Protein AF-A0A6V8MYM9-F1 (afdb_monomer)

Mean predicted aligned error: 12.9 Å

Nearest PDB structures (foldseek):
  3q48-assembly1_A  TM=2.662E-01  e=2.281E-01  Pseudomonas aeruginosa
  4ll1-assembly1_A  TM=3.699E-01  e=1.753E+00  Homo sapiens
  3lha-assembly1_A  TM=3.716E-01  e=2.326E+00  Mus musculus
  6h04-assembly1_A  TM=2.283E-01  e=5.646E-01  Homo sapiens
  8v29-assembly1_C  TM=2.183E-01  e=3.458E+00  Homo sapiens

Secondary structure (DSSP, 8-state):
------SSHHHHHHHHHHHHHHHHHHHHHHHHHHHHHHTTSS--S-------------SS--EEEEEE-S-TT--S----EEEEEEEE-SEEEHHHHHHBSS--TT--SEEEEEEE--SSPEEEEEEEEESSTTT-EETTS-EEEEEEE-PPPTTT-SS---EEEEE---EE-S-S---EEEEEEEEEEETTEEEEEEEEEEEEPTTEEETT-B-TTSPBPPHHHHHHHTHHHHH---HHHHHHHHHT-SSTT--HHHHHHHHHIIIII-SSS--EEEPPSS-SS-SS-EEE---HHHHHHHTEEEHHHHHHHHHHHHHHHHTTSS-EEEEEE--TT-SS-EEEEEEE-TTS-EEEEE-SS-TT--HHHHHHHHHHHHHHHHTSHHHHHHHHHTSEEE-TTSS-EEE-HHHHHHHHTBPPP-

Radius of gyration: 28.71 Å; Cα contacts (8 Å, |Δi|>4): 773; chains: 1; bounding box: 106×45×87 Å

Solvent-accessible surface area (backbone atoms only — not comparable to full-atom values): 23417 Å² total; per-residue (Å²): 140,84,85,87,89,81,78,71,73,72,58,58,56,55,52,52,53,52,54,51,52,53,52,52,51,52,52,51,51,52,50,53,57,52,53,63,63,64,71,74,77,79,83,86,84,78,97,71,94,77,83,76,81,69,85,70,89,56,103,55,73,56,52,65,45,68,46,77,60,74,82,84,87,67,94,81,71,90,76,27,37,35,46,38,35,43,25,52,31,56,66,40,44,40,40,63,56,70,15,37,77,54,67,54,94,72,68,45,48,28,38,37,41,35,36,48,54,27,94,60,58,33,37,37,39,38,36,43,40,50,80,46,94,75,43,51,44,30,84,83,71,48,48,77,46,80,47,74,53,55,55,70,62,75,92,80,45,94,62,76,46,72,51,70,51,78,41,66,82,84,54,46,64,82,50,76,88,29,66,50,53,36,37,44,32,37,36,43,38,44,95,94,48,72,50,72,55,75,46,72,24,40,38,36,39,56,46,35,45,60,54,57,40,47,28,35,85,71,45,74,52,60,60,51,56,59,62,30,55,55,25,14,48,28,44,42,83,45,70,68,49,44,51,54,26,46,70,45,51,92,49,99,83,60,54,57,59,65,36,47,48,48,49,49,38,36,35,31,67,38,85,85,59,43,35,50,59,39,60,49,90,38,54,49,72,52,81,76,47,76,42,79,49,64,48,40,69,55,27,59,73,66,27,41,34,37,18,66,39,46,49,41,30,54,45,20,26,48,32,58,57,47,73,55,76,61,64,54,30,46,34,33,38,60,46,90,96,50,77,31,38,40,34,31,48,32,32,56,38,91,85,71,46,74,43,22,34,48,37,30,63,41,58,79,53,56,65,68,62,37,30,67,65,30,22,74,76,45,45,70,54,54,70,29,70,70,39,37,50,26,41,72,72,44,4,37,32,60,43,97,86,44,41,40,34,39,35,26,39,61,47,15,17,64,66,48,37,46,37,35,40,132

pLDDT: mean 76.94, std 20.9, range [26.77, 97.94]

Foldseek 3Di:
DDDDDDPDPPVVVVVVVVVVVVVVVVVVVVVVVVVVVVVPPPPDDDDDDDDDDDDDDDVFQWDWDKDADDDPPDPPDDAKIKTKTKFAFAEAEQQLLAWFPFDPPLDFGMKMKMFIRHQAWKKKKKKKADPDPQAWQQVVRIDIDIDTQHFDDPVVPPDTDIDIDTHHRNTDTPDQAHWDWMKIKMWIDDPPDIDIDIDIHTYDHLQKQWQQRAGSVRHGDDNQLSVLQLLQLLQADDPVLLVVLCVLDPDLPDKPLSSCLSVLCCQAVHDPQDAFEAADPAFPPDDGDIDGADRLVRRSVVSYDYLVNQLSNVSSSPCSSNVLPWWKKWKWAADVPDRGIWIKIWTQTPVRAIWIFTSRGSHPPRPVNRRVVVRVVPRCPCPPPQNVVCCVPQQWDADPVRRIIMGRNSSNCVNRVTHHRD

Sequence (422 aa):
MSEDQHGSKFELTKVQTVVTIIGSVIASIVAATGLMKGCWHAAEGGGAKGVKLVEKRDDLYLRHLRLLCGPQKNLQSSGSALDFKIKVQKVIPYYLVNTIKNKPAYLYWAVYQATTTCPECINLNITLSSETKSLAVVEGGSFSYDSSICRLPAEESVTGNHGQTTINPDLKFMKSDVYGTLSLQWKLTAQATAYSDSVLIQVLPENVVCWDLKTPDDKQVPVEFIVASLAAWTKAKTPEIDQLATSYLDAPDQPADRWMAKCYQDLYGGRTHRMAVHPYPGIWPPASENEEIKLPQEALKARRADSVGAALLVSALHNAAFGGSQRLVLVSLPPTGSARSAFYLAWLNARGSWEAVDMTAPVDVPFDDNKQAATPSVINLIESPAVAGALDSVGVYVAKDRRTVAVDFAKAARHYGIEGAP

Structure (mmCIF, N/CA/C/O backbone):
data_AF-A0A6V8MYM9-F1
#
_entry.id   AF-A0A6V8MYM9-F1
#
loop_
_atom_site.group_PDB
_atom_site.id
_atom_site.type_symbol
_atom_site.label_atom_id
_atom_site.label_alt_id
_atom_site.label_comp_id
_atom_site.label_asym_id
_atom_site.label_entity_id
_atom_site.label_seq_id
_atom_site.pdbx_PDB_ins_code
_atom_site.Cartn_x
_atom_site.Cartn_y
_atom_site.Cartn_z
_atom_site.occupancy
_atom_site.B_iso_or_equiv
_atom_site.auth_seq_id
_atom_site.auth_comp_id
_atom_site.auth_asym_id
_atom_site.auth_atom_id
_atom_site.pdbx_PDB_model_num
ATOM 1 N N . MET A 1 1 ? 62.398 1.808 20.363 1.00 40.09 1 MET A N 1
ATOM 2 C CA . MET A 1 1 ? 62.400 2.613 21.605 1.00 40.09 1 MET A CA 1
ATOM 3 C C . MET A 1 1 ? 61.976 4.010 21.180 1.00 40.09 1 MET A C 1
ATOM 5 O O . MET A 1 1 ? 62.717 4.598 20.416 1.00 40.09 1 MET A O 1
ATOM 9 N N . SER A 1 2 ? 60.788 4.539 21.446 1.00 33.09 2 SER A N 1
ATOM 10 C CA . SER A 1 2 ? 59.855 4.403 22.569 1.00 33.09 2 SER A CA 1
ATOM 11 C C . SER A 1 2 ? 58.410 4.185 22.099 1.00 33.09 2 SER A C 1
ATOM 13 O O . SER A 1 2 ? 58.025 4.665 21.038 1.00 33.09 2 SER A O 1
ATOM 15 N N . GLU A 1 3 ? 57.643 3.451 22.902 1.00 35.22 3 GLU A N 1
ATOM 16 C CA . GLU A 1 3 ? 56.212 3.176 22.745 1.00 35.22 3 GLU A CA 1
ATOM 17 C C . GLU A 1 3 ? 55.353 4.348 23.249 1.00 35.22 3 GLU A C 1
ATOM 19 O O . GLU A 1 3 ? 55.597 4.873 24.336 1.00 35.22 3 GLU A O 1
ATOM 24 N N . ASP A 1 4 ? 54.309 4.698 22.493 1.00 36.53 4 ASP A N 1
ATOM 25 C CA . ASP A 1 4 ? 53.267 5.648 22.892 1.00 36.53 4 ASP A CA 1
ATOM 26 C C . ASP A 1 4 ? 52.122 4.924 23.628 1.00 36.53 4 ASP A C 1
ATOM 28 O O . ASP A 1 4 ? 51.253 4.291 23.028 1.00 36.53 4 ASP A O 1
ATOM 32 N N . GLN A 1 5 ? 52.092 5.046 24.959 1.00 39.88 5 GLN A N 1
ATOM 33 C CA . GLN A 1 5 ? 50.970 4.646 25.816 1.00 39.88 5 GLN A CA 1
ATOM 34 C C . GLN A 1 5 ? 50.023 5.829 26.078 1.00 39.88 5 GLN A C 1
ATOM 36 O O . GLN A 1 5 ? 50.072 6.398 27.163 1.00 39.88 5 GLN A O 1
ATOM 41 N N . HIS A 1 6 ? 49.129 6.211 25.159 1.00 43.41 6 HIS A N 1
ATOM 42 C CA . HIS A 1 6 ? 48.088 7.230 25.450 1.00 43.41 6 HIS A CA 1
ATOM 43 C C . HIS A 1 6 ? 46.651 6.840 25.032 1.00 43.41 6 HIS A C 1
ATOM 45 O O . HIS A 1 6 ? 45.760 7.684 25.002 1.00 43.41 6 HIS A O 1
ATOM 51 N N . GLY A 1 7 ? 46.374 5.550 24.797 1.00 39.97 7 GLY A N 1
ATOM 52 C CA . GLY A 1 7 ? 45.049 5.072 24.352 1.00 39.97 7 GLY A CA 1
ATOM 53 C C . GLY A 1 7 ? 44.078 4.553 25.428 1.00 39.97 7 GLY A C 1
ATOM 54 O O . GLY A 1 7 ? 42.914 4.329 25.124 1.00 39.97 7 GLY A O 1
ATOM 55 N N . SER A 1 8 ? 44.498 4.349 26.683 1.00 40.72 8 SER A N 1
ATOM 56 C CA . SER A 1 8 ? 43.706 3.555 27.652 1.00 40.72 8 SER A CA 1
ATOM 57 C C . SER A 1 8 ? 42.820 4.366 28.618 1.00 40.72 8 SER A C 1
ATOM 59 O O . SER A 1 8 ? 41.873 3.826 29.186 1.00 40.72 8 SER A O 1
ATOM 61 N N . LYS A 1 9 ? 43.059 5.673 28.800 1.00 39.97 9 LYS A N 1
ATOM 62 C CA . LYS A 1 9 ? 42.326 6.471 29.809 1.00 39.97 9 LYS A CA 1
ATOM 63 C C . LYS A 1 9 ? 40.957 6.990 29.360 1.00 39.97 9 LYS A C 1
ATOM 65 O O . LYS A 1 9 ? 40.148 7.326 30.217 1.00 39.97 9 LYS A O 1
ATOM 70 N N . PHE A 1 10 ? 40.674 7.047 28.058 1.00 40.16 10 PHE A N 1
ATOM 71 C CA . PHE A 1 10 ? 39.412 7.610 27.554 1.00 40.16 10 PHE A CA 1
ATOM 72 C C . PHE A 1 10 ? 38.241 6.612 27.542 1.00 40.16 10 PHE A C 1
ATOM 74 O O . PHE A 1 10 ? 37.084 7.032 27.578 1.00 40.16 10 PHE A O 1
ATOM 81 N N . GLU A 1 11 ? 38.515 5.304 27.546 1.00 43.66 11 GLU A N 1
ATOM 82 C CA . GLU A 1 11 ? 37.463 4.275 27.550 1.00 43.66 11 GLU A CA 1
ATOM 83 C C . GLU A 1 11 ? 36.956 3.930 28.958 1.00 43.66 11 GLU A C 1
ATOM 85 O O . GLU A 1 11 ? 35.761 3.704 29.145 1.00 43.66 11 GLU A O 1
ATOM 90 N N . LEU A 1 12 ? 37.818 3.995 29.978 1.00 41.59 12 LEU A N 1
ATOM 91 C CA . LEU A 1 12 ? 37.437 3.714 31.370 1.00 41.59 12 LEU A CA 1
ATOM 92 C C . LEU A 1 12 ? 36.413 4.717 31.929 1.00 41.59 12 LEU A C 1
ATOM 94 O O . LEU A 1 12 ? 35.502 4.326 32.659 1.00 41.59 12 LEU A O 1
ATOM 98 N N . THR A 1 13 ? 36.494 5.987 31.526 1.00 45.28 13 THR A N 1
ATOM 99 C CA . THR A 1 13 ? 35.562 7.031 31.979 1.00 45.28 13 THR A CA 1
ATOM 100 C C . THR A 1 13 ? 34.158 6.835 31.400 1.00 45.28 13 THR A C 1
ATOM 102 O O . THR A 1 13 ? 33.173 7.020 32.110 1.00 45.28 13 THR A O 1
ATOM 105 N N . LYS A 1 14 ? 34.039 6.386 30.139 1.00 44.62 14 LYS A N 1
ATOM 106 C CA . LYS A 1 14 ? 32.735 6.119 29.503 1.00 44.62 14 LYS A CA 1
ATOM 107 C C . LYS A 1 14 ? 32.036 4.905 30.114 1.00 44.62 14 LYS A C 1
ATOM 109 O O . LYS A 1 14 ? 30.826 4.948 30.330 1.00 44.62 14 LYS A O 1
ATOM 114 N N . VAL A 1 15 ? 32.788 3.858 30.458 1.00 47.62 15 VAL A N 1
ATOM 115 C CA . VAL A 1 15 ? 32.235 2.668 31.123 1.00 47.62 15 VAL A CA 1
ATOM 116 C C . VAL A 1 15 ? 31.749 3.005 32.539 1.00 47.62 15 VAL A C 1
ATOM 118 O O . VAL A 1 15 ? 30.655 2.592 32.920 1.00 47.62 15 VAL A O 1
ATOM 121 N N . GLN A 1 16 ? 32.475 3.837 33.296 1.00 40.38 16 GLN A N 1
ATOM 122 C CA . GLN A 1 16 ? 32.024 4.290 34.620 1.00 40.38 16 GLN A CA 1
ATOM 123 C C . GLN A 1 16 ? 30.763 5.168 34.566 1.00 40.38 16 GLN A C 1
ATOM 125 O O . GLN A 1 16 ? 29.890 5.025 35.424 1.00 40.38 16 GLN A O 1
ATOM 130 N N . THR A 1 17 ? 30.605 6.026 33.552 1.00 43.66 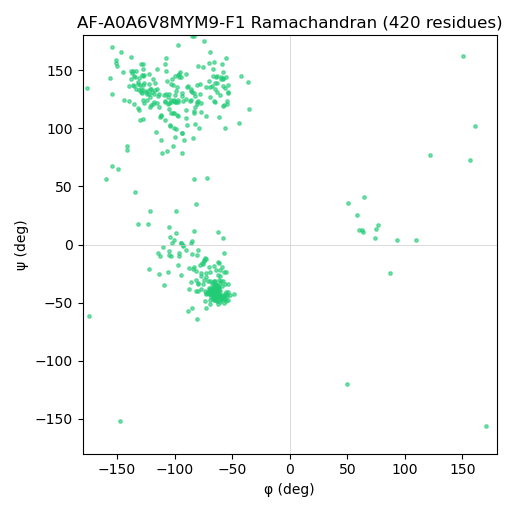17 THR A N 1
ATOM 131 C CA . THR A 1 17 ? 29.376 6.823 33.385 1.00 43.66 17 THR A CA 1
ATOM 132 C C . THR A 1 17 ? 28.165 5.943 33.063 1.00 43.66 17 THR A C 1
ATOM 134 O O . THR A 1 17 ? 27.105 6.133 33.655 1.00 43.66 17 THR A O 1
ATOM 137 N N . VAL A 1 18 ? 28.320 4.931 32.203 1.00 44.53 18 VAL A N 1
ATOM 138 C CA . VAL A 1 18 ? 27.231 3.996 31.860 1.00 44.53 18 VAL A CA 1
ATOM 139 C C . VAL A 1 18 ? 26.829 3.135 33.064 1.00 44.53 18 VAL A C 1
ATOM 141 O O . VAL A 1 18 ? 25.639 2.985 33.335 1.00 44.53 18 VAL A O 1
ATOM 144 N N . VAL A 1 19 ? 27.793 2.646 33.851 1.00 45.06 19 VAL A N 1
ATOM 145 C CA . VAL A 1 19 ? 27.511 1.871 35.076 1.00 45.06 19 VAL A CA 1
ATOM 146 C C . VAL A 1 19 ? 26.805 2.725 36.138 1.00 45.06 19 VAL A C 1
ATOM 148 O O . VAL A 1 19 ? 25.896 2.240 36.812 1.00 45.06 19 VAL A O 1
ATOM 151 N N . THR A 1 20 ? 27.147 4.012 36.246 1.00 45.53 20 THR A N 1
ATOM 152 C CA . THR A 1 20 ? 26.498 4.934 37.196 1.00 45.53 20 THR A CA 1
ATOM 153 C C . THR A 1 20 ? 25.051 5.250 36.794 1.00 45.53 20 THR A C 1
ATOM 155 O O . THR A 1 20 ? 24.168 5.280 37.651 1.00 45.53 20 THR A O 1
ATOM 158 N N . ILE A 1 21 ? 24.779 5.413 35.492 1.00 46.81 21 ILE A N 1
ATOM 159 C CA . ILE A 1 21 ? 23.420 5.641 34.966 1.00 46.81 21 ILE A CA 1
ATOM 160 C C . ILE A 1 21 ? 22.546 4.393 35.150 1.00 46.81 21 ILE A C 1
ATOM 162 O O . ILE A 1 21 ? 21.411 4.496 35.612 1.00 46.81 21 ILE A O 1
ATOM 166 N N . ILE A 1 22 ? 23.074 3.198 34.866 1.00 46.00 22 ILE A N 1
ATOM 167 C CA . ILE A 1 22 ? 22.333 1.943 35.066 1.00 46.00 22 ILE A CA 1
ATOM 168 C C . ILE A 1 22 ? 22.041 1.723 36.560 1.00 46.00 22 ILE A C 1
ATOM 170 O O . ILE A 1 22 ? 20.920 1.362 36.922 1.00 46.00 22 ILE A O 1
ATOM 174 N N . GLY A 1 23 ? 23.001 2.026 37.441 1.00 40.75 23 GLY A N 1
ATOM 175 C CA . GLY A 1 23 ? 22.801 1.978 38.890 1.00 40.75 23 GLY A CA 1
ATOM 176 C C . GLY A 1 23 ? 21.696 2.921 39.387 1.00 40.75 23 GLY A C 1
ATOM 177 O O . GLY A 1 23 ? 20.886 2.522 40.225 1.00 40.75 23 GLY A O 1
ATOM 178 N N . SER A 1 24 ? 21.596 4.141 38.841 1.00 41.38 24 SER A N 1
ATOM 179 C CA . SER A 1 24 ? 20.568 5.114 39.251 1.00 41.38 24 SER A CA 1
ATOM 180 C C . SER A 1 24 ? 19.169 4.773 38.720 1.00 41.38 24 SER A C 1
ATOM 182 O O . SER A 1 24 ? 18.172 5.050 39.394 1.00 41.38 24 SER A O 1
ATOM 184 N N . VAL A 1 25 ? 19.078 4.132 37.549 1.00 44.12 25 VAL A N 1
ATOM 185 C CA . VAL A 1 25 ? 17.811 3.638 36.984 1.00 44.12 25 VAL A CA 1
ATOM 186 C C . VAL A 1 25 ? 17.295 2.446 37.791 1.00 44.12 25 VAL A C 1
ATOM 188 O O . VAL A 1 25 ? 16.120 2.420 38.152 1.00 44.12 25 VAL A O 1
ATOM 191 N N . ILE A 1 26 ? 18.168 1.509 38.175 1.00 44.72 26 ILE A N 1
ATOM 192 C CA . ILE A 1 26 ? 17.781 0.361 39.009 1.00 44.72 26 ILE A CA 1
ATOM 193 C C . ILE A 1 26 ? 17.364 0.822 40.414 1.00 44.72 26 ILE A C 1
ATOM 195 O O . ILE A 1 26 ? 16.340 0.365 40.920 1.00 44.72 26 ILE A O 1
ATOM 199 N N . ALA A 1 27 ? 18.072 1.781 41.021 1.00 38.75 27 ALA A N 1
ATOM 200 C CA . ALA A 1 27 ? 17.680 2.351 42.313 1.00 38.75 27 ALA A CA 1
ATOM 201 C C . ALA A 1 27 ? 16.317 3.071 42.253 1.00 38.75 27 ALA A C 1
ATOM 203 O O . ALA A 1 27 ? 15.508 2.933 43.171 1.00 38.75 27 ALA A O 1
ATOM 204 N N . SER A 1 28 ? 16.024 3.771 41.150 1.00 41.62 28 SER A N 1
ATOM 205 C CA . SER A 1 28 ? 14.724 4.422 40.919 1.00 41.62 28 SER A CA 1
ATOM 206 C C . SER A 1 28 ? 13.587 3.414 40.712 1.00 41.62 28 SER A C 1
ATOM 208 O O . SER A 1 28 ? 12.487 3.616 41.224 1.00 41.62 28 SER A O 1
ATOM 210 N N . ILE A 1 29 ? 13.849 2.293 40.028 1.00 42.62 29 ILE A N 1
ATOM 211 C CA . ILE A 1 29 ? 12.875 1.204 39.844 1.00 42.62 29 ILE A CA 1
ATOM 212 C C . ILE A 1 29 ? 12.601 0.496 41.178 1.00 42.62 29 ILE A C 1
ATOM 214 O O . ILE A 1 29 ? 11.443 0.250 41.515 1.00 42.62 29 ILE A O 1
ATOM 218 N N . VAL A 1 30 ? 13.638 0.240 41.983 1.00 41.81 30 VAL A N 1
ATOM 219 C CA . VAL A 1 30 ? 13.487 -0.369 43.313 1.00 41.81 30 VAL A CA 1
ATOM 220 C C . VAL A 1 30 ? 12.719 0.563 44.258 1.00 41.81 30 VAL A C 1
ATOM 222 O O . VAL A 1 30 ? 11.800 0.104 44.939 1.00 41.81 30 VAL A O 1
ATOM 225 N N . ALA A 1 31 ? 12.987 1.874 44.233 1.00 40.50 31 ALA A N 1
ATOM 226 C CA . ALA A 1 31 ? 12.227 2.867 44.997 1.00 40.50 31 ALA A CA 1
ATOM 227 C C . ALA A 1 31 ? 10.753 2.963 44.550 1.00 40.50 31 ALA A C 1
ATOM 229 O O . ALA A 1 31 ? 9.861 3.021 45.398 1.00 40.50 31 ALA A O 1
ATOM 230 N N . ALA A 1 32 ? 10.473 2.884 43.243 1.00 38.69 32 ALA A N 1
ATOM 231 C CA . ALA A 1 32 ? 9.109 2.852 42.709 1.00 38.69 32 ALA A CA 1
ATOM 232 C C . ALA A 1 32 ? 8.354 1.569 43.113 1.00 38.69 32 ALA A C 1
ATOM 234 O O . ALA A 1 32 ? 7.182 1.629 43.489 1.00 38.69 32 ALA A O 1
ATOM 235 N N . THR A 1 33 ? 9.027 0.412 43.133 1.00 42.34 33 THR A N 1
ATOM 236 C CA . THR A 1 33 ? 8.428 -0.841 43.634 1.00 42.34 33 THR A CA 1
ATOM 237 C C . THR A 1 33 ? 8.268 -0.880 45.159 1.00 42.34 33 THR A C 1
ATOM 239 O O . THR A 1 33 ? 7.331 -1.507 45.654 1.00 42.34 33 THR A O 1
ATOM 242 N N . GLY A 1 34 ? 9.118 -0.171 45.911 1.00 35.72 34 GLY A N 1
ATOM 243 C CA . GLY A 1 34 ? 8.985 0.005 47.361 1.00 35.72 34 GLY A CA 1
ATOM 244 C C . GLY A 1 34 ? 7.804 0.903 47.746 1.00 35.72 34 GLY A C 1
ATOM 245 O O . GLY A 1 34 ? 7.051 0.567 48.660 1.00 35.72 34 GLY A O 1
ATOM 246 N N . LEU A 1 35 ? 7.574 1.986 46.995 1.00 35.44 35 LEU A N 1
ATOM 247 C CA . LEU A 1 35 ? 6.419 2.877 47.173 1.00 35.44 35 LEU A CA 1
ATOM 248 C C . LEU A 1 35 ? 5.088 2.192 46.823 1.00 35.44 35 LEU A C 1
ATOM 250 O O . LEU A 1 35 ? 4.099 2.401 47.523 1.00 35.44 35 LEU A O 1
ATOM 254 N N . MET A 1 36 ? 5.062 1.292 45.831 1.00 34.19 36 MET A N 1
ATOM 255 C CA . MET A 1 36 ? 3.848 0.524 45.509 1.00 34.19 36 MET A CA 1
ATOM 256 C C . MET A 1 36 ? 3.452 -0.506 46.580 1.00 34.19 36 MET A C 1
ATOM 258 O O . MET A 1 36 ? 2.271 -0.827 46.693 1.00 34.19 36 MET A O 1
ATOM 262 N N . LYS A 1 37 ? 4.385 -0.984 47.419 1.00 33.59 37 LYS A N 1
ATOM 263 C CA . LYS A 1 37 ? 4.050 -1.835 48.580 1.00 33.59 37 LYS A CA 1
ATOM 264 C C . LYS A 1 37 ? 3.583 -1.041 49.806 1.00 33.59 37 LYS A C 1
ATOM 266 O O . LYS A 1 37 ? 2.859 -1.592 50.630 1.00 33.59 37 LYS A O 1
ATOM 271 N N . GLY A 1 38 ? 3.945 0.239 49.918 1.00 28.83 38 GLY A N 1
ATOM 272 C CA . GLY A 1 38 ? 3.543 1.109 51.032 1.00 28.83 38 GLY A CA 1
ATOM 273 C C . GLY A 1 38 ? 2.104 1.633 50.947 1.00 28.83 38 GLY A C 1
ATOM 274 O O . GLY A 1 38 ? 1.495 1.920 51.973 1.00 28.83 38 GLY A O 1
ATOM 275 N N . CYS A 1 39 ? 1.520 1.705 49.747 1.00 31.17 39 CYS A N 1
ATOM 276 C CA . CYS A 1 39 ? 0.151 2.201 49.551 1.00 31.17 39 CYS A CA 1
ATOM 277 C C . CYS A 1 39 ? -0.951 1.142 49.745 1.00 31.17 39 CYS A C 1
ATOM 279 O O . CYS A 1 39 ? -2.126 1.458 49.581 1.00 31.17 39 CYS A O 1
ATOM 281 N N . TRP A 1 40 ? -0.606 -0.096 50.119 1.00 31.02 40 TRP A N 1
ATOM 282 C CA . TRP A 1 40 ? -1.573 -1.196 50.257 1.00 31.02 40 TRP A CA 1
ATOM 283 C C . TRP A 1 40 ? -2.122 -1.415 51.680 1.00 31.02 40 TRP A C 1
ATOM 285 O O . TRP A 1 40 ? -2.964 -2.284 51.871 1.00 31.02 40 TRP A O 1
ATOM 295 N N . HIS A 1 41 ? -1.722 -0.607 52.673 1.00 30.97 41 HIS A N 1
ATOM 296 C CA . HIS A 1 41 ? -2.191 -0.750 54.066 1.00 30.97 41 HIS A CA 1
ATOM 297 C C . HIS A 1 41 ? -2.858 0.493 54.687 1.00 30.97 41 HIS A C 1
ATOM 299 O O . HIS A 1 41 ? -3.038 0.542 55.899 1.00 30.97 41 HIS A O 1
ATOM 305 N N . ALA A 1 42 ? -3.295 1.475 53.890 1.00 31.02 42 ALA A N 1
ATOM 306 C CA . ALA A 1 42 ? -3.931 2.699 54.408 1.00 31.02 42 ALA A CA 1
ATOM 307 C C . ALA A 1 42 ? -5.366 2.950 53.895 1.00 31.02 42 ALA A C 1
ATOM 309 O O . ALA A 1 42 ? -5.794 4.097 53.799 1.00 31.02 42 ALA A O 1
ATOM 310 N N . ALA A 1 43 ? -6.122 1.896 53.573 1.00 33.09 43 ALA A N 1
ATOM 311 C CA . ALA A 1 43 ? -7.524 2.017 53.158 1.00 33.09 43 ALA A CA 1
ATOM 312 C C . ALA A 1 43 ? -8.439 0.992 53.853 1.00 33.09 43 ALA A C 1
ATOM 314 O O . ALA A 1 43 ? -9.290 0.374 53.224 1.00 33.09 43 ALA A O 1
ATOM 315 N N . GLU A 1 44 ? -8.286 0.824 55.167 1.00 34.50 44 GLU A N 1
ATOM 316 C CA . GLU A 1 44 ? -9.326 0.237 56.019 1.00 34.50 44 GLU A CA 1
ATOM 317 C C . GLU A 1 44 ? -9.786 1.298 57.019 1.00 34.50 44 GLU A C 1
ATOM 319 O O . GLU A 1 44 ? -9.142 1.551 58.033 1.00 34.50 44 GLU A O 1
ATOM 324 N N . GLY A 1 45 ? -10.890 1.973 56.697 1.00 31.45 45 GLY A N 1
ATOM 325 C CA . GLY A 1 45 ? -11.492 2.959 57.592 1.00 31.45 45 GLY A CA 1
ATOM 326 C C . GLY A 1 45 ? -12.349 3.990 56.870 1.00 31.45 45 GLY A C 1
ATOM 327 O O . GLY A 1 45 ? -11.960 5.144 56.755 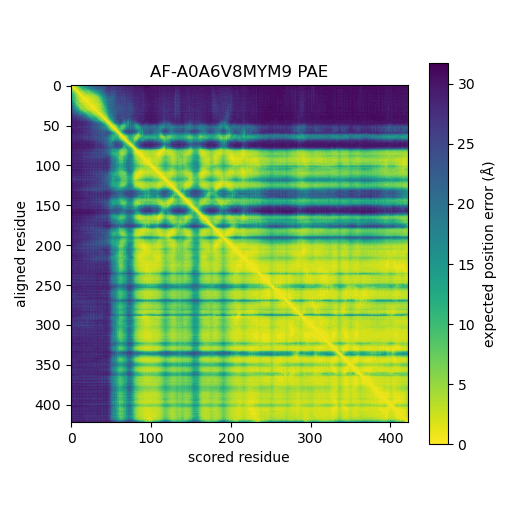1.00 31.45 45 GLY A O 1
ATOM 328 N N . GLY A 1 46 ? -13.527 3.590 56.389 1.00 26.77 46 GLY A N 1
ATOM 329 C CA . GLY A 1 46 ? -14.516 4.541 55.875 1.00 26.77 46 GLY A CA 1
ATOM 330 C C . GLY A 1 46 ? -15.544 3.882 54.969 1.00 26.77 46 GLY A C 1
ATOM 331 O O . GLY A 1 46 ? -15.263 3.579 53.816 1.00 26.77 46 GLY A O 1
ATOM 332 N N . GLY A 1 47 ? -16.740 3.631 55.500 1.00 32.69 47 GLY A N 1
ATOM 333 C CA . GLY A 1 47 ? -17.819 2.958 54.785 1.00 32.69 47 GLY A CA 1
ATOM 334 C C . GLY A 1 47 ? -18.281 3.707 53.532 1.00 32.69 47 GLY A C 1
ATOM 335 O O . GLY A 1 47 ? -18.989 4.703 53.629 1.00 32.69 47 GLY A O 1
ATOM 336 N N . ALA A 1 48 ? -17.977 3.147 52.362 1.00 29.33 48 ALA A N 1
ATOM 337 C CA . ALA A 1 48 ? -18.660 3.431 51.106 1.00 29.33 48 ALA A CA 1
ATOM 338 C C . ALA A 1 48 ? -19.102 2.101 50.473 1.00 29.33 48 ALA A C 1
ATOM 340 O O . ALA A 1 48 ? -18.295 1.308 49.997 1.00 29.33 48 ALA A O 1
ATOM 341 N N . LYS A 1 49 ? -20.412 1.837 50.500 1.00 30.92 49 LYS A N 1
ATOM 342 C CA . LYS A 1 49 ? -21.077 0.762 49.742 1.00 30.92 49 LYS A CA 1
ATOM 343 C C . LYS A 1 49 ? -21.086 1.237 48.275 1.00 30.92 49 LYS A C 1
ATOM 345 O O . LYS A 1 49 ? -21.693 2.255 47.987 1.00 30.92 49 LYS A O 1
ATOM 350 N N . GLY A 1 50 ? -20.375 0.697 47.290 1.00 30.34 50 GLY A N 1
ATOM 351 C CA . GLY A 1 50 ? -20.177 -0.689 46.880 1.00 30.34 50 GLY A CA 1
ATOM 352 C C . GLY A 1 50 ? -20.631 -0.829 45.413 1.00 30.34 50 GLY A C 1
ATOM 353 O O . GLY A 1 50 ? -21.729 -1.314 45.163 1.00 30.34 50 GLY A O 1
ATOM 354 N N . VAL A 1 51 ? -19.823 -0.366 44.445 1.00 36.88 51 VAL A N 1
ATOM 355 C CA . VAL A 1 51 ? -19.925 -0.763 43.023 1.00 36.88 51 VAL A CA 1
ATOM 356 C C . VAL A 1 51 ? -19.231 -2.117 42.902 1.00 36.88 51 VAL A C 1
ATOM 358 O O . VAL A 1 51 ? -18.064 -2.233 43.267 1.00 36.88 51 VAL A O 1
ATOM 361 N N . LYS A 1 52 ? -19.923 -3.158 42.426 1.00 36.44 52 LYS A N 1
ATOM 362 C CA . LYS A 1 52 ? -19.313 -4.485 42.259 1.00 36.44 52 LYS A CA 1
ATOM 363 C C . LYS A 1 52 ? -18.754 -4.615 40.841 1.00 36.44 52 LYS A C 1
ATOM 365 O O . LYS A 1 52 ? -19.464 -5.029 39.930 1.00 36.44 52 LYS A O 1
ATOM 370 N N . LEU A 1 53 ? -17.490 -4.231 40.663 1.00 38.78 53 LEU A N 1
ATOM 371 C CA . LEU A 1 53 ? -16.728 -4.514 39.446 1.00 38.78 53 LEU A CA 1
ATOM 372 C C . LEU A 1 53 ? -16.437 -6.018 39.367 1.00 38.78 53 LEU A C 1
ATOM 374 O O . LEU A 1 53 ? -15.912 -6.606 40.310 1.00 38.78 53 LEU A O 1
ATOM 378 N N . VAL A 1 54 ? -16.779 -6.639 38.240 1.00 39.50 54 VAL A N 1
ATOM 379 C CA . VAL A 1 54 ? -16.298 -7.976 37.875 1.00 39.50 54 VAL A CA 1
ATOM 380 C C . VAL A 1 54 ? -15.380 -7.784 36.674 1.00 39.50 54 VAL A C 1
ATOM 382 O O . VAL A 1 54 ? -15.837 -7.750 35.536 1.00 39.50 54 VAL A O 1
ATOM 385 N N . GLU A 1 55 ? -14.092 -7.582 36.939 1.00 37.09 55 GLU A N 1
ATOM 386 C CA . GLU A 1 55 ? -13.057 -7.458 35.911 1.00 37.09 55 GLU A CA 1
ATOM 387 C C . GLU A 1 55 ? -12.617 -8.872 35.498 1.00 37.09 55 GLU A C 1
ATOM 389 O O . GLU A 1 55 ? -12.050 -9.614 36.299 1.00 37.09 55 GLU A O 1
ATOM 394 N N . LYS A 1 56 ? -12.904 -9.276 34.257 1.00 34.47 56 LYS A N 1
ATOM 395 C CA . LYS A 1 56 ? -12.205 -10.392 33.608 1.00 34.47 56 LYS A CA 1
ATOM 396 C C . LYS A 1 56 ? -11.183 -9.790 32.652 1.00 34.47 56 LYS A C 1
ATOM 398 O O . LYS A 1 56 ? -11.569 -9.141 31.685 1.00 34.47 56 LYS A O 1
ATOM 403 N N . ARG A 1 57 ? -9.898 -9.979 32.952 1.00 32.50 57 ARG A N 1
ATOM 404 C CA . ARG A 1 57 ? -8.797 -9.676 32.033 1.00 32.50 57 ARG A CA 1
ATOM 405 C C . ARG A 1 57 ? -8.608 -10.868 31.103 1.00 32.50 57 ARG A C 1
ATOM 407 O O . ARG A 1 57 ? -7.892 -11.798 31.449 1.00 32.50 57 ARG A O 1
ATOM 414 N N . ASP A 1 58 ? -9.280 -10.832 29.963 1.00 33.72 58 ASP A N 1
ATOM 415 C CA . ASP A 1 58 ? -8.892 -11.623 28.795 1.00 33.72 58 ASP A CA 1
ATOM 416 C C . ASP A 1 58 ? -8.024 -10.705 27.904 1.00 33.72 58 ASP A C 1
ATOM 418 O O . ASP A 1 58 ? -8.247 -9.499 27.903 1.00 33.72 58 ASP A O 1
ATOM 422 N N . ASP A 1 59 ? -7.046 -11.222 27.152 1.00 33.75 59 ASP A N 1
ATOM 423 C CA . ASP A 1 59 ? -6.038 -10.455 26.371 1.00 33.75 59 ASP A CA 1
ATOM 424 C C . ASP A 1 59 ? -6.589 -9.552 25.225 1.00 33.75 59 ASP A C 1
ATOM 426 O O . ASP A 1 59 ? -5.851 -8.977 24.408 1.00 33.75 59 ASP A O 1
ATOM 430 N N . LEU A 1 60 ? -7.909 -9.364 25.168 1.00 39.91 60 LEU A N 1
ATOM 431 C CA . LEU A 1 60 ? -8.566 -8.306 24.409 1.00 39.91 60 LEU A CA 1
ATOM 432 C C . LEU A 1 60 ? -8.730 -7.055 25.290 1.00 39.91 60 LEU A C 1
ATOM 434 O O . LEU A 1 60 ? -9.071 -7.158 26.463 1.00 39.91 60 LEU A O 1
ATOM 438 N N . TYR A 1 61 ? -8.653 -5.845 24.718 1.00 49.38 61 TYR A N 1
ATOM 439 C CA . TYR A 1 61 ? -9.258 -4.660 25.361 1.00 49.38 61 TYR A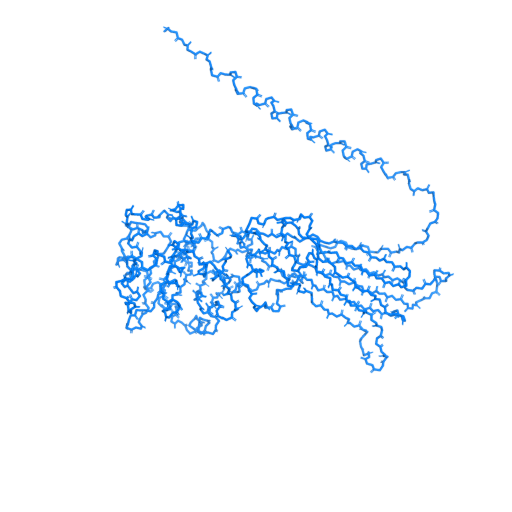 CA 1
ATOM 440 C C . TYR A 1 61 ? -10.790 -4.751 25.260 1.00 49.38 61 TYR A C 1
ATOM 442 O O . TYR A 1 61 ? -11.447 -3.905 24.664 1.00 49.38 61 TYR A O 1
ATOM 450 N N . LEU A 1 62 ? -11.357 -5.833 25.785 1.00 46.50 62 LEU A N 1
ATOM 451 C CA . LEU A 1 62 ? -12.780 -6.070 25.895 1.00 46.50 62 LEU A CA 1
ATOM 452 C C . LEU A 1 62 ? -13.144 -5.723 27.326 1.00 46.50 62 LEU A C 1
ATOM 454 O O . LEU A 1 62 ? -13.019 -6.535 28.239 1.00 46.50 62 LEU A O 1
ATOM 458 N N . ARG A 1 63 ? -13.552 -4.474 27.535 1.00 60.94 63 ARG A N 1
ATOM 459 C CA . ARG A 1 63 ? -14.017 -4.050 28.853 1.00 60.94 63 ARG A CA 1
ATOM 460 C C . ARG A 1 63 ? -15.508 -4.289 28.932 1.00 60.94 63 ARG A C 1
ATOM 462 O O . ARG A 1 63 ? -16.266 -3.699 28.175 1.00 60.94 63 ARG A O 1
ATOM 469 N N . HIS A 1 64 ? -15.907 -5.190 29.821 1.00 56.03 64 HIS A N 1
ATOM 470 C CA . HIS A 1 64 ? -17.301 -5.491 30.114 1.00 56.03 64 HIS A CA 1
ATOM 471 C C . HIS A 1 64 ? -17.658 -4.814 31.433 1.00 56.03 64 HIS A C 1
ATOM 473 O O . HIS A 1 64 ? -17.140 -5.177 32.489 1.00 56.03 64 HIS A O 1
ATOM 479 N N . LEU A 1 65 ? -18.541 -3.823 31.369 1.00 60.16 65 LEU A N 1
ATOM 480 C CA . LEU A 1 65 ? -19.047 -3.123 32.538 1.00 60.16 65 LEU A CA 1
ATOM 481 C C . LEU A 1 65 ? -20.491 -3.541 32.800 1.00 60.16 65 LEU A C 1
ATOM 483 O O . LEU A 1 65 ? -21.326 -3.475 31.899 1.00 60.16 65 LEU A O 1
ATOM 487 N N . ARG A 1 66 ? -20.786 -3.924 34.048 1.00 56.00 66 ARG A N 1
ATOM 488 C CA . ARG A 1 66 ? -22.156 -4.085 34.543 1.00 56.00 66 ARG A CA 1
ATOM 489 C C . ARG A 1 66 ? -22.477 -3.014 35.578 1.00 56.00 66 ARG A C 1
ATOM 491 O O . ARG A 1 66 ? -21.935 -3.059 36.680 1.00 56.00 66 ARG A O 1
ATOM 498 N N . LEU A 1 67 ? -23.352 -2.068 35.238 1.00 60.69 67 LEU A N 1
ATOM 499 C CA . LEU A 1 67 ? -23.844 -1.051 36.179 1.00 60.69 67 LEU A CA 1
ATOM 500 C C . LEU A 1 67 ? -25.236 -1.432 36.679 1.00 60.69 67 LEU A C 1
ATOM 502 O O . LEU A 1 67 ? -26.068 -1.852 35.883 1.00 60.69 67 LEU A O 1
ATOM 506 N N . LEU A 1 68 ? -25.493 -1.267 37.979 1.00 58.66 68 LEU A N 1
ATOM 507 C CA . LEU A 1 68 ? -26.828 -1.401 38.570 1.00 58.66 68 LEU A CA 1
ATOM 508 C C . LEU A 1 68 ? -27.490 -0.022 38.630 1.00 58.66 68 LEU A C 1
ATOM 510 O O . LEU A 1 68 ? -26.905 0.917 39.166 1.00 58.66 68 LEU A O 1
ATOM 514 N N . CYS A 1 69 ? -28.707 0.094 38.110 1.00 52.41 69 CYS A N 1
ATOM 515 C CA . CYS A 1 69 ? -29.470 1.339 38.107 1.00 52.41 69 CYS A CA 1
ATOM 516 C C . CYS A 1 69 ? -30.465 1.355 39.284 1.00 52.41 69 CYS A C 1
ATOM 518 O O . CYS A 1 69 ? -31.428 0.588 39.284 1.00 52.41 69 CYS A O 1
ATOM 520 N N . GLY A 1 70 ? -30.250 2.225 40.280 1.00 49.53 70 GLY A N 1
ATOM 521 C CA . GLY A 1 70 ? -31.226 2.509 41.345 1.00 49.53 70 GLY A CA 1
ATOM 522 C C . GLY A 1 70 ? -30.624 2.918 42.704 1.00 49.53 70 GLY A C 1
ATOM 523 O O . GLY A 1 70 ? -29.446 2.666 42.967 1.00 49.53 70 GLY A O 1
ATOM 524 N N . PRO A 1 71 ? -31.418 3.535 43.604 1.00 45.91 71 PRO A N 1
ATOM 525 C CA . PRO A 1 71 ? -30.984 3.864 44.960 1.00 45.91 71 PRO A CA 1
ATOM 526 C C . PRO A 1 71 ? -30.699 2.586 45.770 1.00 45.91 71 PRO A C 1
ATOM 528 O O . PRO A 1 71 ? -31.577 1.747 45.958 1.00 45.91 71 PRO A O 1
ATOM 531 N 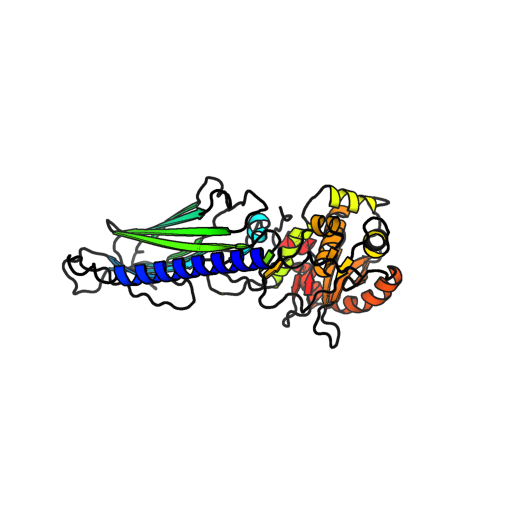N . GLN A 1 72 ? -29.475 2.458 46.296 1.00 44.88 72 GLN A N 1
ATOM 532 C CA . GLN A 1 72 ? -28.903 1.272 46.971 1.00 44.88 72 GLN A CA 1
ATOM 533 C C . GLN A 1 72 ? -29.652 0.736 48.216 1.00 44.88 72 GLN A C 1
ATOM 535 O O . GLN A 1 72 ? -29.150 -0.162 48.895 1.00 44.88 72 GLN A O 1
ATOM 540 N N . LYS A 1 73 ? -30.825 1.265 48.578 1.00 38.28 73 LYS A N 1
ATOM 541 C CA . LYS A 1 73 ? -31.468 0.946 49.862 1.00 38.28 73 LYS A CA 1
ATOM 542 C C . LYS A 1 73 ? -32.119 -0.439 49.945 1.00 38.28 73 LYS A C 1
ATOM 544 O O . LYS A 1 73 ? -32.362 -0.862 51.063 1.00 38.28 73 LYS A O 1
ATOM 549 N N . ASN A 1 74 ? -32.320 -1.170 48.844 1.00 36.41 74 ASN A N 1
ATOM 550 C CA . ASN A 1 74 ? -32.893 -2.526 48.870 1.00 36.41 74 ASN A CA 1
ATOM 551 C C . ASN A 1 74 ? -32.209 -3.455 47.850 1.00 36.41 74 ASN A C 1
ATOM 553 O O . ASN A 1 74 ? -32.677 -3.641 46.732 1.00 36.41 74 ASN A O 1
ATOM 557 N N . LEU A 1 75 ? -31.086 -4.060 48.241 1.00 40.75 75 LEU A N 1
ATOM 558 C CA . LEU A 1 75 ? -30.331 -5.038 47.444 1.00 40.75 75 LEU A CA 1
ATOM 559 C C . LEU A 1 75 ? -30.916 -6.457 47.589 1.00 40.75 75 LEU A C 1
ATOM 561 O O . LEU A 1 75 ? -30.223 -7.388 47.976 1.00 40.75 75 LEU A O 1
ATOM 565 N N . GLN A 1 76 ? -32.206 -6.619 47.291 1.00 38.22 76 GLN A N 1
ATOM 566 C CA . GLN A 1 76 ? -32.848 -7.924 47.086 1.00 38.22 76 GLN A CA 1
ATOM 567 C C . GLN A 1 76 ? -33.991 -7.790 46.070 1.00 38.22 76 GLN A C 1
ATOM 569 O O . GLN A 1 76 ? -35.162 -7.919 46.401 1.00 38.22 76 GLN A O 1
ATOM 574 N N . SER A 1 77 ? -33.671 -7.459 44.822 1.00 38.97 77 SER A N 1
ATOM 575 C CA . SER A 1 77 ? -34.441 -7.896 43.647 1.00 38.97 77 SER A CA 1
ATOM 576 C C . SER A 1 77 ? -33.757 -7.419 42.368 1.00 38.97 77 SER A C 1
ATOM 578 O O . SER A 1 77 ? -33.290 -6.291 42.250 1.00 38.97 77 SER A O 1
ATOM 580 N N . SER A 1 78 ? -33.670 -8.342 41.420 1.00 50.28 78 SER A N 1
ATOM 581 C CA . SER A 1 78 ? -33.463 -8.122 39.990 1.00 50.28 78 SER A CA 1
ATOM 582 C C . SER A 1 78 ? -34.168 -6.869 39.458 1.00 50.28 78 SER A C 1
ATOM 584 O O . SER A 1 78 ? -35.341 -6.669 39.766 1.00 50.28 78 SER A O 1
ATOM 586 N N . GLY A 1 79 ? -33.539 -6.103 38.563 1.00 53.31 79 GLY A N 1
ATOM 587 C CA . GLY A 1 79 ? -34.333 -5.177 37.750 1.00 53.31 79 GLY A CA 1
ATOM 588 C C . GLY A 1 79 ? -33.586 -4.426 36.661 1.00 53.31 79 GLY A C 1
ATOM 589 O O . GLY A 1 79 ? -33.886 -4.593 35.481 1.00 53.31 79 GLY A O 1
ATOM 590 N N . SER A 1 80 ? -32.599 -3.618 37.032 1.00 56.28 80 SER A N 1
ATOM 591 C CA . SER A 1 80 ? -32.097 -2.577 36.131 1.00 56.28 80 SER A CA 1
ATOM 592 C C . SER A 1 80 ? -30.579 -2.636 36.034 1.00 56.28 80 SER A C 1
ATOM 594 O O . SER A 1 80 ? -29.884 -2.287 36.989 1.00 56.28 80 SER A O 1
ATOM 596 N N . ALA A 1 81 ? -30.066 -3.107 34.899 1.00 70.94 81 ALA A N 1
ATOM 597 C CA . ALA A 1 81 ? -28.641 -3.212 34.643 1.00 70.94 81 ALA A CA 1
ATOM 598 C C . ALA A 1 81 ? -28.275 -2.719 33.239 1.00 70.94 81 ALA A C 1
ATOM 600 O O . ALA A 1 81 ? -29.033 -2.922 32.291 1.00 70.94 81 ALA A O 1
ATOM 601 N N . LEU A 1 82 ? -27.099 -2.104 33.122 1.00 74.94 82 LEU A N 1
ATOM 602 C CA . LEU A 1 82 ? -26.409 -1.862 31.855 1.00 74.94 82 LEU A CA 1
ATOM 603 C C . LEU A 1 82 ? -25.312 -2.914 31.702 1.00 74.94 82 LEU A C 1
ATOM 605 O O . LEU A 1 82 ? -24.455 -2.988 32.575 1.00 74.94 82 LEU A O 1
ATOM 609 N N . ASP A 1 83 ? -25.305 -3.667 30.606 1.00 79.25 83 ASP A N 1
ATOM 610 C CA . ASP A 1 83 ? -24.127 -4.380 30.096 1.00 79.25 83 ASP A CA 1
ATOM 611 C C . ASP A 1 83 ? -23.549 -3.547 28.947 1.00 79.25 83 ASP A C 1
ATOM 613 O O . ASP A 1 83 ? -24.202 -3.361 27.918 1.00 79.25 83 ASP A O 1
ATOM 617 N N . PHE A 1 84 ? -22.353 -2.997 29.156 1.00 81.44 84 PHE A N 1
ATOM 618 C CA . PHE A 1 84 ? -21.628 -2.196 28.176 1.00 81.44 84 PHE A CA 1
ATOM 619 C C . PHE A 1 84 ? -20.294 -2.853 27.843 1.00 81.44 84 PHE A C 1
ATOM 621 O O . PHE A 1 84 ? -19.509 -3.188 28.734 1.00 81.44 84 PHE A O 1
ATOM 628 N N . LYS A 1 85 ? -20.026 -2.979 26.546 1.00 84.88 85 LYS A N 1
ATOM 629 C CA . LYS A 1 85 ? -18.764 -3.452 25.991 1.00 84.88 85 LYS A CA 1
ATOM 630 C C . LYS A 1 85 ? -18.266 -2.456 24.972 1.00 84.88 85 LYS A C 1
ATOM 632 O O . LYS A 1 85 ? -19.016 -2.065 24.088 1.00 84.88 85 LYS A O 1
ATOM 637 N N . ILE A 1 86 ? -16.995 -2.101 25.058 1.00 85.50 86 ILE A N 1
ATOM 638 C CA . ILE A 1 86 ? -16.310 -1.336 24.021 1.00 85.50 86 ILE A CA 1
ATOM 639 C C . ILE A 1 86 ? -15.044 -2.076 23.621 1.00 85.50 86 ILE A C 1
ATOM 641 O O . ILE A 1 86 ? -14.353 -2.644 24.469 1.00 85.50 86 ILE A O 1
ATOM 645 N N . LYS A 1 87 ? -14.775 -2.090 22.320 1.00 88.62 87 LYS A N 1
ATOM 646 C CA . LYS A 1 87 ? -13.526 -2.562 21.737 1.00 88.62 87 LYS A CA 1
ATOM 647 C C . LYS A 1 87 ? -12.924 -1.434 20.923 1.00 88.62 87 LYS A C 1
ATOM 649 O O . LYS A 1 87 ? -13.644 -0.736 20.211 1.00 88.62 87 LYS A O 1
ATOM 654 N N . VAL A 1 88 ? -11.615 -1.266 21.034 1.00 86.94 88 VAL A N 1
ATOM 655 C CA . VAL A 1 88 ? -10.882 -0.136 20.461 1.00 86.94 88 VAL A CA 1
ATOM 656 C C . VAL A 1 88 ? -9.712 -0.660 19.638 1.00 86.94 88 VAL A C 1
ATOM 658 O O . VAL A 1 88 ? -9.110 -1.681 19.975 1.00 86.94 88 VAL A O 1
ATOM 661 N N . GLN A 1 89 ? -9.403 0.044 18.556 1.00 88.25 89 GLN A N 1
ATOM 662 C CA . GLN A 1 89 ? -8.239 -0.203 17.723 1.00 88.25 89 GLN A CA 1
ATOM 663 C C . GLN A 1 89 ? -6.957 -0.047 18.551 1.00 88.25 89 GLN A C 1
ATOM 665 O O . GLN A 1 89 ? -6.774 0.968 19.213 1.00 88.25 89 GLN A O 1
ATOM 670 N N . LYS A 1 90 ? -6.057 -1.038 18.519 1.00 86.12 90 LYS A N 1
ATOM 671 C CA . LYS A 1 90 ? -4.792 -0.979 19.281 1.00 86.12 90 LYS A CA 1
ATOM 672 C C . LYS A 1 90 ? -3.716 -0.165 18.560 1.00 86.12 90 LYS A C 1
ATOM 674 O O . LYS A 1 90 ? -2.970 0.573 19.195 1.00 86.12 90 LYS A O 1
ATOM 679 N N . VAL A 1 91 ? -3.640 -0.328 17.241 1.00 88.19 91 VAL A N 1
ATOM 680 C CA . VAL A 1 91 ? -2.581 0.222 16.386 1.00 88.19 91 VAL A CA 1
ATOM 681 C C . VAL A 1 91 ? -3.200 0.829 15.136 1.00 88.19 91 VAL A C 1
ATOM 683 O O . VAL A 1 91 ? -4.088 0.221 14.539 1.00 88.19 91 VAL A O 1
ATOM 686 N N . ILE A 1 92 ? -2.734 2.005 14.727 1.00 86.81 92 ILE A N 1
ATOM 687 C CA . ILE A 1 92 ? -3.213 2.710 13.539 1.00 86.81 92 ILE A CA 1
ATOM 688 C C . ILE A 1 92 ? -2.021 3.151 12.691 1.00 86.81 92 ILE A C 1
ATOM 690 O O . ILE A 1 92 ? -1.242 3.996 13.135 1.00 86.81 92 ILE A O 1
ATOM 694 N N . PRO A 1 93 ? -1.880 2.629 11.462 1.00 89.19 93 PRO A N 1
ATOM 695 C CA . PRO A 1 93 ? -0.928 3.171 10.504 1.00 89.19 93 PRO A CA 1
ATOM 696 C C . PRO A 1 93 ? -1.322 4.590 10.095 1.00 89.19 93 PRO A C 1
ATOM 698 O O . PRO A 1 93 ? -2.432 4.811 9.602 1.00 89.19 93 PRO A O 1
ATOM 701 N N . TYR A 1 94 ? -0.416 5.548 10.290 1.00 85.69 94 TYR A N 1
ATOM 702 C CA . TYR A 1 94 ? -0.653 6.962 9.995 1.00 85.69 94 TYR A CA 1
ATOM 703 C C . TYR A 1 94 ? -1.113 7.190 8.551 1.00 85.69 94 TYR A C 1
ATOM 705 O O . TYR A 1 94 ? -2.086 7.910 8.307 1.00 85.69 94 TYR A O 1
ATOM 713 N N . TYR A 1 95 ? -0.466 6.529 7.587 1.00 86.25 95 TYR A N 1
ATOM 714 C CA . TYR A 1 95 ? -0.788 6.709 6.174 1.00 86.25 95 TYR A CA 1
ATOM 715 C C . TYR A 1 95 ? -2.227 6.274 5.848 1.00 86.25 95 TYR A C 1
ATOM 717 O O . TYR A 1 95 ? -2.891 6.946 5.065 1.00 86.25 95 TYR A O 1
ATOM 725 N N . LEU A 1 96 ? -2.777 5.226 6.479 1.00 88.88 96 LEU A N 1
ATOM 726 C CA . LEU A 1 96 ? -4.152 4.778 6.202 1.00 88.88 96 LEU A CA 1
ATOM 727 C C . LEU A 1 96 ? -5.199 5.819 6.608 1.00 88.88 96 LEU A C 1
ATOM 729 O O . LEU A 1 96 ? -6.246 5.916 5.971 1.00 88.88 96 LEU A O 1
ATOM 733 N N . VAL A 1 97 ? -4.928 6.603 7.654 1.00 83.75 97 VAL A N 1
ATOM 734 C CA . VAL A 1 97 ? -5.847 7.654 8.112 1.00 83.75 97 VAL A CA 1
ATOM 735 C C . VAL A 1 97 ? -5.851 8.838 7.152 1.00 83.75 97 VAL A C 1
ATOM 737 O O . VAL A 1 97 ? -6.919 9.361 6.846 1.00 83.75 97 VAL A O 1
ATOM 740 N N . ASN A 1 98 ? -4.678 9.242 6.661 1.00 81.19 98 ASN A N 1
ATOM 741 C CA . ASN A 1 98 ? -4.541 10.444 5.836 1.00 81.19 98 ASN A CA 1
ATOM 742 C C . ASN A 1 98 ? -4.767 10.196 4.340 1.00 81.19 98 ASN A C 1
ATOM 744 O O . ASN A 1 98 ? -5.042 11.144 3.611 1.00 81.19 98 ASN A O 1
ATOM 748 N N . THR A 1 99 ? -4.651 8.951 3.870 1.00 86.69 99 THR A N 1
ATOM 749 C CA . THR A 1 99 ? -4.690 8.661 2.429 1.00 86.69 99 THR A CA 1
ATOM 750 C C . THR A 1 99 ? -5.990 8.042 1.943 1.00 86.69 99 THR A C 1
ATOM 752 O O . THR A 1 99 ? -6.184 7.945 0.741 1.00 86.69 99 THR A O 1
ATOM 755 N N . ILE A 1 100 ? -6.917 7.633 2.809 1.00 87.12 100 ILE A N 1
ATOM 756 C CA . ILE A 1 100 ? -8.120 6.909 2.369 1.00 87.12 100 ILE A CA 1
ATOM 757 C C . ILE A 1 100 ? -9.354 7.798 2.482 1.00 87.12 100 ILE A C 1
ATOM 759 O O . ILE A 1 100 ? -9.872 8.008 3.579 1.00 87.12 100 ILE A O 1
ATOM 763 N N . LYS A 1 101 ? -9.880 8.256 1.335 1.00 82.81 101 LYS A N 1
ATOM 764 C CA . LYS A 1 101 ? -11.140 9.025 1.283 1.00 82.81 101 LYS A CA 1
ATOM 765 C C . LYS A 1 101 ? -12.336 8.180 1.709 1.00 82.81 101 LYS A C 1
ATOM 767 O O . LYS A 1 101 ? -13.160 8.610 2.508 1.00 82.81 101 LYS A O 1
ATOM 772 N N . ASN A 1 102 ? -12.430 6.972 1.156 1.00 79.19 102 ASN A N 1
ATOM 773 C CA . ASN A 1 102 ? -13.576 6.085 1.327 1.00 79.19 102 ASN A CA 1
ATOM 774 C C . ASN A 1 102 ? -13.187 4.937 2.255 1.00 79.19 102 ASN A C 1
ATOM 776 O O . ASN A 1 102 ? -12.841 3.848 1.797 1.00 79.19 102 ASN A O 1
ATOM 780 N N . LYS A 1 103 ? -13.203 5.197 3.567 1.00 77.56 103 LYS A N 1
ATOM 781 C CA . LYS A 1 103 ? -12.813 4.205 4.575 1.00 77.56 103 LYS A CA 1
ATOM 782 C C . LYS A 1 103 ? -13.679 2.938 4.436 1.00 77.56 103 LYS A C 1
ATOM 784 O O . LYS A 1 103 ? -14.901 3.024 4.573 1.00 77.56 103 LYS A O 1
ATOM 789 N N . PRO A 1 104 ? -13.080 1.760 4.184 1.00 83.38 104 PRO A N 1
ATOM 790 C CA . PRO A 1 104 ? -13.802 0.495 4.183 1.00 83.38 104 PRO A CA 1
ATOM 791 C C . PRO A 1 104 ? -14.475 0.229 5.532 1.00 83.38 104 PRO A C 1
ATOM 793 O O . PRO A 1 104 ? -13.984 0.655 6.575 1.00 83.38 104 PRO A O 1
ATOM 796 N N . ALA A 1 105 ? -15.542 -0.573 5.531 1.00 84.12 105 ALA A N 1
ATOM 797 C CA . ALA A 1 105 ? -16.314 -0.888 6.739 1.00 84.12 105 ALA A CA 1
ATOM 798 C C . ALA A 1 105 ? -15.498 -1.559 7.866 1.00 84.12 105 ALA A C 1
ATOM 800 O O . ALA A 1 105 ? -15.915 -1.548 9.019 1.00 84.12 105 ALA A O 1
ATOM 801 N N . TYR A 1 106 ? -14.342 -2.145 7.546 1.00 83.88 106 TYR A N 1
ATOM 802 C CA . TYR A 1 106 ? -13.437 -2.768 8.515 1.00 83.88 106 TYR A CA 1
ATOM 803 C C . TYR A 1 106 ? -12.385 -1.807 9.096 1.00 83.88 106 TYR A C 1
ATOM 805 O O . TYR A 1 106 ? -11.656 -2.202 9.999 1.00 83.88 106 TYR A O 1
ATOM 813 N N . LEU A 1 107 ? -12.300 -0.555 8.632 1.00 83.75 107 LEU A N 1
ATOM 814 C CA . LEU A 1 107 ? -11.436 0.475 9.218 1.00 83.75 107 LEU A CA 1
ATOM 815 C C . LEU A 1 107 ? -12.260 1.427 10.092 1.00 83.75 107 LEU A C 1
ATOM 817 O O . LEU A 1 107 ? -12.691 2.496 9.656 1.00 83.75 107 LEU A O 1
ATOM 821 N N . TYR A 1 108 ? -12.472 1.025 11.342 1.00 84.06 108 TYR A N 1
ATOM 822 C CA . TYR A 1 108 ? -13.145 1.812 12.376 1.00 84.06 108 TYR A CA 1
ATOM 823 C C . TYR A 1 108 ? -12.300 1.844 13.649 1.00 84.06 108 TYR A C 1
ATOM 825 O O . TYR A 1 108 ? -11.475 0.966 13.892 1.00 84.06 108 TYR A O 1
ATOM 833 N N . TRP A 1 109 ? -12.494 2.881 14.460 1.00 85.19 109 TRP A N 1
ATOM 834 C CA . TRP A 1 109 ? -11.637 3.171 15.611 1.00 85.19 109 TRP A CA 1
ATOM 835 C C . TRP A 1 109 ? -12.093 2.443 16.862 1.00 85.19 109 TRP A C 1
ATOM 837 O O . TRP A 1 109 ? -11.280 1.970 17.652 1.00 85.19 109 TRP A O 1
ATOM 847 N N . ALA A 1 110 ? -13.405 2.356 17.048 1.00 86.81 110 ALA A N 1
ATOM 848 C CA . ALA A 1 110 ? -13.995 1.621 18.145 1.00 86.81 110 ALA A CA 1
ATOM 849 C C . ALA A 1 110 ? -15.370 1.089 17.759 1.00 86.81 110 ALA A C 1
ATOM 851 O O . ALA A 1 110 ? -16.047 1.626 16.885 1.00 86.81 110 ALA A O 1
ATOM 852 N N . VAL A 1 111 ? -15.794 0.034 18.435 1.00 87.88 111 VAL A N 1
ATOM 853 C CA . VAL A 1 111 ? -17.172 -0.446 18.409 1.00 87.88 111 VAL A CA 1
ATOM 854 C C . VAL A 1 111 ? -17.625 -0.614 19.841 1.00 87.88 111 VAL A C 1
ATOM 856 O O . VAL A 1 111 ? -16.895 -1.175 20.662 1.00 87.88 111 VAL A O 1
ATOM 859 N N . TYR A 1 112 ? -18.822 -0.130 20.150 1.00 86.25 112 TYR A N 1
ATOM 860 C CA . TYR A 1 112 ? -19.460 -0.458 21.414 1.00 86.25 112 TYR A CA 1
ATOM 861 C C . TYR A 1 112 ? -20.727 -1.267 21.189 1.00 86.25 112 TYR A C 1
ATOM 863 O O . TYR A 1 112 ? -21.390 -1.158 20.159 1.00 86.25 112 TYR A O 1
ATOM 871 N N . GLN A 1 113 ? -21.033 -2.091 22.179 1.00 85.88 113 GLN A N 1
ATOM 872 C CA . GLN A 1 113 ? -22.262 -2.845 22.319 1.00 85.88 113 GLN A CA 1
ATOM 873 C C . GLN A 1 113 ? -22.813 -2.554 23.707 1.00 85.88 113 GLN A C 1
ATOM 875 O O . GLN A 1 113 ? -22.121 -2.738 24.707 1.00 85.88 113 GLN A O 1
ATOM 880 N N . ALA A 1 114 ? -24.053 -2.096 23.767 1.00 81.12 114 ALA A N 1
ATOM 881 C CA . ALA A 1 114 ? -24.723 -1.795 25.016 1.00 81.12 114 ALA A CA 1
ATOM 882 C C . ALA A 1 114 ? -26.094 -2.460 25.056 1.00 81.12 114 ALA A C 1
ATOM 884 O O . ALA A 1 114 ? -26.838 -2.412 24.077 1.00 81.12 114 ALA A O 1
ATOM 885 N N . THR A 1 115 ? -26.433 -3.037 26.206 1.00 79.25 115 THR A N 1
ATOM 886 C CA . THR A 1 115 ? -27.792 -3.471 26.529 1.00 79.25 115 THR A CA 1
ATOM 887 C C . THR A 1 115 ? -28.182 -2.919 27.885 1.00 79.25 115 THR A C 1
ATOM 889 O O . THR A 1 115 ? -27.410 -2.998 28.837 1.00 79.25 115 THR A O 1
ATOM 892 N N . THR A 1 116 ? -29.364 -2.314 27.973 1.00 74.81 116 THR A N 1
ATOM 893 C CA . THR A 1 116 ? -29.847 -1.706 29.213 1.00 74.81 116 THR A CA 1
ATOM 894 C C . THR A 1 116 ? -31.266 -2.156 29.522 1.00 74.81 116 THR A C 1
ATOM 896 O O . THR A 1 116 ? -32.145 -2.138 28.657 1.00 74.81 116 THR A O 1
ATOM 899 N N . THR A 1 117 ? -31.497 -2.545 30.774 1.00 75.62 117 THR A N 1
ATOM 900 C CA . THR A 1 117 ? -32.845 -2.686 31.345 1.00 75.62 117 THR A CA 1
ATOM 901 C C . THR A 1 117 ? -33.220 -1.489 32.215 1.00 75.62 117 THR A C 1
ATOM 903 O O . THR A 1 117 ? -34.296 -1.477 32.818 1.00 75.62 117 THR A O 1
ATOM 906 N N . CYS A 1 118 ? -32.355 -0.470 32.280 1.00 70.50 118 CYS A N 1
ATOM 907 C CA . CYS A 1 118 ? -32.606 0.727 33.063 1.00 70.50 118 CYS A CA 1
ATOM 908 C C . CYS A 1 118 ? -33.814 1.498 32.501 1.00 70.50 118 CYS A C 1
ATOM 910 O O . CYS A 1 118 ? -33.983 1.578 31.284 1.00 70.50 118 CYS A O 1
ATOM 912 N N . PRO A 1 119 ? -34.682 2.036 33.376 1.00 69.19 119 PRO A N 1
ATOM 913 C CA . PRO A 1 119 ? -35.866 2.783 32.954 1.00 69.19 119 PRO A CA 1
ATOM 914 C C . PRO A 1 119 ? -35.516 4.138 32.323 1.00 69.19 119 PRO A C 1
ATOM 916 O O . PRO A 1 119 ? -36.332 4.703 31.605 1.00 69.19 119 PRO A O 1
ATOM 919 N N . GLU A 1 120 ? -34.309 4.641 32.572 1.00 73.31 120 GLU A N 1
ATOM 920 C CA . GLU A 1 120 ? -33.812 5.913 32.056 1.00 73.31 120 GLU A CA 1
ATOM 921 C C . GLU A 1 120 ? -32.746 5.706 30.979 1.00 73.31 120 GLU A C 1
ATOM 923 O O . GLU A 1 120 ? -32.044 4.689 30.953 1.00 73.31 120 GLU A O 1
ATOM 928 N N . CYS A 1 121 ? -32.604 6.707 30.109 1.00 76.31 121 CYS A N 1
ATOM 929 C CA . CYS A 1 121 ? -31.540 6.751 29.119 1.00 76.31 121 CYS A CA 1
ATOM 930 C C . CYS A 1 121 ? -30.180 6.980 29.784 1.00 76.31 121 CYS A C 1
ATOM 932 O O . CYS A 1 121 ? -30.022 7.848 30.642 1.00 76.31 121 CYS A O 1
ATOM 934 N N . ILE A 1 122 ? -29.183 6.223 29.344 1.00 78.81 122 ILE A N 1
ATOM 935 C CA . ILE A 1 122 ? -27.795 6.354 29.777 1.00 78.81 122 ILE A CA 1
ATOM 936 C C . ILE A 1 122 ? -27.053 7.140 28.706 1.00 78.81 122 ILE A C 1
ATOM 938 O O . ILE A 1 122 ? -27.025 6.731 27.548 1.00 78.81 122 ILE A O 1
ATOM 942 N N . ASN A 1 123 ? -26.442 8.257 29.082 1.00 83.25 123 ASN A N 1
ATOM 943 C CA . ASN A 1 123 ? -25.682 9.075 28.147 1.00 83.25 123 ASN A CA 1
ATOM 944 C C . ASN A 1 123 ? -24.249 8.551 28.054 1.00 83.25 123 ASN A C 1
ATOM 946 O O . ASN A 1 123 ? -23.548 8.452 29.059 1.00 83.25 123 ASN A O 1
ATOM 950 N N . LEU A 1 124 ? -23.823 8.217 26.845 1.00 82.56 124 LEU A N 1
ATOM 951 C CA . LEU A 1 124 ? -22.468 7.837 26.492 1.00 82.56 124 LEU A CA 1
ATOM 952 C C . LEU A 1 124 ? -21.820 9.012 25.766 1.00 82.56 124 LEU A C 1
ATOM 954 O O . LEU A 1 124 ? -22.251 9.372 24.676 1.00 82.56 124 LEU A O 1
ATOM 958 N N . ASN A 1 125 ? -20.772 9.562 26.364 1.00 85.81 125 ASN A N 1
ATOM 959 C CA . ASN A 1 125 ? -19.860 10.484 25.709 1.00 85.81 125 ASN A CA 1
ATOM 960 C C . ASN A 1 125 ? -18.556 9.739 25.409 1.00 85.81 125 ASN A C 1
ATOM 962 O O . ASN A 1 125 ? -17.994 9.090 26.292 1.00 85.81 125 ASN A O 1
ATOM 966 N N . ILE A 1 126 ? -18.076 9.817 24.174 1.00 82.88 126 ILE A N 1
ATOM 967 C CA . ILE A 1 126 ? -16.788 9.267 23.758 1.00 82.88 126 ILE A CA 1
ATOM 968 C C . ILE A 1 126 ? -15.965 10.408 23.204 1.00 82.88 126 ILE A C 1
ATOM 970 O O . ILE A 1 126 ? -16.337 11.028 22.213 1.00 82.88 126 ILE A O 1
ATOM 974 N N . THR A 1 127 ? -14.838 10.666 23.850 1.00 81.50 127 THR A N 1
ATOM 975 C CA . THR A 1 127 ? -13.913 11.723 23.479 1.00 81.50 127 THR A CA 1
ATOM 976 C C . THR A 1 127 ? -12.603 11.105 23.018 1.00 81.50 127 THR A C 1
ATOM 978 O O . THR A 1 127 ? -11.997 10.310 23.734 1.00 81.50 127 THR A O 1
ATOM 981 N N . LEU A 1 128 ? -12.128 11.492 21.838 1.00 77.00 128 LEU A N 1
ATOM 982 C CA . LEU A 1 128 ? -10.770 11.175 21.409 1.00 77.00 128 LEU A CA 1
ATOM 983 C C . LEU A 1 128 ? -9.886 12.399 21.629 1.00 77.00 128 LEU A C 1
ATOM 985 O O . LEU A 1 128 ? -10.167 13.481 21.104 1.00 77.00 128 LEU A O 1
ATOM 989 N N . SER A 1 129 ? -8.815 12.215 22.398 1.00 72.62 129 SER A N 1
ATOM 990 C CA . SER A 1 129 ? -7.820 13.248 22.663 1.00 72.62 129 SER A CA 1
ATOM 991 C C . SER A 1 129 ? -6.410 12.751 22.353 1.00 72.62 129 SER A C 1
ATOM 993 O O . SER A 1 129 ? -6.103 11.560 22.412 1.00 72.62 129 SER A O 1
ATOM 995 N N . SER A 1 130 ? -5.542 13.685 21.980 1.00 69.38 130 SER A N 1
ATOM 996 C CA . SER A 1 130 ? -4.118 13.424 21.805 1.00 69.38 130 SER A CA 1
ATOM 997 C C . SER A 1 130 ? -3.399 13.743 23.113 1.00 69.38 130 SER A C 1
ATOM 999 O O . SER A 1 130 ? -3.496 14.873 23.593 1.00 69.38 130 SER A O 1
ATOM 1001 N N . GLU A 1 131 ? -2.669 12.785 23.694 1.00 63.41 131 GLU A N 1
ATOM 1002 C CA . GLU A 1 131 ? -1.911 13.032 24.936 1.00 63.41 131 GLU A CA 1
ATOM 1003 C C . GLU A 1 131 ? -0.776 14.033 24.709 1.00 63.41 131 GLU A C 1
ATOM 1005 O O . GLU A 1 131 ? -0.431 14.836 25.576 1.00 63.41 131 GLU A O 1
ATOM 1010 N N . THR A 1 132 ? -0.217 14.027 23.503 1.00 58.53 132 THR A N 1
ATOM 1011 C CA . THR A 1 132 ? 0.805 14.978 23.081 1.00 58.53 132 THR A CA 1
ATOM 1012 C C . THR A 1 132 ? 0.154 16.010 22.170 1.00 58.53 132 THR A C 1
ATOM 1014 O O . THR A 1 132 ? -0.396 15.665 21.124 1.00 58.53 132 THR A O 1
ATOM 1017 N N . LYS A 1 133 ? 0.241 17.299 22.525 1.00 53.44 133 LYS A N 1
ATOM 1018 C CA . LYS A 1 133 ? -0.300 18.422 21.723 1.00 53.44 133 LYS A CA 1
ATOM 1019 C C . LYS A 1 133 ? 0.246 18.487 20.280 1.00 53.44 133 LYS A C 1
ATOM 1021 O O . LYS A 1 133 ? -0.209 19.310 19.496 1.00 53.44 133 LYS A O 1
ATOM 1026 N N . SER A 1 134 ? 1.235 17.659 19.945 1.00 51.59 134 SER A N 1
ATOM 1027 C CA . SER A 1 134 ? 1.952 17.616 18.672 1.00 51.59 134 SER A CA 1
ATOM 1028 C C . SER A 1 134 ? 1.551 16.482 17.721 1.00 51.59 134 SER A C 1
ATOM 1030 O O . SER A 1 134 ? 2.026 16.515 16.591 1.00 51.59 134 SER A O 1
ATOM 1032 N N . LEU A 1 135 ? 0.748 15.490 18.140 1.00 55.91 135 LEU A N 1
ATOM 1033 C CA . LEU A 1 135 ? 0.521 14.282 17.328 1.00 55.91 135 LEU A CA 1
ATOM 1034 C C . LEU A 1 135 ? -0.638 14.423 16.347 1.00 55.91 135 LEU A C 1
ATOM 1036 O O . LEU A 1 135 ? -0.442 14.276 15.152 1.00 55.91 135 LEU A O 1
ATOM 1040 N N . ALA A 1 136 ? -1.840 14.733 16.824 1.00 52.62 136 ALA A N 1
ATOM 1041 C CA . ALA A 1 136 ? -3.020 14.846 15.975 1.00 52.62 136 ALA A CA 1
ATOM 1042 C C . ALA A 1 136 ? -3.766 16.138 16.275 1.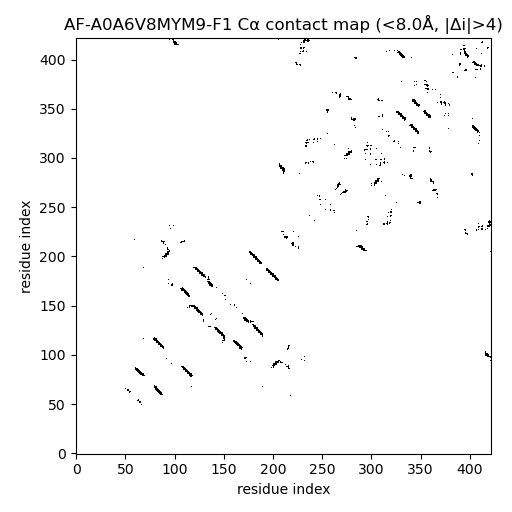00 52.62 136 ALA A C 1
ATOM 1044 O O . ALA A 1 136 ? -3.972 16.489 17.438 1.00 52.62 136 ALA A O 1
ATOM 1045 N N . VAL A 1 137 ? -4.219 16.811 15.223 1.00 51.69 137 VAL A N 1
ATOM 1046 C CA . VAL A 1 137 ? -5.255 17.830 15.344 1.00 51.69 137 VAL A CA 1
ATOM 1047 C C . VAL A 1 137 ? -6.518 17.170 14.825 1.00 51.69 137 VAL A C 1
ATOM 1049 O O . VAL A 1 137 ? -6.713 17.046 13.622 1.00 51.69 137 VAL A O 1
ATOM 1052 N N . VAL A 1 138 ? -7.398 16.732 15.729 1.00 53.97 138 VAL A N 1
ATOM 1053 C CA . VAL A 1 138 ? -8.808 16.623 15.332 1.00 53.97 138 VAL A CA 1
ATOM 1054 C C . VAL A 1 138 ? -9.168 18.005 14.795 1.00 53.97 138 VAL A C 1
ATOM 1056 O O . VAL A 1 138 ? -8.834 18.992 15.450 1.00 53.97 138 VAL A O 1
ATOM 1059 N N . GLU A 1 139 ? -9.777 18.113 13.620 1.00 45.66 139 GLU A N 1
ATOM 1060 C CA . GLU A 1 139 ? -10.250 19.398 13.101 1.00 45.66 139 GLU A CA 1
ATOM 1061 C C . GLU A 1 139 ? -11.213 19.995 14.163 1.00 45.66 139 GLU A C 1
ATOM 1063 O O . GLU A 1 139 ? -12.321 19.501 14.338 1.00 45.66 139 GLU A O 1
ATOM 1068 N N . GLY A 1 140 ? -10.738 20.944 14.994 1.00 46.72 140 GLY A N 1
ATOM 1069 C CA . GLY A 1 140 ? -11.437 21.426 16.208 1.00 46.72 140 GLY A CA 1
ATOM 1070 C C . GLY A 1 140 ? -10.851 21.049 17.591 1.00 46.72 140 GLY A C 1
ATOM 1071 O O . GLY A 1 140 ? -11.432 21.410 18.608 1.00 46.72 140 GLY A O 1
ATOM 1072 N N . GLY A 1 141 ? -9.703 20.368 17.678 1.00 52.53 141 GLY A N 1
ATOM 1073 C CA . GLY A 1 141 ? -8.949 20.105 18.920 1.00 52.53 141 GLY A CA 1
ATOM 1074 C C . GLY A 1 141 ? -9.353 18.851 19.713 1.00 52.53 141 GLY A C 1
ATOM 1075 O O . GLY A 1 141 ? -8.517 18.283 20.413 1.00 52.53 141 GLY A O 1
ATOM 1076 N N . SER A 1 142 ? -10.588 18.371 19.568 1.00 61.69 142 SER A N 1
ATOM 1077 C CA . SER A 1 142 ? -11.069 17.112 20.156 1.00 61.69 142 SER A CA 1
ATOM 1078 C C . SER A 1 142 ? -12.250 16.569 19.361 1.00 61.69 142 SER A C 1
ATOM 1080 O O . SER A 1 142 ? -13.094 17.349 18.924 1.00 61.69 142 SER A O 1
ATOM 1082 N N . PHE A 1 143 ? -12.349 15.247 19.215 1.00 68.88 143 PHE A N 1
ATOM 1083 C CA . PHE A 1 143 ? -13.566 14.612 18.706 1.00 68.88 143 PHE A CA 1
ATOM 1084 C C . PHE A 1 143 ? -14.433 14.222 19.898 1.00 68.88 143 PHE A C 1
ATOM 1086 O O . PHE A 1 143 ? -13.923 13.580 20.813 1.00 68.88 143 PHE A O 1
ATOM 1093 N N . SER A 1 144 ? -15.717 14.581 19.868 1.00 74.31 144 SER A N 1
ATOM 1094 C CA . SER A 1 144 ? -16.716 14.144 20.845 1.00 74.31 144 SER A CA 1
ATOM 1095 C C . SER A 1 144 ? -17.868 13.470 20.114 1.00 74.31 144 SER A C 1
ATOM 1097 O O . SER A 1 144 ? -18.418 14.026 19.164 1.00 74.31 144 SER A O 1
ATOM 1099 N N . TYR A 1 145 ? -18.228 12.278 20.567 1.00 77.25 145 TYR A N 1
ATOM 1100 C CA . TYR A 1 145 ? -19.398 11.540 20.128 1.00 77.25 145 TYR A CA 1
ATOM 1101 C C . TYR A 1 145 ? -20.335 11.345 21.312 1.00 77.25 145 TYR A C 1
ATOM 1103 O O . TYR A 1 145 ? -19.947 10.753 22.320 1.00 77.25 145 TYR A O 1
ATOM 1111 N N . ASP A 1 146 ? -21.569 11.814 21.163 1.00 80.38 146 ASP A N 1
ATOM 1112 C CA . ASP A 1 146 ? -22.609 11.713 22.177 1.00 80.38 146 ASP A CA 1
ATOM 1113 C C . ASP A 1 146 ? -23.725 10.786 21.691 1.00 80.38 146 ASP A C 1
ATOM 1115 O O . ASP A 1 146 ? -24.257 10.939 20.593 1.00 80.38 146 ASP A O 1
ATOM 1119 N N . SER A 1 147 ? -24.092 9.815 22.523 1.00 79.06 147 SER A N 1
ATOM 1120 C CA . SER A 1 147 ? -25.195 8.891 22.267 1.00 79.06 147 SER A CA 1
ATOM 1121 C C . SER A 1 147 ? -26.001 8.677 23.536 1.00 79.06 147 SER A C 1
ATOM 1123 O O . SER A 1 147 ? -25.443 8.514 24.618 1.00 79.06 147 SER A O 1
ATOM 1125 N N . SER A 1 148 ? -27.319 8.571 23.404 1.00 76.12 148 SER A N 1
ATOM 1126 C CA . SER A 1 148 ? -28.197 8.154 24.499 1.00 76.12 148 SER A CA 1
ATOM 1127 C C . SER A 1 148 ? -28.624 6.702 24.291 1.00 76.12 148 SER A C 1
ATOM 1129 O O . SER A 1 148 ? -29.148 6.338 23.243 1.00 76.12 148 SER A O 1
ATOM 1131 N N . ILE A 1 149 ? -28.369 5.855 25.283 1.00 76.50 149 ILE A N 1
ATOM 1132 C CA . ILE A 1 149 ? -28.718 4.434 25.291 1.00 76.50 149 ILE A CA 1
ATOM 1133 C C . ILE A 1 149 ? -29.984 4.288 26.131 1.00 76.50 149 ILE A C 1
ATOM 1135 O O . ILE A 1 149 ? -29.930 4.312 27.362 1.00 76.50 149 ILE A O 1
ATOM 1139 N N . CYS A 1 150 ? -31.128 4.171 25.464 1.00 71.62 150 CYS A N 1
ATOM 1140 C CA . CYS A 1 150 ? -32.442 4.102 26.096 1.00 71.62 150 CYS A CA 1
ATOM 1141 C C . CYS A 1 150 ? -33.029 2.690 26.020 1.00 71.62 150 CYS A C 1
ATOM 1143 O O . CYS A 1 150 ? -32.654 1.874 25.176 1.00 71.62 150 CYS A O 1
ATOM 1145 N N . ARG A 1 151 ? -34.001 2.414 26.889 1.00 66.44 151 ARG A N 1
ATOM 1146 C CA . ARG A 1 151 ? -34.836 1.221 26.776 1.00 66.44 151 ARG A CA 1
ATOM 1147 C C . ARG A 1 151 ? -35.878 1.428 25.665 1.00 66.44 151 ARG A C 1
ATOM 1149 O O . ARG A 1 151 ? -36.663 2.365 25.766 1.00 66.44 151 ARG A O 1
ATOM 1156 N N . LEU A 1 152 ? -35.909 0.569 24.642 1.00 57.97 152 LEU A N 1
ATOM 1157 C CA . LEU A 1 152 ? -37.000 0.555 23.657 1.00 57.97 152 LEU A CA 1
ATOM 1158 C C . LEU A 1 152 ? -38.266 -0.087 24.259 1.00 57.97 152 LEU A C 1
ATOM 1160 O O . LEU A 1 152 ? -38.154 -0.916 25.178 1.00 57.97 152 LEU A O 1
ATOM 1164 N N . PRO A 1 153 ? -39.465 0.288 23.777 1.00 52.97 153 PRO A N 1
ATOM 1165 C CA . PRO A 1 153 ? -40.726 -0.314 24.200 1.00 52.97 153 PRO A CA 1
ATOM 1166 C C . PRO A 1 153 ? -40.748 -1.830 23.958 1.00 52.97 153 PRO A C 1
ATOM 1168 O O . PRO A 1 153 ? -40.158 -2.339 23.008 1.00 52.97 153 PRO A O 1
ATOM 1171 N N . ALA A 1 154 ? -41.460 -2.566 24.815 1.00 55.31 154 ALA A N 1
ATOM 1172 C CA . ALA A 1 154 ? -41.515 -4.032 24.772 1.00 55.31 154 ALA A CA 1
ATOM 1173 C C . ALA A 1 154 ? -42.072 -4.602 23.448 1.00 55.31 154 ALA A C 1
ATOM 1175 O O . ALA A 1 154 ? -41.764 -5.740 23.111 1.00 55.31 154 ALA A O 1
ATOM 1176 N N . GLU A 1 155 ? -42.842 -3.815 22.693 1.00 51.22 155 GLU A N 1
ATOM 1177 C CA . GLU A 1 155 ? -43.439 -4.213 21.408 1.00 51.22 155 GLU A CA 1
ATOM 1178 C C . GLU A 1 155 ? -42.428 -4.232 20.240 1.00 51.22 155 GLU A C 1
ATOM 1180 O O . GLU A 1 155 ? -42.678 -4.892 19.237 1.00 51.22 155 GLU A O 1
ATOM 1185 N N . GLU A 1 156 ? -41.251 -3.606 20.390 1.00 49.34 156 GLU A N 1
ATOM 1186 C CA . GLU A 1 156 ? -40.152 -3.619 19.400 1.00 49.34 156 GLU A CA 1
ATOM 1187 C C . GLU A 1 156 ? -38.982 -4.543 19.806 1.00 49.34 156 GLU A C 1
ATOM 1189 O O . GLU A 1 156 ? -38.035 -4.755 19.049 1.00 49.34 156 GLU A O 1
ATOM 1194 N N . SER A 1 157 ? -39.036 -5.123 21.009 1.00 45.50 157 SER A N 1
ATOM 1195 C CA . SER A 1 157 ? -37.927 -5.831 21.659 1.00 45.50 157 SER A CA 1
ATOM 1196 C C . SER A 1 157 ? -38.197 -7.342 21.743 1.00 45.50 157 SER A C 1
ATOM 1198 O O . SER A 1 157 ? -38.522 -7.873 22.806 1.00 45.50 157 SER A O 1
ATOM 1200 N N . VAL A 1 158 ? -37.999 -8.070 20.640 1.00 43.53 158 VAL A N 1
ATOM 1201 C CA . VAL A 1 158 ? -37.978 -9.555 20.656 1.00 43.53 158 VAL A CA 1
ATOM 1202 C C . VAL A 1 158 ? -36.632 -10.097 21.182 1.00 43.53 158 VAL A C 1
ATOM 1204 O O . VAL A 1 158 ? -36.536 -11.225 21.657 1.00 43.53 158 VAL A O 1
ATOM 1207 N N . THR A 1 159 ? -35.595 -9.261 21.206 1.00 41.91 159 THR A N 1
ATOM 1208 C CA . THR A 1 159 ? -34.273 -9.530 21.788 1.00 41.91 159 THR A CA 1
ATOM 1209 C C . THR A 1 159 ? -33.788 -8.222 22.405 1.00 41.91 159 THR A C 1
ATOM 1211 O O . THR A 1 159 ? -33.797 -7.217 21.701 1.00 41.91 159 THR A O 1
ATOM 1214 N N . GLY A 1 160 ? -33.450 -8.200 23.699 1.00 47.69 160 GLY A N 1
ATOM 1215 C CA . GLY A 1 160 ? -33.197 -6.970 24.465 1.00 47.69 160 GLY A CA 1
ATOM 1216 C C . GLY A 1 160 ? -32.364 -5.907 23.733 1.00 47.69 160 GLY A C 1
ATOM 1217 O O . GLY A 1 160 ? -31.473 -6.229 22.962 1.00 47.69 160 GLY A O 1
ATOM 1218 N N . ASN A 1 161 ? -32.670 -4.634 23.982 1.00 50.81 161 ASN A N 1
ATOM 1219 C CA . ASN A 1 161 ? -32.126 -3.470 23.268 1.00 50.81 161 ASN A CA 1
ATOM 1220 C C . ASN A 1 161 ? -30.612 -3.544 23.039 1.00 50.81 161 ASN A C 1
ATOM 1222 O O . ASN A 1 161 ? -29.845 -3.304 23.968 1.00 50.81 161 ASN A O 1
ATOM 1226 N N . HIS A 1 162 ? -30.194 -3.847 21.811 1.00 56.50 162 HIS A N 1
ATOM 1227 C CA . HIS A 1 162 ? -28.796 -3.887 21.400 1.00 56.50 162 HIS A CA 1
ATOM 1228 C C . HIS A 1 162 ? -28.443 -2.583 20.681 1.00 56.50 162 HIS A C 1
ATOM 1230 O O . HIS A 1 162 ? -28.719 -2.423 19.496 1.00 56.50 162 HIS A O 1
ATOM 1236 N N . GLY A 1 163 ? -27.811 -1.645 21.385 1.00 64.81 163 GLY A N 1
ATOM 1237 C CA . GLY A 1 163 ? -27.119 -0.542 20.725 1.00 64.81 163 GLY A CA 1
ATOM 1238 C C . GLY A 1 163 ? -25.743 -1.026 20.287 1.00 64.81 163 GLY A C 1
ATOM 1239 O O . GLY A 1 163 ? -24.873 -1.171 21.145 1.00 64.81 163 GLY A O 1
ATOM 1240 N N . GLN A 1 164 ? -25.546 -1.308 18.996 1.00 76.62 164 GLN A N 1
ATOM 1241 C CA . GLN A 1 164 ? -24.218 -1.530 18.421 1.00 76.62 164 GLN A CA 1
ATOM 1242 C C . GLN A 1 164 ? -23.892 -0.406 17.445 1.00 76.62 164 GLN A C 1
ATOM 1244 O O . GLN A 1 164 ? -24.561 -0.264 16.426 1.00 76.62 164 GLN A O 1
ATOM 1249 N N . THR A 1 165 ? -22.828 0.342 17.732 1.00 81.69 165 THR A N 1
ATOM 1250 C CA . THR A 1 165 ? -22.393 1.448 16.874 1.00 81.69 165 THR A CA 1
ATOM 1251 C C . THR A 1 165 ? -20.884 1.420 16.688 1.00 81.69 165 THR A C 1
ATOM 1253 O O . THR A 1 165 ? -20.121 1.203 17.634 1.00 81.69 165 THR A O 1
ATOM 1256 N N . THR A 1 166 ? -20.456 1.651 15.449 1.00 83.94 166 THR A N 1
ATOM 1257 C CA . THR A 1 166 ? -19.057 1.872 15.079 1.00 83.94 166 THR A CA 1
ATOM 1258 C C . THR A 1 166 ? -18.714 3.351 15.175 1.00 83.94 166 THR A C 1
ATOM 1260 O O . THR A 1 166 ? -19.448 4.200 14.676 1.00 83.94 166 THR A O 1
ATOM 1263 N N . ILE A 1 167 ? -17.567 3.649 15.765 1.00 82.62 167 ILE A N 1
ATOM 1264 C CA . ILE A 1 167 ? -17.044 4.997 15.948 1.00 82.62 167 ILE A CA 1
ATOM 1265 C C . ILE A 1 167 ? -15.869 5.163 14.998 1.00 82.62 167 ILE A C 1
ATOM 1267 O O . ILE A 1 167 ? -14.919 4.374 15.023 1.00 82.62 167 ILE A O 1
ATOM 1271 N N . ASN A 1 168 ? -15.943 6.182 14.151 1.00 80.12 168 ASN A N 1
ATOM 1272 C CA . ASN A 1 168 ? -14.910 6.489 13.173 1.00 80.12 168 ASN A CA 1
ATOM 1273 C C . ASN A 1 168 ? -14.745 8.008 13.069 1.00 80.12 168 ASN A C 1
ATOM 1275 O O . ASN A 1 168 ? -15.355 8.616 12.194 1.00 80.12 168 ASN A O 1
ATOM 1279 N N . PRO A 1 169 ? -14.001 8.640 13.992 1.00 74.00 169 PRO A N 1
ATOM 1280 C CA . PRO A 1 169 ? -13.719 10.060 13.899 1.00 74.00 169 PRO A CA 1
ATOM 1281 C C . PRO A 1 169 ? -13.007 10.393 12.587 1.00 74.00 169 PRO A C 1
ATOM 1283 O O . PRO A 1 169 ? -12.120 9.663 12.121 1.00 74.00 169 PRO A O 1
ATOM 1286 N N . ASP A 1 170 ? -13.364 11.539 12.021 1.00 71.62 170 ASP A N 1
ATOM 1287 C CA . ASP A 1 170 ? -12.595 12.152 10.950 1.00 71.62 170 ASP A CA 1
ATOM 1288 C C . ASP A 1 170 ? -11.389 12.854 11.565 1.00 71.62 170 ASP A C 1
ATOM 1290 O O . ASP A 1 170 ? -11.482 13.931 12.153 1.00 71.62 170 ASP A O 1
ATOM 1294 N N . LEU A 1 171 ? -10.246 12.177 11.487 1.00 72.88 171 LEU A N 1
ATOM 1295 C CA . LEU A 1 171 ? -8.968 12.692 11.947 1.00 72.88 171 LEU A CA 1
ATOM 1296 C C . LEU A 1 171 ? -8.097 13.052 10.761 1.00 72.88 171 LEU A C 1
ATOM 1298 O O . LEU A 1 171 ? -8.033 12.312 9.781 1.00 72.88 171 LEU A O 1
ATOM 1302 N N . LYS A 1 172 ? -7.379 14.161 10.908 1.00 68.25 172 LYS A N 1
ATOM 1303 C CA . LYS A 1 172 ? -6.256 14.520 10.054 1.00 68.25 172 LYS A CA 1
ATOM 1304 C C . LYS A 1 172 ? -5.052 14.736 10.946 1.00 68.25 172 LYS A C 1
ATOM 1306 O O . LYS A 1 172 ? -5.128 15.428 11.961 1.00 68.25 172 LYS A O 1
ATOM 1311 N N . PHE A 1 173 ? -3.932 14.142 10.588 1.00 69.25 173 PHE A N 1
ATOM 1312 C CA . PHE A 1 173 ? -2.693 14.448 11.279 1.00 69.25 173 PHE A CA 1
ATOM 1313 C C . PHE A 1 173 ? -2.024 15.644 10.595 1.00 69.25 173 PHE A C 1
ATOM 1315 O O . PHE A 1 173 ? -2.021 15.752 9.374 1.00 69.25 173 PHE A O 1
ATOM 1322 N N . MET A 1 174 ? -1.514 16.590 11.387 1.00 62.06 174 MET A N 1
ATOM 1323 C CA . MET A 1 174 ? -1.000 17.868 10.871 1.00 62.06 174 MET A CA 1
ATOM 1324 C C . MET A 1 174 ? 0.514 17.900 10.645 1.00 62.06 174 MET A C 1
ATOM 1326 O O . MET A 1 174 ? 1.026 18.889 10.123 1.00 62.06 174 MET A O 1
ATOM 1330 N N . LYS A 1 175 ? 1.237 16.863 11.065 1.00 63.25 175 LYS A N 1
ATOM 1331 C CA . LYS A 1 175 ? 2.684 16.732 10.880 1.00 63.25 175 LYS A CA 1
ATOM 1332 C C . LYS A 1 175 ? 2.998 15.323 10.384 1.00 63.25 175 LYS A C 1
ATOM 1334 O O . LYS A 1 175 ? 2.354 14.385 10.831 1.00 63.25 175 LYS A O 1
ATOM 1339 N N . SER A 1 176 ? 3.989 15.209 9.508 1.00 57.19 176 SER A N 1
ATOM 1340 C CA . SER A 1 176 ? 4.595 13.956 9.028 1.00 57.19 176 SER A CA 1
ATOM 1341 C C . SER A 1 176 ? 5.300 13.186 10.152 1.00 57.19 176 SER A C 1
ATOM 1343 O O . SER A 1 176 ? 5.219 11.965 10.251 1.00 57.19 176 SER A O 1
ATOM 1345 N N . ASP A 1 177 ? 5.904 13.919 11.093 1.00 55.12 177 ASP A N 1
ATOM 1346 C CA . ASP A 1 177 ? 6.769 13.374 12.150 1.00 55.12 177 ASP A CA 1
ATOM 1347 C C . ASP A 1 177 ? 5.975 12.794 13.343 1.00 55.12 177 ASP A C 1
ATOM 1349 O O . ASP A 1 177 ? 6.343 12.947 14.513 1.00 55.12 177 ASP A O 1
ATOM 1353 N N . VAL A 1 178 ? 4.817 12.191 13.078 1.00 59.50 178 VAL A N 1
ATOM 1354 C CA . VAL A 1 178 ? 3.872 11.751 14.107 1.00 59.50 178 VAL A CA 1
ATOM 1355 C C . VAL A 1 178 ? 4.140 10.294 14.459 1.00 59.50 178 VAL A C 1
ATOM 1357 O O . VAL A 1 178 ? 3.641 9.366 13.832 1.00 59.50 178 VAL A O 1
ATOM 1360 N N . TYR A 1 179 ? 4.907 10.101 15.529 1.00 67.12 179 TYR A N 1
ATOM 1361 C CA . TYR A 1 179 ? 4.944 8.857 16.292 1.00 67.12 179 TYR A CA 1
ATOM 1362 C C . TYR A 1 179 ? 4.421 9.124 17.700 1.00 67.12 179 TYR A C 1
ATOM 1364 O O . TYR A 1 179 ? 4.982 9.954 18.420 1.00 67.12 179 TYR A O 1
ATOM 1372 N N . GLY A 1 180 ? 3.372 8.414 18.117 1.00 73.75 180 GLY A N 1
ATOM 1373 C CA . GLY A 1 180 ? 2.900 8.509 19.493 1.00 73.75 180 GLY A CA 1
ATOM 1374 C C . GLY A 1 180 ? 1.570 7.823 19.760 1.00 73.75 180 GLY A C 1
ATOM 1375 O O . GLY A 1 180 ? 1.181 6.889 19.061 1.00 73.75 180 GLY A O 1
ATOM 1376 N N . THR A 1 181 ? 0.888 8.282 20.806 1.00 78.94 181 THR A N 1
ATOM 1377 C CA . THR A 1 181 ? -0.276 7.603 21.375 1.00 78.94 181 THR A CA 1
ATOM 1378 C C . THR A 1 181 ? -1.479 8.539 21.430 1.00 78.94 181 THR A C 1
ATOM 1380 O O . THR A 1 181 ? -1.388 9.667 21.918 1.00 78.94 181 THR A O 1
ATOM 1383 N N . LEU A 1 182 ? -2.621 8.060 20.943 1.00 80.44 182 LEU A N 1
ATOM 1384 C CA . LEU A 1 182 ? -3.922 8.701 21.118 1.00 80.44 182 LEU A CA 1
ATOM 1385 C C . LEU A 1 182 ? -4.645 8.068 22.307 1.00 80.44 182 LEU A C 1
ATOM 1387 O O . LEU A 1 182 ? -4.514 6.870 22.548 1.00 80.44 182 LEU A O 1
ATOM 1391 N N . SER A 1 183 ? -5.428 8.858 23.035 1.00 82.88 183 SER A N 1
ATOM 1392 C CA . SER A 1 183 ? -6.235 8.391 24.161 1.00 82.88 183 SER A CA 1
ATOM 1393 C C . SER A 1 183 ? -7.711 8.481 23.794 1.00 82.88 183 SER A C 1
ATOM 1395 O O . SER A 1 183 ? -8.264 9.572 23.625 1.00 82.88 183 SER A O 1
ATOM 1397 N N . LEU A 1 184 ? -8.359 7.325 23.645 1.00 85.00 184 LEU A N 1
ATOM 1398 C CA . LEU A 1 184 ? -9.806 7.243 23.491 1.00 85.00 184 LEU A CA 1
ATOM 1399 C C . LEU A 1 184 ? -10.417 7.119 24.880 1.00 85.00 184 LEU A C 1
ATOM 1401 O O . LEU A 1 184 ? -10.284 6.091 25.543 1.00 85.00 184 LEU A O 1
ATOM 1405 N N . GLN A 1 185 ? -11.072 8.187 25.311 1.00 86.69 185 GLN A N 1
ATOM 1406 C CA . GLN A 1 185 ? -11.743 8.291 26.594 1.00 86.69 185 GLN A CA 1
ATOM 1407 C C . GLN A 1 185 ? -13.240 8.111 26.389 1.00 86.69 185 GLN A C 1
ATOM 1409 O O . GLN A 1 185 ? -13.812 8.590 25.412 1.00 86.69 185 GLN A O 1
ATOM 1414 N N . TRP A 1 186 ? -13.905 7.443 27.319 1.00 85.81 186 TRP A N 1
ATOM 1415 C CA . TRP A 1 186 ? -15.359 7.369 27.308 1.00 85.81 186 TRP A CA 1
ATOM 1416 C C . TRP A 1 186 ? -15.923 7.570 28.699 1.00 85.81 186 TRP A C 1
ATOM 1418 O O . TRP A 1 186 ? -15.304 7.213 29.702 1.00 85.81 186 TRP A O 1
ATOM 1428 N N . LYS A 1 187 ? -17.122 8.143 28.746 1.00 85.69 187 LYS A N 1
ATOM 1429 C CA . LYS A 1 187 ? -17.865 8.438 29.958 1.00 85.69 187 LYS A CA 1
ATOM 1430 C C . LYS A 1 187 ? -19.321 8.023 29.788 1.00 85.69 187 LYS A C 1
ATOM 1432 O O . LYS A 1 187 ? -20.027 8.527 28.922 1.00 85.69 187 LYS A O 1
ATOM 1437 N N . LEU A 1 188 ? -19.776 7.133 30.658 1.00 83.44 188 LEU A N 1
ATOM 1438 C CA . LEU A 1 188 ? -21.175 6.763 30.819 1.00 83.44 188 LEU A CA 1
ATOM 1439 C C . LEU A 1 188 ? -21.753 7.558 31.984 1.00 83.44 188 LEU A C 1
ATOM 1441 O O . LEU A 1 188 ? -21.229 7.495 33.095 1.00 83.44 188 LEU A O 1
ATOM 1445 N N . THR A 1 189 ? -22.829 8.294 31.739 1.00 80.69 189 THR A N 1
ATOM 1446 C CA . THR A 1 189 ? -23.529 9.085 32.751 1.00 80.69 189 THR A CA 1
ATOM 1447 C C . THR A 1 189 ? -24.971 8.610 32.850 1.00 80.69 189 THR A C 1
ATOM 1449 O O . THR A 1 189 ? -25.719 8.654 31.874 1.00 80.69 189 THR A O 1
ATOM 1452 N N . ALA A 1 190 ? -25.354 8.159 34.042 1.00 73.75 190 ALA A N 1
ATOM 1453 C CA . ALA A 1 190 ? -26.714 7.770 34.389 1.00 73.75 190 ALA A CA 1
ATOM 1454 C C . ALA A 1 190 ? -27.078 8.448 35.714 1.00 73.75 190 ALA A C 1
ATOM 1456 O O . ALA A 1 190 ? -26.428 8.193 36.731 1.00 73.75 190 ALA A O 1
ATOM 1457 N N . GLN A 1 191 ? -28.087 9.325 35.711 1.00 74.00 191 GLN A N 1
ATOM 1458 C CA . GLN A 1 191 ? -28.449 10.154 36.870 1.00 74.00 191 GLN A CA 1
ATOM 1459 C C . GLN A 1 191 ? -27.225 10.889 37.468 1.00 74.00 191 GLN A C 1
ATOM 1461 O O . GLN A 1 191 ? -26.565 11.661 36.777 1.00 74.00 191 GLN A O 1
ATOM 1466 N N . ALA A 1 192 ? -26.913 10.631 38.747 1.00 65.38 192 ALA A N 1
ATOM 1467 C CA . ALA A 1 192 ? -25.779 11.187 39.490 1.00 65.38 192 ALA A CA 1
ATOM 1468 C C . ALA A 1 192 ? -24.514 10.305 39.445 1.00 65.38 192 ALA A C 1
ATOM 1470 O O . ALA A 1 192 ? -23.494 10.655 40.037 1.00 65.38 192 ALA A O 1
ATOM 1471 N N . THR A 1 193 ? -24.567 9.154 38.772 1.00 67.62 193 THR A N 1
ATOM 1472 C CA . THR A 1 193 ? -23.424 8.247 38.628 1.00 67.62 193 THR A CA 1
ATOM 1473 C C . THR A 1 193 ? -22.752 8.429 37.277 1.00 67.62 193 THR A C 1
ATOM 1475 O O . THR A 1 193 ? -23.396 8.369 36.229 1.00 67.62 193 THR A O 1
ATOM 1478 N N . ALA A 1 194 ? -21.435 8.617 37.309 1.00 77.31 194 ALA A N 1
ATOM 1479 C CA . ALA A 1 194 ? -20.594 8.651 36.127 1.00 77.31 194 ALA A CA 1
ATOM 1480 C C . ALA A 1 194 ? -19.521 7.566 36.227 1.00 77.31 194 ALA A C 1
ATOM 1482 O O . ALA A 1 194 ? -18.866 7.423 37.258 1.00 77.31 194 ALA A O 1
ATOM 1483 N N . TYR A 1 195 ? -19.337 6.825 35.142 1.00 78.62 195 TYR A N 1
ATOM 1484 C CA . TYR A 1 195 ? -18.204 5.934 34.949 1.00 78.62 195 TYR A CA 1
ATOM 1485 C C . TYR A 1 195 ? -17.385 6.452 33.777 1.00 78.62 195 TYR A C 1
ATOM 1487 O O . TYR A 1 195 ? -17.957 6.772 32.738 1.00 78.62 195 TYR A O 1
ATOM 1495 N N . SER A 1 196 ? -16.069 6.525 33.928 1.00 82.75 196 SER A N 1
ATOM 1496 C CA . SER A 1 196 ? -15.166 6.942 32.860 1.00 82.75 196 SER A CA 1
ATOM 1497 C C . SER A 1 196 ? -13.940 6.055 32.802 1.00 82.75 196 SER A C 1
ATOM 1499 O O . SER A 1 196 ? -13.459 5.598 33.837 1.00 82.75 196 SER A O 1
ATOM 1501 N N . ASP A 1 197 ? -13.424 5.856 31.599 1.00 82.62 197 ASP A N 1
ATOM 1502 C CA . ASP A 1 197 ? -12.250 5.033 31.350 1.00 82.62 197 ASP A CA 1
ATOM 1503 C C . ASP A 1 197 ? -11.545 5.490 30.065 1.00 82.62 197 ASP A C 1
ATOM 1505 O O . ASP A 1 197 ? -12.068 6.329 29.325 1.00 82.62 197 ASP A O 1
ATOM 1509 N N . SER A 1 198 ? -10.342 4.972 29.822 1.00 83.62 198 SER A N 1
ATOM 1510 C CA . SER A 1 198 ? -9.534 5.332 28.658 1.00 83.62 198 SER A CA 1
ATOM 1511 C C . SER A 1 198 ? -8.732 4.155 28.111 1.00 83.62 198 SER A C 1
ATOM 1513 O O . SER A 1 198 ? -8.301 3.267 28.855 1.00 83.62 198 SER A O 1
ATOM 1515 N N . VAL A 1 199 ? -8.517 4.158 26.795 1.00 85.38 199 VAL A N 1
ATOM 1516 C CA . VAL A 1 199 ? -7.634 3.221 26.091 1.00 85.38 199 VAL A CA 1
ATOM 1517 C C . VAL A 1 199 ? -6.652 3.993 25.227 1.00 85.38 199 VAL A C 1
ATOM 1519 O O . VAL A 1 199 ? -7.016 4.945 24.538 1.00 85.38 199 VAL A O 1
ATOM 1522 N N . LEU A 1 200 ? -5.405 3.537 25.270 1.00 84.75 200 LEU A N 1
ATOM 1523 C CA . LEU A 1 200 ? -4.314 4.050 24.463 1.00 84.75 200 LEU A CA 1
ATOM 1524 C C . LEU A 1 200 ? -4.287 3.355 23.102 1.00 84.75 200 LEU A C 1
ATOM 1526 O O . LEU A 1 200 ? -4.378 2.130 23.022 1.00 84.75 200 LEU A O 1
ATOM 1530 N N . ILE A 1 201 ? -4.139 4.150 22.049 1.00 85.94 201 ILE A N 1
ATOM 1531 C CA . ILE A 1 201 ? -4.050 3.718 20.657 1.00 85.94 201 ILE A CA 1
ATOM 1532 C C . ILE A 1 201 ? -2.690 4.154 20.126 1.00 85.94 201 ILE A C 1
ATOM 1534 O O . ILE A 1 201 ? -2.387 5.347 20.103 1.00 85.94 201 ILE A O 1
ATOM 1538 N N . GLN A 1 202 ? -1.877 3.204 19.681 1.00 86.44 202 GLN A N 1
ATOM 1539 C CA . GLN A 1 202 ? -0.582 3.500 19.082 1.00 86.44 202 GLN A CA 1
ATOM 1540 C C . GLN A 1 202 ? -0.760 3.969 17.635 1.00 86.44 202 GLN A C 1
ATOM 1542 O O . GLN A 1 202 ? -1.398 3.288 16.833 1.00 86.44 202 GLN A O 1
ATOM 1547 N N . VAL A 1 203 ? -0.157 5.100 17.282 1.00 85.44 203 VAL A N 1
ATOM 1548 C CA . VAL A 1 203 ? -0.049 5.571 15.897 1.00 85.44 203 VAL A CA 1
ATOM 1549 C C . VAL A 1 203 ? 1.331 5.194 15.372 1.00 85.44 203 VAL A C 1
ATOM 1551 O O . VAL A 1 203 ? 2.346 5.550 15.977 1.00 85.44 203 VAL A O 1
ATOM 1554 N N . LEU A 1 204 ? 1.373 4.434 14.277 1.00 88.00 204 LEU A N 1
ATOM 1555 C CA . LEU A 1 204 ? 2.632 4.072 13.624 1.00 88.00 204 LEU A CA 1
ATOM 1556 C C . LEU A 1 204 ? 3.141 5.230 12.758 1.00 88.00 204 LEU A C 1
ATOM 1558 O O . LEU A 1 204 ? 2.312 5.994 12.266 1.00 88.00 204 LEU A O 1
ATOM 1562 N N . PRO A 1 205 ? 4.463 5.328 12.528 1.00 85.81 205 PRO A N 1
ATOM 1563 C CA . PRO A 1 205 ? 5.043 6.342 11.649 1.00 85.81 205 PRO A CA 1
ATOM 1564 C C . PRO A 1 205 ? 4.456 6.332 10.231 1.00 85.81 205 PRO A C 1
ATOM 1566 O O . PRO A 1 205 ? 3.897 5.331 9.776 1.00 85.81 205 PRO A O 1
ATOM 1569 N N . GLU A 1 206 ? 4.617 7.444 9.513 1.00 84.44 206 GLU A N 1
ATOM 1570 C CA . GLU A 1 206 ? 4.040 7.644 8.176 1.00 84.44 206 GLU A CA 1
ATOM 1571 C C . GLU A 1 206 ? 4.491 6.621 7.132 1.00 84.44 206 GLU A C 1
ATOM 1573 O O . GLU A 1 206 ? 3.714 6.250 6.256 1.00 84.44 206 GLU A O 1
ATOM 1578 N N . ASN A 1 207 ? 5.714 6.121 7.271 1.00 87.88 207 ASN A N 1
ATOM 1579 C CA . ASN A 1 207 ? 6.342 5.191 6.350 1.00 87.88 207 ASN A CA 1
ATOM 1580 C C . ASN A 1 207 ? 6.259 3.728 6.829 1.00 87.88 207 ASN A C 1
ATOM 1582 O O . ASN A 1 207 ? 6.905 2.857 6.253 1.00 87.88 207 ASN A O 1
ATOM 1586 N N . VAL A 1 208 ? 5.473 3.436 7.873 1.00 91.31 208 VAL A N 1
ATOM 1587 C CA . VAL A 1 208 ? 5.357 2.087 8.444 1.00 91.31 208 VAL A CA 1
ATOM 1588 C C . VAL A 1 208 ? 4.035 1.425 8.070 1.00 91.31 208 VAL A C 1
ATOM 1590 O O . VAL A 1 208 ? 2.941 1.930 8.338 1.00 91.31 208 VAL A O 1
ATOM 1593 N N . VAL A 1 209 ? 4.147 0.224 7.512 1.00 92.94 209 VAL A N 1
ATOM 1594 C CA . VAL A 1 209 ? 3.042 -0.666 7.161 1.00 92.94 209 VAL A CA 1
ATOM 1595 C C . VAL A 1 209 ? 2.875 -1.722 8.244 1.00 92.94 209 VAL A C 1
ATOM 1597 O O . VAL A 1 209 ? 3.844 -2.348 8.658 1.00 92.94 209 VAL A O 1
ATOM 1600 N N . CYS A 1 210 ? 1.639 -1.935 8.696 1.00 93.62 210 CYS A N 1
ATOM 1601 C CA . CYS A 1 210 ? 1.284 -2.993 9.642 1.00 93.62 210 CYS A CA 1
ATOM 1602 C C . CYS A 1 210 ? 0.594 -4.126 8.884 1.00 93.62 210 CYS A C 1
ATOM 1604 O O . CYS A 1 210 ? -0.570 -3.993 8.498 1.00 93.62 210 CYS A O 1
ATOM 1606 N N . TRP A 1 211 ? 1.314 -5.218 8.628 1.00 92.62 211 TRP A N 1
ATOM 1607 C CA . TRP A 1 211 ? 0.823 -6.316 7.790 1.00 92.62 211 TRP A CA 1
ATOM 1608 C C . TRP A 1 211 ? -0.187 -7.227 8.499 1.00 92.62 211 TRP A C 1
ATOM 1610 O O . TRP A 1 211 ? -1.075 -7.794 7.861 1.00 92.62 211 TRP A O 1
ATOM 1620 N N . ASP A 1 212 ? -0.113 -7.313 9.825 1.00 91.62 212 ASP A N 1
ATOM 1621 C CA . ASP A 1 212 ? -1.063 -8.010 10.695 1.00 91.62 212 ASP A CA 1
ATOM 1622 C C . ASP A 1 212 ? -2.086 -7.062 11.331 1.00 91.62 212 ASP A C 1
ATOM 1624 O O . ASP A 1 212 ? -2.624 -7.336 12.404 1.00 91.62 212 ASP A O 1
ATOM 1628 N N . LEU A 1 213 ? -2.404 -5.954 10.648 1.00 92.56 213 LEU A N 1
ATOM 1629 C CA . LEU A 1 213 ? -3.394 -5.001 11.132 1.00 92.56 213 LEU A CA 1
ATOM 1630 C C . LEU A 1 213 ? -4.721 -5.707 11.431 1.00 92.56 213 LEU A C 1
ATOM 1632 O O . LEU A 1 213 ? -5.337 -6.332 10.563 1.00 92.56 213 LEU A O 1
ATOM 1636 N N . LYS A 1 214 ? -5.191 -5.563 12.667 1.00 91.56 214 LYS A N 1
ATOM 1637 C CA . LYS A 1 214 ? -6.477 -6.096 13.115 1.00 91.56 214 LYS A CA 1
ATOM 1638 C C . LYS A 1 214 ? -7.493 -4.987 13.299 1.00 91.56 214 LYS A C 1
ATOM 1640 O O . LYS A 1 214 ? -7.134 -3.887 13.685 1.00 91.56 214 LYS A O 1
ATOM 1645 N N . THR A 1 215 ? -8.758 -5.305 13.077 1.00 90.62 215 THR A N 1
ATOM 1646 C CA . THR A 1 215 ? -9.911 -4.480 13.465 1.00 90.62 215 THR A CA 1
ATOM 1647 C C . THR A 1 215 ? -10.075 -4.444 14.994 1.00 90.62 215 THR A C 1
ATOM 1649 O O . THR A 1 215 ? -9.549 -5.327 15.682 1.00 90.62 215 THR A O 1
ATOM 1652 N N . PRO A 1 216 ? -10.883 -3.524 15.556 1.00 88.56 216 PRO A N 1
ATOM 1653 C CA . PRO A 1 216 ? -11.225 -3.549 16.982 1.00 88.56 216 PRO A CA 1
ATOM 1654 C C . PRO A 1 216 ? -11.883 -4.862 17.442 1.00 88.56 216 PRO A C 1
ATOM 1656 O O . PRO A 1 216 ? -11.797 -5.225 18.611 1.00 88.56 216 PRO A O 1
ATOM 1659 N N . ASP A 1 217 ? -12.516 -5.610 16.534 1.00 86.94 217 ASP A N 1
ATOM 1660 C CA . ASP A 1 217 ? -13.079 -6.937 16.808 1.00 86.94 217 ASP A CA 1
ATOM 1661 C C . ASP A 1 217 ? -12.057 -8.089 16.724 1.00 86.94 217 ASP A C 1
ATOM 1663 O O . ASP A 1 217 ? -12.457 -9.252 16.718 1.00 86.94 217 ASP A O 1
ATOM 1667 N N . ASP A 1 218 ? -10.756 -7.784 16.658 1.00 87.00 218 ASP A N 1
ATOM 1668 C CA . ASP A 1 218 ? -9.631 -8.726 16.509 1.00 87.00 218 ASP A CA 1
ATOM 1669 C C . ASP A 1 218 ? -9.650 -9.537 15.196 1.00 87.00 218 ASP A C 1
ATOM 1671 O O . ASP A 1 218 ? -8.888 -10.486 15.015 1.00 87.00 218 ASP A O 1
ATOM 1675 N N . LYS A 1 219 ? -10.491 -9.143 14.230 1.00 91.06 219 LYS A N 1
ATOM 1676 C CA . LYS A 1 219 ? -10.469 -9.710 12.875 1.00 91.06 219 LYS A CA 1
ATOM 1677 C C . LYS A 1 219 ? -9.323 -9.108 12.076 1.0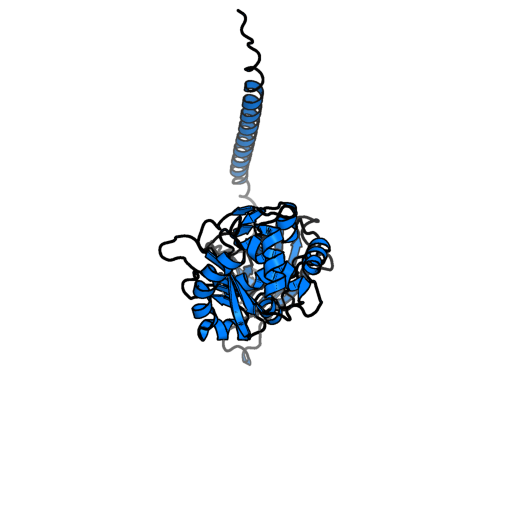0 91.06 219 LYS A C 1
ATOM 1679 O O . LYS A 1 219 ? -9.133 -7.895 12.118 1.00 91.06 219 LYS A O 1
ATOM 1684 N N . GLN A 1 220 ? -8.626 -9.936 11.308 1.00 91.19 220 GLN A N 1
ATOM 1685 C CA . GLN A 1 220 ? -7.571 -9.499 10.398 1.00 91.19 220 GLN A CA 1
ATOM 1686 C C . GLN A 1 220 ? -8.140 -8.583 9.303 1.00 91.19 220 GLN A C 1
ATOM 1688 O O . GLN A 1 220 ? -9.133 -8.932 8.660 1.00 91.19 220 GLN A O 1
ATOM 1693 N N . VAL A 1 221 ? -7.505 -7.431 9.076 1.00 92.62 221 VAL A N 1
ATOM 1694 C CA . VAL A 1 221 ? -7.781 -6.587 7.907 1.00 92.62 221 VAL A CA 1
ATOM 1695 C C . VAL A 1 221 ? -7.312 -7.332 6.647 1.00 92.62 221 VAL A C 1
ATOM 1697 O O . VAL A 1 221 ? -6.230 -7.927 6.680 1.00 92.62 221 VAL A O 1
ATOM 1700 N N . PRO A 1 222 ? -8.095 -7.339 5.547 1.00 93.50 222 PRO A N 1
ATOM 1701 C CA . PRO A 1 222 ? -7.723 -8.054 4.326 1.00 93.50 222 PRO A CA 1
ATOM 1702 C C . PRO A 1 222 ? -6.331 -7.657 3.822 1.00 93.50 222 PRO A C 1
ATOM 1704 O O . PRO A 1 222 ? -6.025 -6.470 3.698 1.00 93.50 222 PRO A O 1
ATOM 1707 N N . VAL A 1 223 ? -5.493 -8.647 3.508 1.00 93.50 223 VAL A N 1
ATOM 1708 C CA . VAL A 1 223 ? -4.114 -8.406 3.045 1.00 93.50 223 VAL A CA 1
ATOM 1709 C C . VAL A 1 223 ? -4.121 -7.702 1.694 1.00 93.50 223 VAL A C 1
ATOM 1711 O O . VAL A 1 223 ? -3.302 -6.823 1.456 1.00 93.50 223 VAL A O 1
ATOM 1714 N N . GLU A 1 224 ? -5.091 -8.023 0.840 1.00 95.12 224 GLU A N 1
ATOM 1715 C CA . GLU A 1 224 ? -5.339 -7.371 -0.444 1.00 95.12 224 GLU A CA 1
ATOM 1716 C C . GLU A 1 224 ? -5.477 -5.858 -0.281 1.00 95.12 224 GLU A C 1
ATOM 1718 O O . GLU A 1 224 ? -4.944 -5.089 -1.075 1.00 95.12 224 GLU A O 1
ATOM 1723 N N . PHE A 1 225 ? -6.158 -5.426 0.779 1.00 95.25 225 PHE A N 1
ATOM 1724 C CA . PHE A 1 225 ? -6.333 -4.015 1.076 1.00 95.25 225 PHE A CA 1
ATOM 1725 C C . PHE A 1 225 ? -5.044 -3.373 1.610 1.00 95.25 225 PHE A C 1
ATOM 1727 O O . PHE A 1 225 ? -4.720 -2.255 1.214 1.00 95.25 225 PHE A O 1
ATOM 1734 N N . ILE A 1 226 ? -4.284 -4.069 2.462 1.00 94.69 226 ILE A N 1
ATOM 1735 C CA . ILE A 1 226 ? -2.992 -3.557 2.950 1.00 94.69 226 ILE A CA 1
ATOM 1736 C C . ILE A 1 226 ? -2.023 -3.396 1.768 1.00 94.69 226 ILE A C 1
ATOM 1738 O O . ILE A 1 226 ? -1.439 -2.330 1.599 1.00 94.69 226 ILE A O 1
ATOM 1742 N N . VAL A 1 227 ? -1.942 -4.379 0.868 1.00 95.88 227 VAL A N 1
ATOM 1743 C CA . VAL A 1 227 ? -1.172 -4.265 -0.383 1.00 95.88 227 VAL A CA 1
ATOM 1744 C C . VAL A 1 227 ? -1.686 -3.117 -1.258 1.00 95.88 227 VAL A C 1
ATOM 1746 O O . VAL A 1 227 ? -0.886 -2.319 -1.744 1.00 95.88 227 VAL A O 1
ATOM 1749 N N . ALA A 1 228 ? -3.007 -2.994 -1.443 1.00 95.75 228 ALA A N 1
ATOM 1750 C CA . ALA A 1 228 ? -3.615 -1.906 -2.217 1.00 95.75 228 ALA A CA 1
ATOM 1751 C C . ALA A 1 228 ? -3.194 -0.530 -1.695 1.00 95.75 228 ALA A C 1
ATOM 1753 O O . ALA A 1 228 ? -2.928 0.380 -2.478 1.00 95.75 228 ALA A O 1
ATOM 1754 N N . SER A 1 229 ? -3.136 -0.387 -0.372 1.00 94.88 229 SER A N 1
ATOM 1755 C CA . SER A 1 229 ? -2.855 0.874 0.302 1.00 94.88 229 SER A CA 1
ATOM 1756 C C . SER A 1 229 ? -1.439 1.407 0.065 1.00 94.88 229 SER A C 1
ATOM 1758 O O . SER A 1 229 ? -1.234 2.617 0.134 1.00 94.88 229 SER A O 1
ATOM 1760 N N . LEU A 1 230 ? -0.500 0.559 -0.377 1.00 95.50 230 LEU A N 1
ATOM 1761 C CA . LEU A 1 230 ? 0.812 1.001 -0.867 1.00 95.50 230 LEU A CA 1
ATOM 1762 C C . LEU A 1 230 ? 0.723 1.894 -2.113 1.00 95.50 230 LEU A C 1
ATOM 1764 O O . LEU A 1 230 ? 1.671 2.615 -2.422 1.00 95.50 230 LEU A O 1
ATOM 1768 N N . ALA A 1 231 ? -0.427 1.931 -2.796 1.00 95.56 231 ALA A N 1
ATOM 1769 C CA . ALA A 1 231 ? -0.674 2.906 -3.852 1.00 95.56 231 ALA A CA 1
ATOM 1770 C C . ALA A 1 231 ? -0.492 4.357 -3.369 1.00 95.56 231 ALA A C 1
ATOM 1772 O O . ALA A 1 231 ? -0.179 5.226 -4.185 1.00 95.56 231 ALA A O 1
ATOM 1773 N N . ALA A 1 232 ? -0.616 4.614 -2.060 1.00 93.94 232 ALA A N 1
ATOM 1774 C CA . ALA A 1 232 ? -0.292 5.899 -1.454 1.00 93.94 232 ALA A CA 1
ATOM 1775 C C . ALA A 1 232 ? 1.145 6.356 -1.763 1.00 93.94 232 ALA A C 1
ATOM 1777 O O . ALA A 1 232 ? 1.339 7.505 -2.162 1.00 93.94 232 ALA A O 1
ATOM 1778 N N . TRP A 1 233 ? 2.136 5.458 -1.694 1.00 94.31 233 TRP A N 1
ATOM 1779 C CA . TRP A 1 233 ? 3.532 5.768 -2.030 1.00 94.31 233 TRP A CA 1
ATOM 1780 C C . TRP A 1 233 ? 3.666 6.172 -3.497 1.00 94.31 233 TRP A C 1
ATOM 1782 O O . TRP A 1 233 ? 4.349 7.134 -3.820 1.00 94.31 233 TRP A O 1
ATOM 1792 N N . THR A 1 234 ? 2.953 5.490 -4.397 1.00 93.88 234 THR A N 1
ATOM 1793 C CA . THR A 1 234 ? 3.016 5.762 -5.847 1.00 93.88 2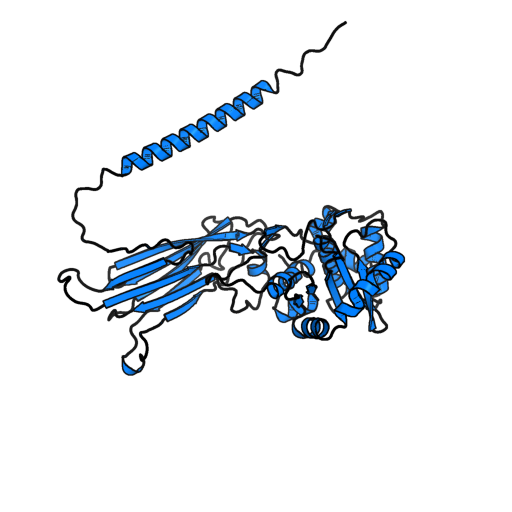34 THR A CA 1
ATOM 1794 C C . THR A 1 234 ? 2.322 7.059 -6.271 1.00 93.88 234 THR A C 1
ATOM 1796 O O . THR A 1 234 ? 2.456 7.510 -7.410 1.00 93.88 234 THR A O 1
ATOM 1799 N N . LYS A 1 235 ? 1.534 7.652 -5.371 1.00 91.25 235 LYS A N 1
ATOM 1800 C CA . LYS A 1 235 ? 0.781 8.888 -5.601 1.00 91.25 235 LYS A CA 1
ATOM 1801 C C . LYS A 1 235 ? 1.334 10.075 -4.817 1.00 91.25 235 LYS A C 1
ATOM 1803 O O . LYS A 1 235 ? 0.783 11.166 -4.964 1.00 91.25 235 LYS A O 1
ATOM 1808 N N . ALA A 1 236 ? 2.370 9.872 -4.002 1.00 82.00 236 ALA A N 1
ATOM 1809 C CA . ALA A 1 236 ? 3.077 10.951 -3.330 1.00 82.00 236 ALA A CA 1
ATOM 1810 C C . ALA A 1 236 ? 3.624 11.917 -4.391 1.00 82.00 236 ALA A C 1
ATOM 1812 O O . ALA A 1 236 ? 4.377 11.516 -5.280 1.00 82.00 236 ALA A O 1
ATOM 1813 N N . LYS A 1 237 ? 3.182 13.175 -4.343 1.00 78.69 237 LYS A N 1
ATOM 1814 C CA . LYS A 1 237 ? 3.574 14.195 -5.317 1.00 78.69 237 LYS A CA 1
ATOM 1815 C C . LYS A 1 237 ? 4.707 15.015 -4.738 1.00 78.69 237 LYS A C 1
ATOM 1817 O O . LYS A 1 237 ? 4.478 15.805 -3.826 1.00 78.69 237 LYS A O 1
ATOM 1822 N N . THR A 1 238 ? 5.899 14.869 -5.299 1.00 89.44 238 THR A N 1
ATOM 1823 C CA . THR A 1 238 ? 7.000 15.787 -5.013 1.00 89.44 238 THR A CA 1
ATOM 1824 C C . THR A 1 238 ? 7.571 16.332 -6.320 1.00 89.44 238 THR A C 1
ATOM 1826 O O . THR A 1 238 ? 7.609 15.602 -7.318 1.00 89.44 238 THR A O 1
ATOM 1829 N N . PRO A 1 239 ? 8.032 17.598 -6.344 1.00 91.69 239 PRO A N 1
ATOM 1830 C CA . PRO A 1 239 ? 8.631 18.184 -7.539 1.00 91.69 239 PRO A CA 1
ATOM 1831 C C . PRO A 1 239 ? 9.782 17.349 -8.106 1.00 91.69 239 PRO A C 1
ATOM 1833 O O . PRO A 1 239 ? 9.956 17.295 -9.317 1.00 91.69 239 PRO A O 1
ATOM 1836 N N . GLU A 1 240 ? 10.555 16.681 -7.249 1.00 92.81 240 GLU A N 1
ATOM 1837 C CA . GLU A 1 240 ? 11.685 15.842 -7.648 1.00 92.81 240 GLU A CA 1
ATOM 1838 C C . GLU A 1 240 ? 11.235 14.606 -8.436 1.00 92.81 240 GLU A C 1
ATOM 1840 O O . GLU A 1 240 ? 11.836 14.287 -9.462 1.00 92.81 240 GLU A O 1
ATOM 1845 N N . ILE A 1 241 ? 10.170 13.930 -7.987 1.00 94.88 241 ILE A N 1
ATOM 1846 C CA . ILE A 1 241 ? 9.602 12.767 -8.683 1.00 94.88 241 ILE A CA 1
ATOM 1847 C C . ILE A 1 241 ? 8.999 13.198 -10.021 1.00 94.88 241 ILE A C 1
ATOM 1849 O O . ILE A 1 241 ? 9.290 12.576 -11.042 1.00 94.88 241 ILE A O 1
ATOM 1853 N N . ASP A 1 242 ? 8.233 14.292 -10.042 1.00 93.44 242 ASP A N 1
ATOM 1854 C CA . ASP A 1 242 ? 7.595 14.801 -11.263 1.00 93.44 242 ASP A CA 1
ATOM 1855 C C . ASP A 1 242 ? 8.634 15.234 -12.314 1.00 93.44 242 ASP A C 1
ATOM 1857 O O . ASP A 1 242 ? 8.526 14.887 -13.496 1.00 93.44 242 ASP A O 1
ATOM 1861 N N . GLN A 1 243 ? 9.675 15.962 -11.892 1.00 94.06 243 GLN A N 1
ATOM 1862 C CA . GLN A 1 243 ? 10.758 16.401 -12.777 1.00 94.06 243 GLN A CA 1
ATOM 1863 C C . GLN A 1 243 ? 11.540 15.217 -13.343 1.00 94.06 243 GLN A C 1
ATOM 1865 O O . GLN A 1 243 ? 11.796 15.175 -14.549 1.00 94.06 243 GLN A O 1
ATOM 1870 N N . LEU A 1 244 ? 11.895 14.242 -12.500 1.00 94.94 244 LEU A N 1
ATOM 1871 C CA . LEU A 1 244 ? 12.641 13.070 -12.946 1.00 94.94 244 LEU A CA 1
ATOM 1872 C C . LEU A 1 244 ? 11.807 12.219 -13.909 1.00 94.94 244 LEU A C 1
ATOM 1874 O O . LEU A 1 244 ? 12.284 11.880 -14.992 1.00 94.94 244 LEU A O 1
ATOM 1878 N N . ALA A 1 245 ? 10.543 11.955 -13.572 1.00 94.31 245 ALA A N 1
ATOM 1879 C CA . ALA A 1 245 ? 9.616 11.210 -14.419 1.00 94.31 245 ALA A CA 1
ATOM 1880 C C . ALA A 1 245 ? 9.457 11.842 -15.810 1.00 94.31 245 ALA A C 1
ATOM 1882 O O . ALA A 1 245 ? 9.486 11.135 -16.822 1.00 94.31 245 ALA A O 1
ATOM 1883 N N . THR A 1 246 ? 9.344 13.174 -15.853 1.00 92.38 246 THR A N 1
ATOM 1884 C CA . THR A 1 246 ? 9.214 13.945 -17.096 1.00 92.38 246 THR A CA 1
ATOM 1885 C C . THR A 1 246 ? 10.516 13.974 -17.894 1.00 92.38 246 THR A C 1
ATOM 1887 O O . THR A 1 246 ? 10.475 13.965 -19.119 1.00 92.38 246 THR A O 1
ATOM 1890 N N . SER A 1 247 ? 11.683 13.940 -17.242 1.00 94.00 247 SER A N 1
ATOM 1891 C CA . SER A 1 247 ? 12.983 13.928 -17.936 1.00 94.00 247 SER A CA 1
ATOM 1892 C C . SER A 1 247 ? 13.207 12.677 -18.798 1.00 94.00 247 SER A C 1
ATOM 1894 O O . SER A 1 247 ? 13.995 12.697 -19.745 1.00 94.00 247 SER A O 1
ATOM 1896 N N . TYR A 1 248 ? 12.487 11.590 -18.505 1.00 94.31 248 TYR A N 1
ATOM 1897 C CA . TYR A 1 248 ? 12.504 10.367 -19.306 1.00 94.31 248 TYR A CA 1
ATOM 1898 C C . TYR A 1 248 ? 11.528 10.406 -20.497 1.00 94.31 248 TYR A C 1
ATOM 1900 O O . TYR A 1 248 ? 11.575 9.510 -21.348 1.00 94.31 248 TYR A O 1
ATOM 1908 N N . LEU A 1 249 ? 10.664 11.424 -20.598 1.00 91.75 249 LEU A N 1
ATOM 1909 C CA . LEU A 1 249 ? 9.767 11.638 -21.735 1.00 91.75 249 LEU A CA 1
ATOM 1910 C C . LEU A 1 249 ? 10.490 12.354 -22.887 1.00 91.75 249 LEU A C 1
ATOM 1912 O O . LEU A 1 249 ? 10.921 13.491 -22.747 1.00 91.75 249 LEU A O 1
ATOM 1916 N N . ASP A 1 250 ? 10.592 11.699 -24.049 1.00 86.81 250 ASP A N 1
ATOM 1917 C CA . ASP A 1 250 ? 10.948 12.365 -25.315 1.00 86.81 250 ASP A CA 1
ATOM 1918 C C . ASP A 1 250 ? 9.739 13.083 -25.930 1.00 86.81 250 ASP A C 1
ATOM 1920 O O . ASP A 1 250 ? 9.886 14.108 -26.594 1.00 86.81 250 ASP A O 1
ATOM 1924 N N . ALA A 1 251 ? 8.545 12.519 -25.730 1.00 83.44 251 ALA A N 1
ATOM 1925 C CA . ALA A 1 251 ? 7.272 13.036 -26.212 1.00 83.44 251 ALA A CA 1
ATOM 1926 C C . ALA A 1 251 ? 6.133 12.641 -25.247 1.00 83.44 251 ALA A C 1
ATOM 1928 O O . ALA A 1 251 ? 6.251 11.611 -24.573 1.00 83.44 251 ALA A O 1
ATOM 1929 N N . PRO A 1 252 ? 5.028 13.412 -25.182 1.00 74.81 252 PRO A N 1
ATOM 1930 C CA . PRO A 1 252 ? 3.899 13.124 -24.288 1.00 74.81 252 PRO A CA 1
ATOM 1931 C C . PRO A 1 252 ? 3.206 11.776 -24.540 1.00 74.81 252 PRO A C 1
ATOM 1933 O O . PRO A 1 252 ? 2.622 11.204 -23.626 1.00 74.81 252 PRO A O 1
ATOM 1936 N N . ASP A 1 253 ? 3.256 11.269 -25.770 1.00 78.19 253 ASP A N 1
ATOM 1937 C CA . ASP A 1 253 ? 2.590 10.050 -26.237 1.00 78.19 253 ASP A CA 1
ATOM 1938 C C . ASP A 1 253 ? 3.552 8.863 -26.414 1.00 78.19 253 ASP A C 1
ATOM 1940 O O . ASP A 1 253 ? 3.213 7.864 -27.054 1.00 78.19 253 ASP A O 1
ATOM 1944 N N . GLN A 1 254 ? 4.765 8.946 -25.854 1.00 84.38 254 GLN A N 1
ATOM 1945 C CA . GLN A 1 254 ? 5.747 7.885 -26.040 1.00 84.38 254 GLN A CA 1
ATOM 1946 C C . GLN A 1 254 ? 5.282 6.539 -25.438 1.00 84.38 254 GLN A C 1
ATOM 1948 O O . GLN A 1 254 ? 4.659 6.505 -24.369 1.00 84.38 254 GLN A O 1
ATOM 1953 N N . PRO A 1 255 ? 5.635 5.403 -26.070 1.00 85.00 255 PRO A N 1
ATOM 1954 C CA . PRO A 1 255 ? 5.359 4.084 -25.513 1.00 85.00 255 PRO A CA 1
ATOM 1955 C C . PRO A 1 255 ? 6.019 3.859 -24.145 1.00 85.00 255 PRO A C 1
ATOM 1957 O O . PRO A 1 255 ? 7.174 4.248 -23.942 1.00 85.00 255 PRO A O 1
ATOM 1960 N N . ALA A 1 256 ? 5.319 3.136 -23.262 1.00 85.94 256 ALA A N 1
ATOM 1961 C CA . ALA A 1 256 ? 5.790 2.735 -21.931 1.00 85.94 256 ALA A CA 1
ATOM 1962 C C . ALA A 1 256 ? 7.195 2.113 -21.953 1.00 85.94 256 ALA A C 1
ATOM 1964 O O . ALA A 1 256 ? 8.029 2.442 -21.119 1.00 85.94 256 ALA A O 1
ATOM 1965 N N . ASP A 1 257 ? 7.471 1.251 -22.937 1.00 90.50 257 ASP A N 1
ATOM 1966 C CA . ASP A 1 257 ? 8.731 0.505 -23.047 1.00 90.50 257 ASP A CA 1
ATOM 1967 C C . ASP A 1 257 ? 9.949 1.432 -23.182 1.00 90.50 257 ASP A C 1
ATOM 1969 O O . ASP A 1 257 ? 10.941 1.273 -22.475 1.00 90.50 257 ASP A O 1
ATOM 1973 N N . ARG A 1 258 ? 9.854 2.480 -24.012 1.00 91.94 258 ARG A N 1
ATOM 1974 C CA . ARG A 1 258 ? 10.950 3.447 -24.190 1.00 91.94 258 ARG A CA 1
ATOM 1975 C C . ARG A 1 258 ? 11.186 4.272 -22.926 1.00 91.94 258 ARG A C 1
ATOM 1977 O O . ARG A 1 258 ? 12.333 4.555 -22.583 1.00 91.94 258 ARG A O 1
ATOM 1984 N N . TRP A 1 259 ? 10.109 4.650 -22.237 1.00 94.81 259 TRP A N 1
ATOM 1985 C CA . TRP A 1 259 ? 10.199 5.331 -20.946 1.00 94.81 259 TRP A CA 1
ATOM 1986 C C . TRP A 1 259 ? 10.843 4.429 -19.889 1.00 94.81 259 TRP A C 1
ATOM 1988 O O . TRP A 1 259 ? 11.774 4.847 -19.202 1.00 94.81 259 TRP A O 1
ATOM 1998 N N . MET A 1 260 ? 10.385 3.176 -19.807 1.00 95.62 260 MET A N 1
ATOM 1999 C CA . MET A 1 260 ? 10.859 2.186 -18.847 1.00 95.62 260 MET A CA 1
ATOM 2000 C C . MET A 1 260 ? 12.341 1.888 -19.063 1.00 95.62 260 MET A C 1
ATOM 2002 O O . MET A 1 260 ? 13.099 1.891 -18.099 1.00 95.62 260 MET A O 1
ATOM 2006 N N . ALA A 1 261 ? 12.779 1.738 -20.317 1.00 95.06 261 ALA A N 1
ATOM 2007 C CA . ALA A 1 261 ? 14.182 1.538 -20.662 1.00 95.06 261 ALA A CA 1
ATOM 2008 C C . ALA A 1 261 ? 15.073 2.674 -20.137 1.00 95.06 261 ALA A C 1
ATOM 2010 O O . ALA A 1 261 ? 16.100 2.415 -19.513 1.00 95.06 261 ALA A O 1
ATOM 2011 N N . LYS A 1 262 ? 14.673 3.937 -20.338 1.00 95.19 262 LYS A N 1
ATOM 2012 C CA . LYS A 1 262 ? 15.428 5.103 -19.848 1.00 95.19 262 LYS A CA 1
ATOM 2013 C C . LYS A 1 262 ? 15.452 5.192 -18.327 1.00 95.19 262 LYS A C 1
ATOM 2015 O O . LYS A 1 262 ? 16.518 5.397 -17.753 1.00 95.19 262 LYS A O 1
ATOM 2020 N N . CYS A 1 263 ? 14.289 5.028 -17.699 1.00 96.00 263 CYS A N 1
ATOM 2021 C CA . CYS A 1 263 ? 14.144 5.028 -16.247 1.00 96.00 263 CYS A CA 1
ATOM 2022 C C . CYS A 1 263 ? 15.040 3.950 -15.620 1.00 96.00 263 CYS A C 1
ATOM 2024 O O . CYS A 1 263 ? 15.877 4.239 -14.767 1.00 96.00 263 CYS A O 1
ATOM 2026 N N . TYR A 1 264 ? 14.949 2.720 -16.130 1.00 96.38 264 TYR A N 1
ATOM 2027 C CA . TYR A 1 264 ? 15.763 1.593 -15.694 1.00 96.38 264 TYR A CA 1
ATOM 2028 C C . TYR A 1 264 ? 17.262 1.859 -15.894 1.00 96.38 264 TYR A C 1
ATOM 2030 O O . TYR A 1 264 ? 18.063 1.632 -14.987 1.00 96.38 264 TYR A O 1
ATOM 2038 N N . GLN A 1 265 ? 17.660 2.361 -17.067 1.00 94.62 265 GLN A N 1
ATOM 2039 C CA . GLN A 1 265 ? 19.062 2.651 -17.363 1.00 94.62 265 GLN A CA 1
ATOM 2040 C C . GLN A 1 265 ? 19.631 3.719 -16.434 1.00 94.62 265 GLN A C 1
ATOM 2042 O O . GLN A 1 265 ? 20.725 3.521 -15.925 1.00 94.62 265 GLN A O 1
ATOM 2047 N N . ASP A 1 266 ? 18.924 4.815 -16.166 1.00 95.19 266 ASP A N 1
ATOM 2048 C CA . ASP A 1 266 ? 19.428 5.869 -15.278 1.00 95.19 266 ASP A CA 1
ATOM 2049 C C . ASP A 1 266 ? 19.506 5.413 -13.811 1.00 95.19 266 ASP A C 1
ATOM 2051 O O . ASP A 1 266 ? 20.515 5.648 -13.136 1.00 95.19 266 ASP A O 1
ATOM 2055 N N . LEU A 1 267 ? 18.484 4.694 -13.332 1.00 95.62 267 LEU A N 1
ATOM 2056 C CA . LEU A 1 267 ? 18.419 4.228 -11.947 1.00 95.62 267 LEU A CA 1
ATOM 2057 C C . LEU A 1 267 ? 19.350 3.042 -11.660 1.00 95.62 267 LEU A C 1
ATOM 2059 O O . LEU A 1 267 ? 19.887 2.973 -10.558 1.00 95.62 267 LEU A O 1
ATOM 2063 N N . TYR A 1 268 ? 19.581 2.123 -12.605 1.00 94.38 268 TYR A N 1
ATOM 2064 C CA . TYR A 1 268 ? 20.276 0.854 -12.314 1.00 94.38 268 TYR A CA 1
ATOM 2065 C C . TYR A 1 268 ? 21.546 0.599 -13.134 1.00 94.38 268 TYR A C 1
ATOM 2067 O O . TYR A 1 268 ? 22.409 -0.153 -12.680 1.00 94.38 268 TYR A O 1
ATOM 2075 N N . GLY A 1 269 ? 21.708 1.251 -14.289 1.00 86.88 269 GLY A N 1
ATOM 2076 C CA . GLY A 1 269 ? 22.933 1.194 -15.106 1.00 86.88 269 GLY A CA 1
ATOM 2077 C C . GLY A 1 269 ? 23.708 2.518 -15.185 1.00 86.88 269 GLY A C 1
ATOM 2078 O O . GLY A 1 269 ? 24.821 2.564 -15.709 1.00 86.88 269 GLY A O 1
ATOM 2079 N N . GLY A 1 270 ? 23.117 3.609 -14.696 1.00 80.44 270 GLY A N 1
ATOM 2080 C CA . GLY A 1 270 ? 23.555 4.974 -14.948 1.00 80.44 270 GLY A CA 1
ATOM 2081 C C . GLY A 1 270 ? 24.647 5.451 -14.001 1.00 80.44 270 GLY A C 1
ATOM 2082 O O . GLY A 1 270 ? 25.096 4.746 -13.099 1.00 80.44 270 GLY A O 1
ATOM 2083 N N . ARG A 1 271 ? 25.085 6.699 -14.195 1.00 78.31 271 ARG A N 1
ATOM 2084 C CA . ARG A 1 271 ? 26.013 7.389 -13.276 1.00 78.31 271 ARG A CA 1
ATOM 2085 C C . ARG A 1 271 ? 25.325 8.450 -12.418 1.00 78.31 271 ARG A C 1
ATOM 2087 O O . ARG A 1 271 ? 25.838 8.783 -11.354 1.00 78.31 271 ARG A O 1
ATOM 2094 N N . THR A 1 272 ? 24.185 8.974 -12.868 1.00 86.50 272 THR A N 1
ATOM 2095 C CA . THR A 1 272 ? 23.536 10.141 -12.259 1.00 86.50 272 THR A CA 1
ATOM 2096 C C . THR A 1 272 ? 22.742 9.755 -11.017 1.00 86.50 272 THR A C 1
ATOM 2098 O O . THR A 1 272 ? 23.119 10.160 -9.914 1.00 86.50 272 THR A O 1
ATOM 2101 N N . HIS A 1 273 ? 21.693 8.942 -11.181 1.00 90.81 273 HIS A N 1
ATOM 2102 C CA . HIS A 1 273 ? 20.784 8.543 -10.099 1.00 90.81 273 HIS A CA 1
ATOM 2103 C C . HIS A 1 273 ? 21.005 7.118 -9.589 1.00 90.81 273 HIS A C 1
ATOM 2105 O O . HIS A 1 273 ? 20.236 6.667 -8.746 1.00 90.81 273 HIS A O 1
ATOM 2111 N N . ARG A 1 274 ? 22.063 6.442 -10.061 1.00 93.19 274 ARG A N 1
ATOM 2112 C CA . ARG A 1 274 ? 22.388 5.041 -9.753 1.00 93.19 274 ARG A CA 1
ATOM 2113 C C . ARG A 1 274 ? 22.034 4.657 -8.317 1.00 93.19 274 ARG A C 1
ATOM 2115 O O . ARG A 1 274 ? 22.617 5.186 -7.366 1.00 93.19 274 ARG A O 1
ATOM 2122 N N . MET A 1 275 ? 21.110 3.717 -8.188 1.00 94.19 275 MET A N 1
ATOM 2123 C CA . MET A 1 275 ? 20.577 3.226 -6.931 1.00 94.19 275 MET A CA 1
ATOM 2124 C C . MET A 1 275 ? 21.174 1.872 -6.573 1.00 94.19 275 MET A C 1
ATOM 2126 O O . MET A 1 275 ? 21.264 0.972 -7.406 1.00 94.19 275 MET A O 1
ATOM 2130 N N . ALA A 1 276 ? 21.510 1.698 -5.299 1.00 93.75 276 ALA A N 1
ATOM 2131 C CA . ALA A 1 276 ? 21.748 0.379 -4.735 1.00 93.75 276 ALA A CA 1
ATOM 2132 C C . ALA A 1 276 ? 20.402 -0.278 -4.392 1.00 93.75 276 ALA A C 1
ATOM 2134 O O . ALA A 1 276 ? 19.642 0.255 -3.580 1.00 93.75 276 ALA A O 1
ATOM 2135 N N . VAL A 1 277 ? 20.124 -1.439 -4.987 1.00 94.69 277 VAL A N 1
ATOM 2136 C CA . VAL A 1 277 ? 18.938 -2.245 -4.672 1.00 94.69 277 VAL A CA 1
ATOM 2137 C C . VAL A 1 277 ? 19.368 -3.485 -3.908 1.00 94.69 277 VAL A C 1
ATOM 2139 O O . VAL A 1 277 ? 20.199 -4.260 -4.382 1.00 94.69 277 VAL A O 1
ATOM 2142 N N . HIS A 1 278 ? 18.811 -3.668 -2.717 1.00 93.19 278 HIS A N 1
ATOM 2143 C CA . HIS A 1 278 ? 19.010 -4.885 -1.941 1.00 93.19 278 HIS A CA 1
ATOM 2144 C C . HIS A 1 278 ? 17.826 -5.835 -2.128 1.00 93.19 278 HIS A C 1
ATOM 2146 O O . HIS A 1 278 ? 16.683 -5.386 -2.037 1.00 93.19 278 HIS A O 1
ATOM 2152 N N . PRO A 1 279 ? 18.068 -7.141 -2.328 1.00 91.56 279 PRO A N 1
ATOM 2153 C CA . PRO A 1 279 ? 16.994 -8.120 -2.330 1.00 91.56 279 PRO A CA 1
ATOM 2154 C C . PRO A 1 279 ? 16.201 -8.061 -1.025 1.00 91.56 279 PRO A C 1
ATOM 2156 O O . PRO A 1 279 ? 16.796 -8.034 0.058 1.00 91.56 279 PRO A O 1
ATOM 2159 N N . TYR A 1 280 ? 14.875 -8.085 -1.127 1.00 91.25 280 TYR A N 1
ATOM 2160 C CA . TYR A 1 280 ? 14.012 -8.203 0.046 1.00 91.25 280 TYR A CA 1
ATOM 2161 C C . TYR A 1 280 ? 14.352 -9.489 0.832 1.00 91.25 280 TYR A C 1
ATOM 2163 O O . TYR A 1 280 ? 14.567 -10.548 0.228 1.00 91.25 280 T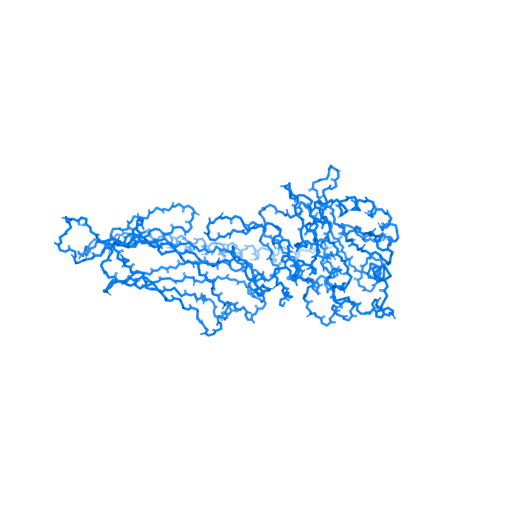YR A O 1
ATOM 2171 N N . PRO A 1 281 ? 14.443 -9.439 2.173 1.00 87.50 281 PRO A N 1
ATOM 2172 C CA . PRO A 1 281 ? 15.053 -10.519 2.945 1.00 87.50 281 PRO A CA 1
ATOM 2173 C C . PRO A 1 281 ? 14.182 -11.776 3.098 1.00 87.50 281 PRO A C 1
ATOM 2175 O O . PRO A 1 281 ? 14.735 -12.828 3.433 1.00 87.50 281 PRO A O 1
ATOM 2178 N N . GLY A 1 282 ? 12.869 -11.701 2.841 1.00 89.69 282 GLY A N 1
ATOM 2179 C CA . GLY A 1 282 ? 11.915 -12.781 3.127 1.00 89.69 282 GLY A CA 1
ATOM 2180 C C . GLY A 1 282 ? 10.740 -12.894 2.151 1.00 89.69 282 GLY A C 1
ATOM 2181 O O . GLY A 1 282 ? 10.858 -12.573 0.968 1.00 89.69 282 GLY A O 1
ATOM 2182 N N . ILE A 1 283 ? 9.611 -13.403 2.648 1.00 90.50 283 ILE A N 1
ATOM 2183 C CA . ILE A 1 283 ? 8.358 -13.533 1.893 1.00 90.50 283 ILE A CA 1
ATOM 2184 C C . ILE A 1 283 ? 7.591 -12.220 2.000 1.00 90.50 283 ILE A C 1
ATOM 2186 O O . ILE A 1 283 ? 7.410 -11.706 3.101 1.00 90.50 283 ILE A O 1
ATOM 2190 N N . TRP A 1 284 ? 7.111 -11.721 0.866 1.00 92.69 284 TRP A N 1
ATOM 2191 C CA . TRP A 1 284 ? 6.279 -10.529 0.804 1.00 92.69 284 TRP A CA 1
ATOM 2192 C C . TRP A 1 284 ? 4.884 -10.847 0.252 1.00 92.69 284 TRP A C 1
ATOM 2194 O O . TRP A 1 284 ? 4.799 -11.467 -0.818 1.00 92.69 284 TRP A O 1
ATOM 2204 N N . PRO A 1 285 ? 3.807 -10.363 0.900 1.00 92.56 285 PRO A N 1
ATOM 2205 C CA . PRO A 1 285 ? 3.785 -9.644 2.180 1.00 92.56 285 PRO A CA 1
ATOM 2206 C C . PRO A 1 285 ? 4.197 -10.508 3.389 1.00 92.56 285 PRO A C 1
ATOM 2208 O O . PRO A 1 285 ? 3.861 -11.697 3.414 1.00 92.56 285 PRO A O 1
ATOM 2211 N N . PRO A 1 286 ? 4.883 -9.950 4.406 1.00 90.44 286 PRO A N 1
ATOM 2212 C CA . PRO A 1 286 ? 5.225 -10.687 5.618 1.00 90.44 286 PRO A CA 1
ATOM 2213 C C . PRO A 1 286 ? 3.975 -10.975 6.467 1.00 90.44 286 PRO A C 1
ATOM 2215 O O . PRO A 1 286 ? 2.943 -10.310 6.366 1.00 90.44 286 PRO A O 1
ATOM 2218 N N . ALA A 1 287 ? 4.047 -12.015 7.302 1.00 83.44 287 ALA A N 1
ATOM 2219 C CA . ALA A 1 287 ? 2.871 -12.539 8.000 1.00 83.44 287 ALA A CA 1
ATOM 2220 C C . ALA A 1 287 ? 2.458 -11.739 9.248 1.00 83.44 287 ALA A C 1
ATOM 2222 O O . ALA A 1 287 ? 1.266 -11.684 9.548 1.00 83.44 287 ALA A O 1
ATOM 2223 N N . SER A 1 288 ? 3.417 -11.178 9.990 1.00 75.38 288 SER A N 1
ATOM 2224 C CA . SER A 1 288 ? 3.165 -10.545 11.293 1.00 75.38 288 SER A CA 1
ATOM 2225 C C . SER A 1 288 ? 4.275 -9.577 11.690 1.00 75.38 288 SER A C 1
ATOM 2227 O O . SER A 1 288 ? 4.931 -9.756 12.718 1.00 75.38 288 SER A O 1
ATOM 2229 N N . GLU A 1 289 ? 4.542 -8.597 10.831 1.00 81.38 289 GLU A N 1
ATOM 2230 C CA . GLU A 1 289 ? 5.592 -7.610 11.067 1.00 81.38 289 GLU A CA 1
ATOM 2231 C C . GLU A 1 289 ? 5.116 -6.208 10.689 1.00 81.38 289 GLU A C 1
ATOM 2233 O O . GLU A 1 289 ? 4.299 -6.023 9.783 1.00 81.38 289 GLU A O 1
ATOM 2238 N N . ASN A 1 290 ? 5.654 -5.222 11.404 1.00 91.44 290 ASN A N 1
ATOM 2239 C CA . ASN A 1 290 ? 5.648 -3.846 10.941 1.00 91.44 290 ASN A CA 1
ATOM 2240 C C . ASN A 1 290 ? 6.852 -3.663 10.021 1.00 91.44 290 ASN A C 1
ATOM 2242 O O . ASN A 1 290 ? 7.970 -4.016 10.395 1.00 91.44 290 ASN A O 1
ATOM 2246 N N . GLU A 1 291 ? 6.627 -3.087 8.851 1.00 91.31 291 GLU A N 1
ATOM 2247 C CA . GLU A 1 291 ? 7.669 -2.863 7.857 1.00 91.31 291 GLU A CA 1
ATOM 2248 C C . GLU A 1 291 ? 7.779 -1.377 7.548 1.00 91.31 291 GLU A C 1
ATOM 2250 O O . GLU A 1 291 ? 6.785 -0.726 7.227 1.00 91.31 291 GLU A O 1
ATOM 2255 N N . GLU A 1 292 ? 8.990 -0.840 7.648 1.00 91.81 292 GLU A N 1
ATOM 2256 C CA . GLU A 1 292 ? 9.285 0.515 7.201 1.00 91.81 292 GLU A CA 1
ATOM 2257 C C . GLU A 1 292 ? 9.557 0.507 5.694 1.00 91.81 292 GLU A C 1
ATOM 2259 O O . GLU A 1 292 ? 10.549 -0.058 5.233 1.00 91.81 292 GLU A O 1
ATOM 2264 N N . ILE A 1 293 ? 8.692 1.168 4.930 1.00 91.81 293 ILE A N 1
ATOM 2265 C CA . ILE A 1 293 ? 8.827 1.346 3.489 1.00 91.81 293 ILE A CA 1
ATOM 2266 C C . ILE A 1 293 ? 9.084 2.822 3.218 1.00 91.81 293 ILE A C 1
ATOM 2268 O O . ILE A 1 293 ? 8.195 3.662 3.348 1.00 91.81 293 ILE A O 1
ATOM 2272 N N . LYS A 1 294 ? 10.305 3.144 2.792 1.00 91.06 294 LYS A N 1
ATOM 2273 C CA . LYS A 1 294 ? 10.693 4.520 2.457 1.00 91.06 294 LYS A CA 1
ATOM 2274 C C . LYS A 1 294 ? 9.812 5.113 1.367 1.00 91.06 294 LYS A C 1
ATOM 2276 O O . LYS A 1 294 ? 9.460 4.431 0.401 1.00 91.06 294 LYS A O 1
ATOM 2281 N N . LEU A 1 295 ? 9.522 6.404 1.484 1.00 90.62 295 LEU A N 1
ATOM 2282 C CA . LEU A 1 295 ? 8.830 7.131 0.427 1.00 90.62 295 LEU A CA 1
ATOM 2283 C C . LEU A 1 295 ? 9.728 7.223 -0.827 1.00 90.62 295 LEU A C 1
ATOM 2285 O O . LEU A 1 295 ? 10.960 7.250 -0.701 1.00 90.62 295 LEU A O 1
ATOM 2289 N N . PRO A 1 296 ? 9.162 7.291 -2.048 1.00 94.38 296 PRO A N 1
ATOM 2290 C CA . PRO A 1 296 ? 9.947 7.329 -3.286 1.00 94.38 296 PRO A CA 1
ATOM 2291 C C . PRO A 1 296 ? 11.043 8.404 -3.304 1.00 94.38 296 PRO A C 1
ATOM 2293 O O . PRO A 1 296 ? 12.185 8.124 -3.673 1.00 94.38 296 PRO A O 1
ATOM 2296 N N . GLN A 1 297 ? 10.736 9.617 -2.841 1.00 92.69 297 GLN A N 1
ATOM 2297 C CA . GLN A 1 297 ? 11.693 10.723 -2.764 1.00 92.69 297 GLN A CA 1
ATOM 2298 C C . GLN A 1 297 ? 12.855 10.437 -1.802 1.00 92.69 297 GLN A C 1
ATOM 2300 O O . GLN A 1 297 ? 13.994 10.834 -2.056 1.00 92.69 297 GLN A O 1
ATOM 2305 N N . GLU A 1 298 ? 12.600 9.708 -0.716 1.00 93.00 298 GLU A N 1
ATOM 2306 C CA . GLU A 1 298 ? 13.626 9.326 0.254 1.00 93.00 298 GLU A CA 1
ATOM 2307 C C . GLU A 1 298 ? 14.540 8.246 -0.316 1.00 93.00 298 GLU A C 1
ATOM 2309 O O . GLU A 1 298 ? 15.760 8.330 -0.168 1.00 93.00 298 GLU A O 1
ATOM 2314 N N . ALA A 1 299 ? 13.962 7.255 -1.004 1.00 93.81 299 ALA A N 1
ATOM 2315 C CA . ALA A 1 299 ? 14.708 6.216 -1.704 1.00 93.81 299 ALA A CA 1
ATOM 2316 C C . ALA A 1 299 ? 15.616 6.818 -2.789 1.00 93.81 299 ALA A C 1
ATOM 2318 O O . ALA A 1 299 ? 16.799 6.469 -2.866 1.00 93.81 299 ALA A O 1
ATOM 2319 N N . LEU A 1 300 ? 15.092 7.771 -3.567 1.00 94.00 300 LEU A N 1
ATOM 2320 C CA . LEU A 1 300 ? 15.836 8.497 -4.595 1.00 94.00 300 LEU A CA 1
ATOM 2321 C C . LEU A 1 300 ? 16.981 9.322 -3.987 1.00 94.00 300 LEU A C 1
ATOM 2323 O O . LEU A 1 300 ? 18.129 9.207 -4.420 1.00 94.00 300 LEU A O 1
ATOM 2327 N N . LYS A 1 301 ? 16.705 10.104 -2.935 1.00 93.88 301 LYS A N 1
ATOM 2328 C CA . LYS A 1 301 ? 17.712 10.922 -2.240 1.00 93.88 301 LYS A CA 1
ATOM 2329 C C . LYS A 1 301 ? 18.809 10.070 -1.600 1.00 93.88 301 LYS A C 1
ATOM 2331 O O . LYS A 1 301 ? 19.986 10.413 -1.691 1.00 93.88 301 LYS A O 1
ATOM 2336 N N . ALA A 1 302 ? 18.433 8.962 -0.963 1.00 94.56 302 ALA A N 1
ATOM 2337 C CA . ALA A 1 302 ? 19.369 8.027 -0.343 1.00 94.56 302 ALA A CA 1
ATOM 2338 C C . ALA A 1 302 ? 20.114 7.154 -1.365 1.00 94.56 302 ALA A C 1
ATOM 2340 O O . ALA A 1 302 ? 21.084 6.492 -0.993 1.00 94.56 302 ALA A O 1
ATOM 2341 N N . ARG A 1 303 ? 19.652 7.124 -2.626 1.00 94.75 303 ARG A N 1
ATOM 2342 C CA . ARG A 1 303 ? 20.134 6.240 -3.701 1.00 94.75 303 ARG A CA 1
ATOM 2343 C C . ARG A 1 303 ? 20.185 4.776 -3.273 1.00 94.75 303 ARG A C 1
ATOM 2345 O O . ARG A 1 303 ? 21.100 4.031 -3.627 1.00 94.75 303 ARG A O 1
ATOM 2352 N N . ARG A 1 304 ? 19.218 4.372 -2.452 1.00 94.69 304 ARG A N 1
ATOM 2353 C CA . ARG A 1 304 ? 19.183 3.050 -1.833 1.00 94.69 304 ARG A CA 1
ATOM 2354 C C . ARG A 1 304 ? 17.755 2.653 -1.509 1.00 94.69 304 ARG A C 1
ATOM 2356 O O . ARG A 1 304 ? 17.057 3.394 -0.818 1.00 94.69 304 ARG A O 1
ATOM 2363 N N . ALA A 1 305 ? 17.378 1.456 -1.933 1.00 94.75 305 ALA A N 1
ATOM 2364 C CA . ALA A 1 305 ? 16.105 0.833 -1.606 1.00 94.75 305 ALA A CA 1
ATOM 2365 C C . ALA A 1 305 ? 16.272 -0.688 -1.491 1.00 94.75 305 ALA A C 1
ATOM 2367 O O . ALA A 1 305 ? 17.286 -1.250 -1.912 1.00 94.75 305 ALA A O 1
ATOM 2368 N N . ASP A 1 306 ? 15.284 -1.354 -0.912 1.00 94.44 306 ASP A N 1
ATOM 2369 C CA . ASP A 1 306 ? 15.072 -2.771 -1.176 1.00 94.44 306 ASP A CA 1
ATOM 2370 C C . ASP A 1 306 ? 14.258 -2.956 -2.471 1.00 94.44 306 ASP A C 1
ATOM 2372 O O . ASP A 1 306 ? 13.893 -1.985 -3.140 1.00 94.44 306 ASP A O 1
ATOM 2376 N N . SER A 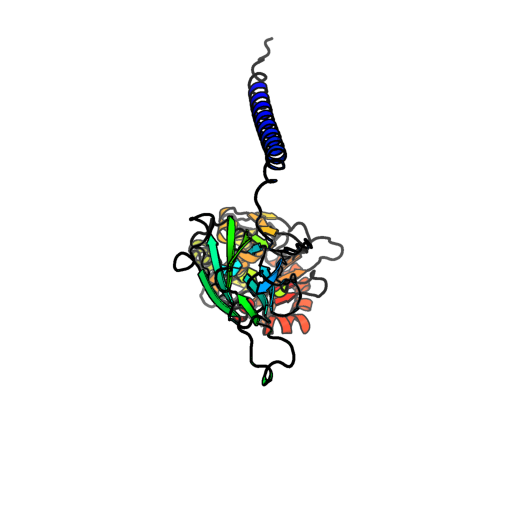1 307 ? 13.992 -4.203 -2.855 1.00 94.81 307 SER A N 1
ATOM 2377 C CA . SER A 1 307 ? 13.238 -4.523 -4.073 1.00 94.81 307 SER A CA 1
ATOM 2378 C C . SER A 1 307 ? 11.823 -3.922 -4.088 1.00 94.81 307 SER A C 1
ATOM 2380 O O . SER A 1 307 ? 11.363 -3.477 -5.139 1.00 94.81 307 SER A O 1
ATOM 2382 N N . VAL A 1 308 ? 11.145 -3.860 -2.932 1.00 94.75 308 VAL A N 1
ATOM 2383 C CA . VAL A 1 308 ? 9.796 -3.278 -2.803 1.00 94.75 308 VAL A CA 1
ATOM 2384 C C . VAL A 1 308 ? 9.855 -1.765 -2.992 1.00 94.75 308 VAL A C 1
ATOM 2386 O O . VAL A 1 308 ? 9.145 -1.221 -3.836 1.00 94.75 308 VAL A O 1
ATOM 2389 N N . GLY A 1 309 ? 10.743 -1.080 -2.271 1.00 95.31 309 GLY A N 1
ATOM 2390 C CA . GLY A 1 309 ? 10.946 0.361 -2.387 1.00 95.31 309 GLY A CA 1
ATOM 2391 C C . GLY A 1 309 ? 11.407 0.781 -3.784 1.00 95.31 309 GLY A C 1
ATOM 2392 O O . GLY A 1 309 ? 10.945 1.796 -4.302 1.00 95.31 309 GLY A O 1
ATOM 2393 N N . ALA A 1 310 ? 12.256 -0.017 -4.439 1.00 96.19 310 ALA A N 1
ATOM 2394 C CA . ALA A 1 310 ? 12.661 0.209 -5.827 1.00 96.19 310 ALA A CA 1
ATOM 2395 C C . ALA A 1 310 ? 11.464 0.105 -6.787 1.00 96.19 310 ALA A C 1
ATOM 2397 O O . ALA A 1 310 ? 11.273 0.979 -7.634 1.00 96.19 310 ALA A O 1
ATOM 2398 N N . ALA A 1 311 ? 10.621 -0.918 -6.619 1.00 96.69 311 ALA A N 1
ATOM 2399 C CA . ALA A 1 311 ? 9.413 -1.079 -7.418 1.00 96.69 311 ALA A CA 1
ATOM 2400 C C . ALA A 1 311 ? 8.398 0.055 -7.188 1.00 96.69 311 ALA A C 1
ATOM 2402 O O . ALA A 1 311 ? 7.805 0.558 -8.147 1.00 96.69 311 ALA A O 1
ATOM 2403 N N . LEU A 1 312 ? 8.220 0.496 -5.939 1.00 96.50 312 LEU A N 1
ATOM 2404 C CA . LEU A 1 312 ? 7.349 1.621 -5.590 1.00 96.50 312 LEU A CA 1
ATOM 2405 C C . LEU A 1 312 ? 7.863 2.946 -6.157 1.00 96.50 312 LEU A C 1
ATOM 2407 O O . LEU A 1 312 ? 7.057 3.732 -6.649 1.00 96.50 312 LEU A O 1
ATOM 2411 N N . LEU A 1 313 ? 9.180 3.180 -6.161 1.00 96.50 313 LEU A N 1
ATOM 2412 C CA . LEU A 1 313 ? 9.776 4.361 -6.787 1.00 96.50 313 LEU A CA 1
ATOM 2413 C C . LEU A 1 313 ? 9.505 4.399 -8.294 1.00 96.50 313 LEU A C 1
ATOM 2415 O O . LEU A 1 313 ? 9.005 5.404 -8.795 1.00 96.50 313 LEU A O 1
ATOM 2419 N N . VAL A 1 314 ? 9.788 3.313 -9.018 1.00 96.81 314 VAL A N 1
ATOM 2420 C CA . VAL A 1 314 ? 9.513 3.258 -10.465 1.00 96.81 314 VAL A CA 1
ATOM 2421 C C . VAL A 1 314 ? 8.013 3.392 -10.733 1.00 96.81 314 VAL A C 1
ATOM 2423 O O . VAL A 1 314 ? 7.620 4.081 -11.672 1.00 96.81 314 VAL A O 1
ATOM 2426 N N . SER A 1 315 ? 7.163 2.820 -9.875 1.00 96.44 315 SER A N 1
ATOM 2427 C CA . SER A 1 315 ? 5.708 2.988 -9.963 1.00 96.44 315 SER A CA 1
ATOM 2428 C C . SER A 1 315 ? 5.264 4.436 -9.737 1.00 96.44 315 SER A C 1
ATOM 2430 O O . SER A 1 315 ? 4.376 4.913 -10.442 1.00 96.44 315 SER A O 1
ATOM 2432 N N . ALA A 1 316 ? 5.891 5.155 -8.802 1.00 96.06 316 ALA A N 1
ATOM 2433 C CA . ALA A 1 316 ? 5.640 6.575 -8.564 1.00 96.06 316 ALA A CA 1
ATOM 2434 C C . ALA A 1 316 ? 6.056 7.428 -9.771 1.00 96.06 316 ALA A C 1
ATOM 2436 O O . ALA A 1 316 ? 5.261 8.228 -10.261 1.00 96.06 316 ALA A O 1
ATOM 2437 N N . LEU A 1 317 ? 7.259 7.192 -10.307 1.00 96.25 317 LEU A N 1
ATOM 2438 C CA . LEU A 1 317 ? 7.755 7.856 -11.516 1.00 96.25 317 LEU A CA 1
ATOM 2439 C C . LEU A 1 317 ? 6.834 7.592 -12.715 1.00 96.25 317 LEU A C 1
ATOM 2441 O O . LEU A 1 317 ? 6.487 8.509 -13.454 1.00 96.25 317 LEU A O 1
ATOM 2445 N N . HIS A 1 318 ? 6.387 6.349 -12.889 1.00 95.06 318 HIS A N 1
ATOM 2446 C CA . HIS A 1 318 ? 5.475 5.971 -13.964 1.00 95.06 318 HIS A CA 1
ATOM 2447 C C . HIS A 1 318 ? 4.123 6.679 -13.820 1.00 95.06 318 HIS A C 1
ATOM 2449 O O . HIS A 1 318 ? 3.571 7.206 -14.785 1.00 95.06 318 HIS A O 1
ATOM 2455 N N . ASN A 1 319 ? 3.575 6.719 -12.605 1.00 93.12 319 ASN A N 1
ATOM 2456 C CA . ASN A 1 319 ? 2.318 7.403 -12.340 1.00 93.12 319 ASN A CA 1
ATOM 2457 C C . ASN A 1 319 ? 2.429 8.924 -12.556 1.00 93.12 319 ASN A C 1
ATOM 2459 O O . ASN A 1 319 ? 1.506 9.516 -13.111 1.00 93.12 319 ASN A O 1
ATOM 2463 N N . ALA A 1 320 ? 3.559 9.539 -12.197 1.00 92.88 320 ALA A N 1
ATOM 2464 C CA . ALA A 1 320 ? 3.839 10.945 -12.485 1.00 92.88 320 ALA A CA 1
ATOM 2465 C C . ALA A 1 320 ? 3.939 11.223 -13.998 1.00 92.88 320 ALA A C 1
ATOM 2467 O O . ALA A 1 320 ? 3.374 12.202 -14.478 1.00 92.88 320 ALA A O 1
ATOM 2468 N N . ALA A 1 321 ? 4.583 10.334 -14.763 1.00 92.19 321 ALA A N 1
ATOM 2469 C CA . ALA A 1 321 ? 4.730 10.483 -16.213 1.00 92.19 321 ALA A CA 1
ATOM 2470 C C . ALA A 1 321 ? 3.414 10.282 -16.985 1.00 92.19 321 ALA A C 1
ATOM 2472 O O . ALA A 1 321 ? 3.132 11.017 -17.928 1.00 92.19 321 ALA A O 1
ATOM 2473 N N . PHE A 1 322 ? 2.606 9.286 -16.603 1.00 90.94 322 PHE A N 1
ATOM 2474 C CA . PHE A 1 322 ? 1.467 8.832 -17.414 1.00 90.94 322 PHE A CA 1
ATOM 2475 C C . PHE A 1 322 ? 0.094 9.074 -16.784 1.00 90.94 322 PHE A C 1
ATOM 2477 O O . PHE A 1 322 ? -0.922 8.793 -17.423 1.00 90.94 322 PHE A O 1
ATOM 2484 N N . GLY A 1 323 ? 0.016 9.530 -15.532 1.00 85.44 323 GLY A N 1
ATOM 2485 C CA . GLY A 1 323 ? -1.252 9.770 -14.833 1.00 85.44 323 GLY A CA 1
ATOM 2486 C C . GLY A 1 323 ? -2.153 8.531 -14.724 1.00 85.44 323 GLY A C 1
ATOM 2487 O O . GLY A 1 323 ? -3.375 8.658 -14.670 1.00 85.44 323 GLY A O 1
ATOM 2488 N N . GLY A 1 324 ? -1.569 7.328 -14.771 1.00 81.19 324 GLY A N 1
ATOM 2489 C CA . GLY A 1 324 ? -2.298 6.055 -14.784 1.00 81.19 324 GLY A CA 1
ATOM 2490 C C . GLY A 1 324 ? -2.983 5.703 -16.113 1.00 81.19 324 GLY A C 1
ATOM 2491 O O . GLY A 1 324 ? -3.819 4.801 -16.135 1.00 81.19 324 GLY A O 1
ATOM 2492 N N . SER A 1 325 ? -2.665 6.404 -17.210 1.00 84.50 325 SER A N 1
ATOM 2493 C CA . SER A 1 325 ? -3.159 6.068 -18.559 1.00 84.50 325 SER A CA 1
ATOM 2494 C C . SER A 1 325 ? -2.556 4.771 -19.104 1.00 84.50 325 SER A C 1
ATOM 2496 O O . SER A 1 325 ? -3.217 4.039 -19.838 1.00 84.50 325 SER A O 1
ATOM 2498 N N . GLN A 1 326 ? -1.320 4.472 -18.710 1.00 87.81 326 GLN A N 1
ATOM 2499 C CA . GLN A 1 326 ? -0.641 3.217 -19.001 1.00 87.81 326 GLN A CA 1
ATOM 2500 C C . GLN A 1 326 ? -0.718 2.299 -17.780 1.00 87.81 326 GLN A C 1
ATOM 2502 O O . GLN A 1 326 ? -0.726 2.757 -16.634 1.00 87.81 326 GLN A O 1
ATOM 2507 N N . ARG A 1 327 ? -0.828 0.992 -18.023 1.00 91.44 327 ARG A N 1
ATOM 2508 C CA . ARG A 1 327 ? -0.967 -0.008 -16.963 1.00 91.44 327 ARG A CA 1
ATOM 2509 C C . ARG A 1 327 ? 0.408 -0.500 -16.528 1.00 91.44 327 ARG A C 1
ATOM 2511 O O . ARG A 1 327 ? 1.156 -1.006 -17.360 1.00 91.44 327 ARG A O 1
ATOM 2518 N N . LEU A 1 328 ? 0.685 -0.404 -15.230 1.00 95.88 328 LEU A N 1
ATOM 2519 C CA . LEU A 1 328 ? 1.873 -0.955 -14.584 1.00 95.88 328 LEU A CA 1
ATOM 2520 C C . LEU A 1 328 ? 1.434 -1.801 -13.386 1.00 95.88 328 LEU A C 1
ATOM 2522 O O . LEU A 1 328 ? 0.632 -1.353 -12.565 1.00 95.88 328 LEU A O 1
ATOM 2526 N N . VAL A 1 329 ? 1.956 -3.019 -13.301 1.00 97.62 329 VAL A N 1
ATOM 2527 C CA . VAL A 1 329 ? 1.622 -4.006 -12.277 1.00 97.62 329 VAL A CA 1
ATOM 2528 C C . VAL A 1 329 ? 2.901 -4.434 -11.572 1.00 97.62 329 VAL A C 1
ATOM 2530 O O . VAL A 1 329 ? 3.833 -4.914 -12.214 1.00 97.62 329 VAL A O 1
ATOM 2533 N N . LEU A 1 330 ? 2.937 -4.301 -10.249 1.00 97.81 330 LEU A N 1
ATOM 2534 C CA . LEU A 1 330 ? 3.945 -4.962 -9.427 1.00 97.81 330 LEU A CA 1
ATOM 2535 C C . LEU A 1 330 ? 3.508 -6.401 -9.179 1.00 97.81 330 LEU A C 1
ATOM 2537 O O . LEU A 1 330 ? 2.399 -6.642 -8.706 1.00 97.81 330 LEU A O 1
ATOM 2541 N N . VAL A 1 331 ? 4.391 -7.348 -9.467 1.00 97.56 331 VAL A N 1
ATOM 2542 C CA . VAL A 1 331 ? 4.188 -8.772 -9.217 1.00 97.56 331 VAL A CA 1
ATOM 2543 C C . VAL A 1 331 ? 5.244 -9.270 -8.236 1.00 97.56 331 VAL A C 1
ATOM 2545 O O . VAL A 1 331 ? 6.433 -9.061 -8.443 1.00 97.56 331 VAL A O 1
ATOM 2548 N N . SER A 1 332 ? 4.806 -9.961 -7.187 1.00 96.12 332 SER A N 1
ATOM 2549 C CA . SER A 1 332 ? 5.654 -10.735 -6.281 1.00 96.12 332 SER A CA 1
ATOM 2550 C C . SER A 1 332 ? 5.400 -12.220 -6.514 1.00 96.12 332 SER A C 1
ATOM 2552 O O . SER A 1 332 ? 4.248 -12.668 -6.520 1.00 96.12 332 SER A O 1
ATOM 2554 N N . LEU A 1 333 ? 6.473 -12.980 -6.720 1.00 93.31 333 LEU A N 1
ATOM 2555 C CA . LEU A 1 333 ? 6.447 -14.427 -6.919 1.00 93.31 333 LEU A CA 1
ATOM 2556 C C . LEU A 1 333 ? 7.417 -15.112 -5.956 1.00 93.31 333 LEU A C 1
ATOM 2558 O O . LEU A 1 333 ? 8.503 -14.583 -5.722 1.00 93.31 333 LEU A O 1
ATOM 2562 N N . PRO A 1 334 ? 7.101 -16.316 -5.450 1.00 84.88 334 PRO A N 1
ATOM 2563 C CA . PRO A 1 334 ? 8.096 -17.154 -4.802 1.00 84.88 334 PRO A CA 1
ATOM 2564 C C . PRO A 1 334 ? 8.967 -17.815 -5.888 1.00 84.88 334 PRO A C 1
ATOM 2566 O O . PRO A 1 334 ? 8.463 -18.654 -6.638 1.00 84.88 334 PRO A O 1
ATOM 2569 N N . PRO A 1 335 ? 10.269 -17.500 -5.997 1.00 75.25 335 PRO A N 1
ATOM 2570 C CA . PRO A 1 335 ? 11.177 -18.252 -6.847 1.00 75.25 335 PRO A CA 1
ATOM 2571 C C . PRO A 1 335 ? 11.210 -19.708 -6.386 1.00 75.25 335 PRO A C 1
ATOM 2573 O O . PRO A 1 335 ? 11.191 -20.002 -5.185 1.00 75.25 335 PRO A O 1
ATOM 2576 N N . THR A 1 336 ? 11.290 -20.633 -7.336 1.00 72.31 336 THR A N 1
ATOM 2577 C CA . THR A 1 336 ? 11.333 -22.069 -7.051 1.00 72.31 336 THR A CA 1
ATOM 2578 C C . THR A 1 336 ? 12.466 -22.394 -6.075 1.00 72.31 336 THR A C 1
ATOM 2580 O O . THR A 1 336 ? 13.631 -22.124 -6.352 1.00 72.31 336 THR A O 1
ATOM 2583 N N . GLY A 1 337 ? 12.126 -22.971 -4.918 1.00 68.50 337 GLY A N 1
ATOM 2584 C CA . GLY A 1 337 ? 13.104 -23.358 -3.891 1.00 68.50 337 GLY A CA 1
ATOM 2585 C C . GLY A 1 337 ? 13.710 -22.200 -3.086 1.00 68.50 337 GLY A C 1
ATOM 2586 O O . GLY A 1 337 ? 14.587 -22.442 -2.261 1.00 68.50 337 GLY A O 1
ATOM 2587 N N . SER A 1 338 ? 13.248 -20.962 -3.283 1.00 77.00 338 SER A N 1
ATOM 2588 C CA . SER A 1 338 ? 13.692 -19.795 -2.519 1.00 77.00 338 SER A CA 1
ATOM 2589 C C . SER A 1 338 ? 12.771 -19.516 -1.331 1.00 77.00 338 SER A C 1
ATOM 2591 O O . SER A 1 338 ? 11.550 -19.654 -1.409 1.00 77.00 338 SER A O 1
ATOM 2593 N N . ALA A 1 339 ? 13.366 -19.066 -0.225 1.00 80.62 339 ALA A N 1
ATOM 2594 C CA . ALA A 1 339 ? 12.646 -18.527 0.929 1.00 80.62 339 ALA A CA 1
ATOM 2595 C C . ALA A 1 339 ? 12.328 -17.022 0.795 1.00 80.62 339 ALA A C 1
ATOM 2597 O O . ALA A 1 339 ? 11.775 -16.429 1.719 1.00 80.62 339 ALA A O 1
ATOM 2598 N N . ARG A 1 340 ? 12.702 -16.397 -0.328 1.00 88.19 340 ARG A N 1
ATOM 2599 C CA . ARG A 1 340 ? 12.553 -14.958 -0.592 1.00 88.19 340 ARG A CA 1
ATOM 2600 C C . ARG A 1 340 ? 11.663 -14.708 -1.788 1.00 88.19 340 ARG A C 1
ATOM 2602 O O . ARG A 1 340 ? 11.808 -15.432 -2.765 1.00 88.19 340 ARG A O 1
ATOM 2609 N N . SER A 1 341 ? 10.833 -13.676 -1.741 1.00 91.38 341 SER A N 1
ATOM 2610 C CA . SER A 1 341 ? 10.064 -13.210 -2.897 1.00 91.38 341 SER A CA 1
ATOM 2611 C C . SER A 1 341 ? 10.967 -12.564 -3.955 1.00 91.38 341 SER A C 1
ATOM 2613 O O . SER A 1 341 ? 11.900 -11.836 -3.618 1.00 91.38 341 SER A O 1
ATOM 2615 N N . ALA A 1 342 ? 10.669 -12.820 -5.228 1.00 93.88 342 ALA A N 1
ATOM 2616 C CA . ALA A 1 342 ? 11.152 -12.028 -6.355 1.00 93.88 342 ALA A CA 1
ATOM 2617 C C . ALA A 1 342 ? 10.090 -11.007 -6.759 1.00 93.88 342 ALA A C 1
ATOM 2619 O O . ALA A 1 342 ? 8.892 -11.288 -6.673 1.00 93.88 342 ALA A O 1
ATOM 2620 N N . PHE A 1 343 ? 10.538 -9.839 -7.208 1.00 96.56 343 PHE A N 1
ATOM 2621 C CA . PHE A 1 343 ? 9.684 -8.704 -7.537 1.00 96.56 343 PHE A CA 1
ATOM 2622 C C . PHE A 1 343 ? 9.862 -8.325 -8.991 1.00 96.56 343 PHE A C 1
ATOM 2624 O O . PHE A 1 343 ? 10.984 -8.168 -9.455 1.00 96.56 343 PHE A O 1
ATOM 2631 N N . TYR A 1 344 ? 8.755 -8.112 -9.683 1.00 97.44 344 TYR A N 1
ATOM 2632 C CA . TYR A 1 344 ? 8.737 -7.751 -11.087 1.00 97.44 344 TYR A CA 1
ATOM 2633 C C . TYR A 1 344 ? 7.834 -6.547 -11.301 1.00 97.44 344 TYR A C 1
ATOM 2635 O O . TYR A 1 344 ? 6.777 -6.440 -10.680 1.00 97.44 344 TYR A O 1
ATOM 2643 N N . LEU A 1 345 ? 8.219 -5.667 -12.216 1.00 97.81 345 LEU A N 1
ATOM 2644 C CA . LEU A 1 345 ? 7.328 -4.646 -12.751 1.00 97.81 345 LEU A CA 1
ATOM 2645 C C . LEU A 1 345 ? 6.935 -5.039 -14.161 1.00 97.81 345 LEU A C 1
ATOM 2647 O O . LEU A 1 345 ? 7.806 -5.192 -15.012 1.00 97.81 345 LEU A O 1
ATOM 2651 N N . ALA A 1 346 ? 5.635 -5.193 -14.387 1.00 97.50 346 ALA A N 1
ATOM 2652 C CA . ALA A 1 346 ? 5.066 -5.598 -15.659 1.00 97.50 346 ALA A CA 1
ATOM 2653 C C . ALA A 1 346 ? 4.170 -4.502 -16.241 1.00 97.50 346 ALA A C 1
ATOM 2655 O O . ALA A 1 346 ? 3.385 -3.887 -15.519 1.00 97.50 346 ALA A O 1
ATOM 2656 N N . TRP A 1 347 ? 4.251 -4.271 -17.546 1.00 95.81 347 TRP A N 1
ATOM 2657 C CA . TRP A 1 347 ? 3.439 -3.286 -18.262 1.00 95.81 347 TRP A CA 1
ATOM 2658 C C . TRP A 1 347 ? 2.953 -3.842 -19.599 1.00 95.81 347 TRP A C 1
ATOM 2660 O O . TRP A 1 347 ? 3.500 -4.810 -20.127 1.00 95.81 347 TRP A O 1
ATOM 2670 N N . LEU A 1 348 ? 1.922 -3.212 -20.161 1.00 91.94 348 LEU A N 1
ATOM 2671 C CA . LEU A 1 348 ? 1.486 -3.484 -21.529 1.00 91.94 348 LEU A CA 1
ATOM 2672 C C . LEU A 1 348 ? 2.294 -2.626 -22.503 1.00 91.94 348 LEU A C 1
ATOM 2674 O O . LEU A 1 348 ? 2.308 -1.397 -22.398 1.00 91.94 348 LEU A O 1
ATOM 2678 N N . ASN A 1 349 ? 2.952 -3.260 -23.469 1.00 88.62 349 ASN A N 1
ATOM 2679 C CA . ASN A 1 349 ? 3.632 -2.549 -24.544 1.00 88.62 349 ASN A CA 1
ATOM 2680 C C . ASN A 1 349 ? 2.628 -1.979 -25.567 1.00 88.62 349 ASN A C 1
ATOM 2682 O O . ASN A 1 349 ? 1.425 -2.241 -25.518 1.00 88.62 349 ASN A O 1
ATOM 2686 N N . ALA A 1 350 ? 3.124 -1.220 -26.548 1.00 84.75 350 ALA A N 1
ATOM 2687 C CA . ALA A 1 350 ? 2.281 -0.587 -27.571 1.00 84.75 350 ALA A CA 1
ATOM 2688 C C . ALA A 1 350 ? 1.481 -1.580 -28.442 1.00 84.75 350 ALA A C 1
ATOM 2690 O O . ALA A 1 350 ? 0.542 -1.178 -29.123 1.00 84.75 350 ALA A O 1
ATOM 2691 N N . ARG A 1 351 ? 1.847 -2.869 -28.440 1.00 86.56 351 ARG A N 1
ATOM 2692 C CA . ARG A 1 351 ? 1.148 -3.942 -29.165 1.00 86.56 351 ARG A CA 1
ATOM 2693 C C . ARG A 1 351 ? 0.128 -4.678 -28.291 1.00 86.56 351 ARG A C 1
ATOM 2695 O O . ARG A 1 351 ? -0.503 -5.613 -28.772 1.00 86.56 351 ARG A O 1
ATOM 2702 N N . GLY A 1 352 ? -0.029 -4.274 -27.030 1.00 86.88 352 GLY A N 1
ATOM 2703 C CA . GLY A 1 352 ? -0.918 -4.923 -26.070 1.00 86.88 352 GLY A CA 1
ATOM 2704 C C . GLY A 1 352 ? -0.366 -6.227 -25.493 1.00 86.88 352 GLY A C 1
ATOM 2705 O O . GLY A 1 352 ? -1.136 -7.004 -24.939 1.00 86.88 352 GLY A O 1
ATOM 2706 N N . SER A 1 353 ? 0.938 -6.486 -25.618 1.00 91.31 353 SER A N 1
ATOM 2707 C CA . SER A 1 353 ? 1.594 -7.635 -24.984 1.00 91.31 353 SER A CA 1
ATOM 2708 C C . SER A 1 353 ? 2.239 -7.224 -23.665 1.00 91.31 353 SER A C 1
ATOM 2710 O O . SER A 1 353 ? 2.769 -6.116 -23.556 1.00 91.31 353 SER A O 1
ATOM 2712 N N . TRP A 1 354 ? 2.212 -8.117 -22.677 1.00 95.12 354 TRP A N 1
ATOM 2713 C CA . TRP A 1 354 ? 2.899 -7.896 -21.409 1.00 95.12 354 TRP A CA 1
ATOM 2714 C C . TRP A 1 354 ? 4.413 -8.025 -21.562 1.00 95.12 354 TRP A C 1
ATOM 2716 O O . TRP A 1 354 ? 4.919 -8.972 -22.162 1.00 95.12 354 TRP A O 1
ATOM 2726 N N . GLU A 1 355 ? 5.121 -7.080 -20.964 1.00 96.38 355 GLU A N 1
ATOM 2727 C CA . GLU A 1 355 ? 6.568 -7.080 -20.777 1.00 96.38 355 GLU A CA 1
ATOM 2728 C C . GLU A 1 355 ? 6.858 -6.850 -19.300 1.00 96.38 355 GLU A C 1
ATOM 2730 O O . GLU A 1 355 ? 6.025 -6.283 -18.589 1.00 96.38 355 GLU A O 1
ATOM 2735 N N . ALA A 1 356 ? 8.014 -7.303 -18.820 1.00 97.44 356 ALA A N 1
ATOM 2736 C CA . ALA A 1 356 ? 8.393 -7.088 -17.433 1.00 97.44 356 ALA A CA 1
ATOM 2737 C C . ALA A 1 356 ? 9.896 -7.001 -17.218 1.00 97.44 356 ALA A C 1
ATOM 2739 O O . ALA A 1 356 ? 10.662 -7.546 -18.003 1.00 97.44 356 ALA A O 1
ATOM 2740 N N . VAL A 1 357 ? 10.287 -6.380 -16.106 1.00 97.38 357 VAL A N 1
ATOM 2741 C CA . VAL A 1 357 ? 11.650 -6.400 -15.557 1.00 97.38 357 VAL A CA 1
ATOM 2742 C C . VAL A 1 357 ? 11.649 -6.939 -14.133 1.00 97.38 357 VAL A C 1
ATOM 2744 O O . VAL A 1 357 ? 10.705 -6.716 -13.375 1.00 97.38 357 VAL A O 1
ATOM 2747 N N . ASP A 1 358 ? 12.718 -7.634 -13.769 1.00 95.69 358 ASP A N 1
ATOM 2748 C CA . ASP A 1 358 ? 13.034 -8.073 -12.415 1.00 95.69 358 ASP A CA 1
ATOM 2749 C C . ASP A 1 358 ? 13.647 -6.915 -11.611 1.00 95.69 358 ASP A C 1
ATOM 2751 O O . ASP A 1 358 ? 14.662 -6.328 -11.993 1.00 95.69 358 ASP A O 1
ATOM 2755 N N . MET A 1 359 ? 13.017 -6.612 -10.480 1.00 95.94 359 MET A N 1
ATOM 2756 C CA . MET A 1 359 ? 13.378 -5.578 -9.509 1.00 95.94 359 MET A CA 1
ATOM 2757 C C . MET A 1 359 ? 14.064 -6.153 -8.261 1.00 95.94 359 MET A C 1
ATOM 2759 O O . MET A 1 359 ? 14.411 -5.411 -7.341 1.00 95.94 359 MET A O 1
ATOM 2763 N N . THR A 1 360 ? 14.278 -7.467 -8.204 1.00 92.75 360 THR A N 1
ATOM 2764 C CA . THR A 1 360 ? 14.908 -8.154 -7.069 1.00 92.75 360 THR A CA 1
ATOM 2765 C C . THR A 1 360 ? 16.368 -7.730 -6.911 1.00 92.75 360 THR A C 1
ATOM 2767 O O . THR A 1 360 ? 16.813 -7.441 -5.800 1.00 92.75 360 THR A O 1
ATOM 2770 N N . ALA A 1 361 ? 17.102 -7.650 -8.024 1.00 86.19 361 ALA A N 1
ATOM 2771 C CA . ALA A 1 361 ? 18.487 -7.182 -8.083 1.00 86.19 361 ALA A CA 1
ATOM 2772 C C . ALA A 1 361 ? 18.829 -6.612 -9.483 1.00 86.19 361 ALA A C 1
ATOM 2774 O O . ALA A 1 361 ? 19.627 -7.204 -10.205 1.00 86.19 361 ALA A O 1
ATOM 2775 N N . PRO A 1 362 ? 18.236 -5.473 -9.893 1.00 88.06 362 PRO A N 1
ATOM 2776 C CA . PRO A 1 362 ? 18.357 -4.941 -11.259 1.00 88.06 362 PRO A CA 1
ATOM 2777 C C . PRO A 1 362 ? 19.727 -4.316 -11.583 1.00 88.06 362 PRO A C 1
ATOM 2779 O O . PRO A 1 362 ? 20.014 -3.990 -12.734 1.00 88.06 362 PRO A O 1
ATOM 2782 N N . VAL A 1 363 ? 20.571 -4.091 -10.573 1.00 86.31 363 VAL A N 1
ATOM 2783 C CA . VAL A 1 363 ? 21.830 -3.347 -10.721 1.00 86.31 363 VAL A CA 1
ATOM 2784 C C . VAL A 1 363 ? 22.797 -4.100 -11.633 1.00 86.31 363 VAL A C 1
ATOM 2786 O O . VAL A 1 363 ? 23.014 -5.296 -11.464 1.00 86.31 363 VAL A O 1
ATOM 2789 N N . ASP A 1 364 ? 23.399 -3.373 -12.575 1.00 84.75 364 ASP A N 1
ATOM 2790 C CA . ASP A 1 364 ? 24.397 -3.872 -13.533 1.00 84.75 364 ASP A CA 1
ATOM 2791 C C . ASP A 1 364 ? 23.896 -4.949 -14.521 1.00 84.75 364 ASP A C 1
ATOM 2793 O O . ASP A 1 364 ? 24.693 -5.511 -15.273 1.00 84.75 364 ASP A O 1
ATOM 2797 N N . VAL A 1 365 ? 22.582 -5.192 -14.594 1.00 92.88 365 VAL A N 1
ATOM 2798 C CA . VAL A 1 365 ? 21.962 -6.019 -15.641 1.00 92.88 365 VAL A CA 1
ATOM 2799 C C . VAL A 1 365 ? 21.420 -5.103 -16.744 1.00 92.88 365 VAL A C 1
ATOM 2801 O O . VAL A 1 365 ? 20.595 -4.238 -16.434 1.00 92.88 365 VAL A O 1
ATOM 2804 N N . PRO A 1 366 ? 21.834 -5.253 -18.018 1.00 94.75 366 PRO A N 1
ATOM 2805 C CA . PRO A 1 366 ? 21.269 -4.480 -19.125 1.00 94.75 366 PRO A CA 1
ATOM 2806 C C . PRO A 1 366 ? 19.745 -4.627 -19.221 1.00 94.75 366 PRO A C 1
ATOM 2808 O O . PRO A 1 366 ? 19.200 -5.700 -18.973 1.00 94.75 366 PRO A O 1
ATOM 2811 N N . PHE A 1 367 ? 19.053 -3.548 -19.605 1.00 95.38 367 PHE A N 1
ATOM 2812 C CA . PHE A 1 367 ? 17.584 -3.518 -19.653 1.00 95.38 367 PHE A CA 1
ATOM 2813 C C . PHE A 1 367 ? 16.996 -4.628 -20.534 1.00 95.38 367 PHE A C 1
ATOM 2815 O O . PHE A 1 367 ? 16.087 -5.326 -20.094 1.00 95.38 367 PHE A O 1
ATOM 2822 N N . ASP A 1 368 ? 17.527 -4.816 -21.745 1.00 95.94 368 ASP A N 1
ATOM 2823 C CA . ASP A 1 368 ? 17.002 -5.812 -22.684 1.00 95.94 368 ASP A CA 1
ATOM 2824 C C . ASP A 1 368 ? 17.202 -7.247 -22.174 1.00 95.94 368 ASP A C 1
ATOM 2826 O O . ASP A 1 368 ? 16.279 -8.059 -22.264 1.00 95.94 368 ASP A O 1
ATOM 2830 N N . ASP A 1 369 ? 18.353 -7.532 -21.555 1.00 96.56 369 ASP A N 1
ATOM 2831 C CA . ASP A 1 369 ? 18.649 -8.838 -20.954 1.00 96.56 369 ASP A CA 1
ATOM 2832 C C . ASP A 1 369 ? 17.716 -9.124 -19.769 1.00 96.56 369 ASP A C 1
ATOM 2834 O O . ASP A 1 369 ? 17.141 -10.212 -19.669 1.00 96.56 369 ASP A O 1
ATOM 2838 N N . ASN A 1 370 ? 17.512 -8.131 -18.892 1.00 96.62 370 ASN A N 1
ATOM 2839 C CA . ASN A 1 370 ? 16.564 -8.235 -17.786 1.00 96.62 370 ASN A CA 1
ATOM 2840 C C . ASN A 1 370 ? 15.144 -8.476 -18.326 1.00 96.62 370 ASN A C 1
ATOM 2842 O O . ASN A 1 370 ? 14.488 -9.441 -17.930 1.00 96.62 370 ASN A O 1
ATOM 2846 N N . LYS A 1 371 ? 14.697 -7.667 -19.295 1.00 96.69 371 LYS A N 1
ATOM 2847 C CA . LYS A 1 371 ? 13.359 -7.774 -19.887 1.00 96.69 371 LYS A CA 1
ATOM 2848 C C . LYS A 1 371 ? 13.107 -9.150 -20.501 1.00 96.69 371 LYS A C 1
ATOM 2850 O O . LYS A 1 371 ? 12.051 -9.751 -20.273 1.00 96.69 371 LYS A O 1
ATOM 2855 N N . GLN A 1 372 ? 14.077 -9.666 -21.256 1.00 96.31 372 GLN A N 1
ATOM 2856 C CA . GLN A 1 372 ? 13.993 -10.977 -21.896 1.00 96.31 372 GLN A CA 1
ATOM 2857 C C . GLN A 1 372 ? 13.900 -12.117 -20.870 1.00 96.31 372 GLN A C 1
ATOM 2859 O O . GLN A 1 372 ? 13.145 -13.066 -21.086 1.00 96.31 372 GLN A O 1
ATOM 2864 N N . ALA A 1 373 ? 14.628 -12.025 -19.755 1.00 94.75 373 ALA A N 1
ATOM 2865 C CA . ALA A 1 373 ? 14.608 -13.034 -18.696 1.00 94.75 373 ALA A CA 1
ATOM 2866 C C . ALA A 1 373 ? 13.350 -12.956 -17.807 1.00 94.75 373 ALA A C 1
ATOM 2868 O O . ALA A 1 373 ? 12.795 -13.984 -17.412 1.00 94.75 373 ALA A O 1
ATOM 2869 N N . ALA A 1 374 ? 12.882 -11.747 -17.496 1.00 95.50 374 ALA A N 1
ATOM 2870 C CA . ALA A 1 374 ? 11.789 -11.511 -16.559 1.00 95.50 374 ALA A CA 1
ATOM 2871 C C . ALA A 1 374 ? 10.401 -11.743 -17.174 1.00 95.50 374 ALA A C 1
ATOM 2873 O O . ALA A 1 374 ? 9.536 -12.335 -16.527 1.00 95.50 374 ALA A O 1
ATOM 2874 N N . THR A 1 375 ? 10.185 -11.330 -18.428 1.00 96.31 375 THR A N 1
ATOM 2875 C CA . THR A 1 375 ? 8.861 -11.384 -19.082 1.00 96.31 375 THR A CA 1
ATOM 2876 C C . THR A 1 375 ? 8.206 -12.779 -19.039 1.00 96.31 375 THR A C 1
ATOM 2878 O O . THR A 1 375 ? 7.050 -12.874 -18.608 1.00 96.31 375 THR A O 1
ATOM 2881 N N . PRO A 1 376 ? 8.901 -13.888 -19.379 1.00 94.56 376 PRO A N 1
ATOM 2882 C CA . PRO A 1 376 ? 8.309 -15.228 -19.320 1.00 94.56 376 PRO A CA 1
ATOM 2883 C C . PRO A 1 376 ? 7.875 -15.662 -17.912 1.00 94.56 376 PRO A C 1
ATOM 2885 O O . PRO A 1 376 ? 6.968 -16.483 -17.778 1.00 94.56 376 PRO A O 1
ATOM 2888 N N . SER A 1 377 ? 8.503 -15.112 -16.866 1.00 90.62 377 SER A N 1
ATOM 2889 C CA . SER A 1 377 ? 8.226 -15.474 -15.470 1.00 90.62 377 SER A CA 1
ATOM 2890 C C . SER A 1 377 ? 6.882 -14.935 -14.977 1.00 90.62 377 SER A C 1
ATOM 2892 O O . SER A 1 377 ? 6.292 -15.514 -14.067 1.00 90.62 377 SER A O 1
ATOM 2894 N N . VAL A 1 378 ? 6.372 -13.853 -15.578 1.00 93.50 378 VAL A N 1
ATOM 2895 C CA . VAL A 1 378 ? 5.151 -13.175 -15.108 1.00 93.50 378 VAL A CA 1
ATOM 2896 C C . VAL A 1 378 ? 3.971 -13.260 -16.068 1.00 93.50 378 VAL A C 1
ATOM 2898 O O . VAL A 1 378 ? 2.832 -13.187 -15.610 1.00 93.50 378 VAL A O 1
ATOM 2901 N N . ILE A 1 379 ? 4.201 -13.441 -17.373 1.00 93.12 379 ILE A N 1
ATOM 2902 C CA . ILE A 1 379 ? 3.132 -13.353 -18.382 1.00 93.12 379 ILE A CA 1
ATOM 2903 C C . ILE A 1 379 ? 2.009 -14.370 -18.135 1.00 93.12 379 ILE A C 1
ATOM 2905 O O . ILE A 1 379 ? 0.846 -13.992 -18.015 1.00 93.12 379 ILE A O 1
ATOM 2909 N N . ASN A 1 380 ? 2.367 -15.636 -17.897 1.00 88.94 380 ASN A N 1
ATOM 2910 C CA . ASN A 1 380 ? 1.399 -16.702 -17.619 1.00 88.94 380 ASN A CA 1
ATOM 2911 C C . ASN A 1 380 ? 0.585 -16.439 -16.343 1.00 88.94 380 ASN A C 1
ATOM 2913 O O . ASN A 1 380 ? -0.561 -16.873 -16.236 1.00 88.94 380 ASN A O 1
ATOM 2917 N N . LEU A 1 381 ? 1.177 -15.749 -15.362 1.00 91.50 381 LEU A N 1
ATOM 2918 C CA . LEU A 1 381 ? 0.482 -15.394 -14.132 1.00 91.50 381 LEU A CA 1
ATOM 2919 C C . LEU A 1 381 ? -0.533 -14.282 -14.392 1.00 91.50 381 LEU A C 1
ATOM 2921 O O . LEU A 1 381 ? -1.701 -14.443 -14.040 1.00 91.50 381 LEU A O 1
ATOM 2925 N N . ILE A 1 382 ? -0.089 -13.163 -14.970 1.00 93.25 382 ILE A N 1
ATOM 2926 C CA . ILE A 1 382 ? -0.918 -11.964 -15.155 1.00 93.25 382 ILE A CA 1
ATOM 2927 C C . ILE A 1 382 ? -2.096 -12.258 -16.087 1.00 93.25 382 ILE A C 1
ATOM 2929 O O . ILE A 1 382 ? -3.198 -11.771 -15.850 1.00 93.25 382 ILE A O 1
ATOM 2933 N N . GLU A 1 383 ? -1.884 -13.096 -17.101 1.00 92.44 383 GLU A N 1
ATOM 2934 C CA . GLU A 1 383 ? -2.920 -13.500 -18.055 1.00 92.44 383 GLU A CA 1
ATOM 2935 C C . GLU A 1 383 ? -3.844 -14.602 -17.521 1.00 92.44 383 GLU A C 1
ATOM 2937 O O . GLU A 1 383 ? -4.871 -14.905 -18.134 1.00 92.44 383 GLU A O 1
ATOM 2942 N N . SER A 1 384 ? -3.532 -15.202 -16.366 1.00 95.25 384 SER A N 1
ATOM 2943 C CA . SER A 1 384 ? -4.424 -16.194 -15.770 1.00 95.25 384 SER A CA 1
ATOM 2944 C C . SER A 1 384 ? -5.775 -15.552 -15.402 1.00 95.25 384 SER A C 1
ATOM 2946 O O . SER A 1 384 ? -5.798 -14.448 -14.847 1.00 95.25 384 SER A O 1
ATOM 2948 N N . PRO A 1 385 ? -6.921 -16.227 -15.633 1.00 96.31 385 PRO A N 1
ATOM 2949 C CA . PRO A 1 385 ? -8.240 -15.621 -15.423 1.00 96.31 385 PRO A CA 1
ATOM 2950 C C . PRO A 1 385 ? -8.473 -15.078 -14.007 1.00 96.31 385 PRO A C 1
ATOM 2952 O O . PRO A 1 385 ? -9.152 -14.070 -13.832 1.00 96.31 385 PRO A O 1
ATOM 2955 N N . ALA A 1 386 ? -7.900 -15.734 -12.992 1.00 95.19 386 ALA A N 1
ATOM 2956 C CA . ALA A 1 386 ? -8.029 -15.313 -11.600 1.00 95.19 386 ALA A CA 1
ATOM 2957 C C . ALA A 1 386 ? -7.286 -13.997 -11.321 1.00 95.19 386 ALA A C 1
ATOM 2959 O O . ALA A 1 386 ? -7.840 -13.102 -10.682 1.00 95.19 386 ALA A O 1
ATOM 2960 N N . VAL A 1 387 ? -6.051 -13.871 -11.815 1.00 96.44 387 VAL A N 1
ATOM 2961 C CA . VAL A 1 387 ? -5.221 -12.678 -11.613 1.00 96.44 387 VAL A CA 1
ATOM 2962 C C . VAL A 1 387 ? -5.741 -11.530 -12.467 1.00 96.44 387 VAL A C 1
ATOM 2964 O O . VAL A 1 387 ? -5.990 -10.453 -11.931 1.00 96.44 387 VAL A O 1
ATOM 2967 N N . ALA A 1 388 ? -5.990 -11.770 -13.757 1.00 95.75 388 ALA A N 1
ATOM 2968 C CA . ALA A 1 388 ? -6.551 -10.775 -14.667 1.00 95.75 388 ALA A CA 1
ATOM 2969 C C . ALA A 1 388 ? -7.881 -10.219 -14.136 1.00 95.75 388 ALA A C 1
ATOM 2971 O O . ALA A 1 388 ? -8.037 -9.006 -14.003 1.00 95.75 388 ALA A O 1
ATOM 2972 N N . GLY A 1 389 ? -8.802 -11.100 -13.723 1.00 97.19 389 GLY A N 1
ATOM 2973 C CA . GLY A 1 389 ? -10.089 -10.697 -13.157 1.00 97.19 389 GLY A CA 1
ATOM 2974 C C . GLY A 1 389 ? -9.948 -9.824 -11.908 1.00 97.19 389 GLY A C 1
ATOM 2975 O O . GLY A 1 389 ? -10.602 -8.788 -11.812 1.00 97.19 389 GLY A O 1
ATOM 2976 N N . ALA A 1 390 ? -9.060 -10.193 -10.979 1.00 97.19 390 ALA A N 1
ATOM 2977 C CA . ALA A 1 390 ? -8.821 -9.430 -9.753 1.00 97.19 390 ALA A CA 1
ATOM 2978 C C . ALA A 1 390 ? -8.147 -8.069 -10.014 1.00 97.19 390 ALA A C 1
ATOM 2980 O O . ALA A 1 390 ? -8.538 -7.052 -9.426 1.00 97.19 390 ALA A O 1
ATOM 2981 N N . LEU A 1 391 ? -7.173 -8.022 -10.929 1.00 96.88 391 LEU A N 1
ATOM 2982 C CA . LEU A 1 391 ? -6.532 -6.777 -11.347 1.00 96.88 391 LEU A CA 1
ATOM 2983 C C . LEU A 1 391 ? -7.510 -5.856 -12.099 1.00 96.88 391 LEU A C 1
ATOM 2985 O O . LEU A 1 391 ? -7.405 -4.639 -11.976 1.00 96.88 391 LEU A O 1
ATOM 2989 N N . ASP A 1 392 ? -8.474 -6.396 -12.843 1.00 95.56 392 ASP A N 1
ATOM 2990 C CA . ASP A 1 392 ? -9.469 -5.603 -13.575 1.00 95.56 392 ASP A CA 1
ATOM 2991 C C . ASP A 1 392 ? -10.627 -5.123 -12.685 1.00 95.56 392 ASP A C 1
ATOM 2993 O O . ASP A 1 392 ? -11.174 -4.037 -12.915 1.00 95.56 392 ASP A O 1
ATOM 2997 N N . SER A 1 393 ? -10.993 -5.877 -11.643 1.00 95.50 393 SER A N 1
ATOM 2998 C CA . SER A 1 393 ? -12.072 -5.507 -10.719 1.00 95.50 393 SER A CA 1
ATOM 2999 C C . SER A 1 393 ? -11.598 -4.580 -9.597 1.00 95.50 393 SER A C 1
ATOM 3001 O O . SER A 1 393 ? -12.150 -3.492 -9.411 1.00 95.50 393 SER A O 1
ATOM 3003 N N . VAL A 1 394 ? -10.569 -4.999 -8.860 1.00 94.94 394 VAL A N 1
ATOM 3004 C CA . VAL A 1 394 ? -10.084 -4.334 -7.639 1.00 94.94 394 VAL A CA 1
ATOM 3005 C C . VAL A 1 394 ? -8.736 -3.662 -7.879 1.00 94.94 394 VAL A C 1
ATOM 3007 O O . VAL A 1 394 ? -8.485 -2.589 -7.339 1.00 94.94 394 VAL A O 1
ATOM 3010 N N . GLY A 1 395 ? -7.885 -4.253 -8.719 1.00 96.50 395 GLY A N 1
ATOM 3011 C CA . GLY A 1 395 ? -6.502 -3.811 -8.908 1.00 96.50 395 GLY A CA 1
ATOM 3012 C C . GLY A 1 395 ? -5.498 -4.540 -8.021 1.00 96.50 395 GLY A C 1
ATOM 3013 O O . GLY A 1 395 ? -4.321 -4.206 -8.066 1.00 96.50 395 GLY A O 1
ATOM 3014 N N . VAL A 1 396 ? -5.926 -5.533 -7.235 1.00 97.50 396 VAL A N 1
ATOM 3015 C CA . VAL A 1 396 ? -5.038 -6.349 -6.396 1.00 97.50 396 VAL A CA 1
ATOM 3016 C C . VAL A 1 396 ? -5.465 -7.806 -6.441 1.00 97.50 396 VAL A C 1
ATOM 3018 O O . VAL A 1 396 ? -6.645 -8.120 -6.310 1.00 97.50 396 VAL A O 1
ATOM 3021 N N . TYR A 1 397 ? -4.483 -8.688 -6.569 1.00 97.62 397 TYR A N 1
ATOM 3022 C CA . TYR A 1 397 ? -4.600 -10.122 -6.381 1.00 97.62 397 TYR A CA 1
ATOM 3023 C C . TYR A 1 397 ? -3.611 -10.568 -5.304 1.00 97.62 397 TYR A C 1
ATOM 3025 O O . TYR A 1 397 ? -2.422 -10.266 -5.395 1.00 97.62 397 TYR A O 1
ATOM 3033 N N . VAL A 1 398 ? -4.087 -11.327 -4.319 1.00 96.25 398 VAL A N 1
ATOM 3034 C CA . VAL A 1 398 ? -3.249 -12.035 -3.344 1.00 96.25 398 VAL A CA 1
ATOM 3035 C C . VAL A 1 398 ? -3.680 -13.497 -3.359 1.00 96.25 398 VAL A C 1
ATOM 3037 O O . VAL A 1 398 ? -4.848 -13.817 -3.138 1.00 96.25 398 VAL A O 1
ATOM 3040 N N . ALA A 1 399 ? -2.750 -14.400 -3.658 1.00 94.31 399 ALA A N 1
ATOM 3041 C CA . ALA A 1 399 ? -3.024 -15.830 -3.617 1.00 94.31 399 ALA A CA 1
ATOM 3042 C C . ALA A 1 399 ? -3.312 -16.294 -2.180 1.00 94.31 399 ALA A C 1
ATOM 3044 O O . ALA A 1 399 ? -2.866 -15.692 -1.205 1.00 94.31 399 ALA A O 1
ATOM 3045 N N . LYS A 1 400 ? -4.023 -17.420 -2.033 1.00 90.81 400 LYS A N 1
ATOM 3046 C CA . LYS A 1 400 ? -4.385 -17.972 -0.712 1.00 90.81 400 LYS A CA 1
ATOM 3047 C C . LYS A 1 400 ? -3.175 -18.273 0.179 1.00 90.81 400 LYS A C 1
ATOM 3049 O O . LYS A 1 400 ? -3.285 -18.178 1.396 1.00 90.81 400 LYS A O 1
ATOM 3054 N N . ASP A 1 401 ? -2.044 -18.641 -0.419 1.00 88.62 401 ASP A N 1
ATOM 3055 C CA . ASP A 1 401 ? -0.781 -18.891 0.282 1.00 88.62 401 ASP A CA 1
ATOM 3056 C C . ASP A 1 401 ? -0.010 -17.604 0.634 1.00 88.62 401 ASP A C 1
ATOM 3058 O O . ASP A 1 401 ? 1.011 -17.676 1.316 1.00 88.62 401 ASP A O 1
ATOM 3062 N N . ARG A 1 402 ? -0.507 -16.442 0.184 1.00 86.12 402 ARG A N 1
ATOM 3063 C CA . ARG A 1 402 ? 0.072 -15.097 0.318 1.00 86.12 402 ARG A CA 1
ATOM 3064 C C . ARG A 1 402 ? 1.455 -14.920 -0.309 1.00 86.12 402 ARG A C 1
ATOM 3066 O O . ARG A 1 402 ? 2.104 -13.914 -0.050 1.00 86.12 402 ARG A O 1
ATOM 3073 N N . ARG A 1 403 ? 1.916 -15.866 -1.130 1.00 89.12 403 ARG A N 1
ATOM 3074 C CA . ARG A 1 403 ? 3.254 -15.807 -1.745 1.00 89.12 403 ARG A CA 1
ATOM 3075 C C . ARG A 1 403 ? 3.242 -15.197 -3.133 1.00 89.12 403 ARG A C 1
ATOM 3077 O O . ARG A 1 403 ? 4.252 -14.655 -3.566 1.00 89.12 403 ARG A O 1
ATOM 3084 N N . THR A 1 404 ? 2.109 -15.296 -3.818 1.00 94.62 404 THR A N 1
ATOM 3085 C CA . THR A 1 404 ? 1.899 -14.650 -5.108 1.00 94.62 404 THR A CA 1
ATOM 3086 C C . THR A 1 404 ? 1.006 -13.439 -4.936 1.00 94.62 404 THR A C 1
ATOM 3088 O O . THR A 1 404 ? -0.138 -13.561 -4.494 1.00 94.62 404 THR A O 1
ATOM 3091 N N . VAL A 1 405 ? 1.522 -12.278 -5.325 1.00 96.56 405 VAL A N 1
ATOM 3092 C CA . VAL A 1 405 ? 0.789 -11.014 -5.288 1.00 96.56 405 VAL A CA 1
ATOM 3093 C C . VAL A 1 405 ? 0.948 -10.298 -6.615 1.00 96.56 405 VAL A C 1
ATOM 3095 O O . VAL A 1 405 ? 2.030 -10.293 -7.189 1.00 96.56 405 VAL A O 1
ATOM 3098 N N . ALA A 1 406 ? -0.126 -9.684 -7.096 1.00 97.69 406 ALA A N 1
ATOM 3099 C CA . ALA A 1 406 ? -0.084 -8.757 -8.215 1.00 97.69 406 ALA A CA 1
ATOM 3100 C C . ALA A 1 406 ? -0.892 -7.509 -7.855 1.00 97.69 406 ALA A C 1
ATOM 3102 O O . ALA A 1 406 ? -2.007 -7.624 -7.345 1.00 97.69 406 ALA A O 1
ATOM 3103 N N . VAL A 1 407 ? -0.348 -6.323 -8.109 1.00 97.94 407 VAL A N 1
ATOM 3104 C CA . VAL A 1 407 ? -1.015 -5.056 -7.800 1.00 97.94 407 VAL A CA 1
ATOM 3105 C C . VAL A 1 407 ? -0.821 -4.030 -8.908 1.00 97.94 407 VAL A C 1
ATOM 3107 O O . VAL A 1 407 ? 0.293 -3.660 -9.264 1.00 97.94 407 VAL A O 1
ATOM 3110 N N . ASP A 1 408 ? -1.946 -3.549 -9.424 1.00 97.19 408 ASP A N 1
ATOM 3111 C CA . ASP A 1 408 ? -2.078 -2.352 -10.243 1.00 97.19 408 ASP A CA 1
ATOM 3112 C C . ASP A 1 408 ? -2.421 -1.187 -9.306 1.00 97.19 408 ASP A C 1
ATOM 3114 O O . ASP A 1 408 ? -3.579 -0.993 -8.918 1.00 97.19 408 ASP A O 1
ATOM 3118 N N . PHE A 1 409 ? -1.407 -0.422 -8.897 1.00 95.25 409 PHE A N 1
ATOM 3119 C CA . PHE A 1 409 ? -1.581 0.644 -7.905 1.00 95.25 409 PHE A CA 1
ATOM 3120 C C . PHE A 1 409 ? -2.561 1.733 -8.363 1.00 95.25 409 PHE A C 1
ATOM 3122 O O . PHE A 1 409 ? -3.315 2.265 -7.546 1.00 95.25 409 PHE A O 1
ATOM 3129 N N . ALA A 1 410 ? -2.621 2.039 -9.662 1.00 94.19 410 ALA A N 1
ATOM 3130 C CA . ALA A 1 410 ? -3.541 3.042 -10.194 1.00 94.19 410 ALA A CA 1
ATOM 3131 C C . ALA A 1 410 ? -5.001 2.566 -10.119 1.00 94.19 410 ALA A C 1
ATOM 3133 O O . ALA A 1 410 ? -5.910 3.339 -9.786 1.00 94.19 410 ALA A O 1
ATOM 3134 N N . LYS A 1 411 ? -5.256 1.287 -10.412 1.00 95.31 411 LYS A N 1
ATOM 3135 C CA . LYS A 1 411 ? -6.583 0.683 -10.255 1.00 95.31 411 LYS A CA 1
ATOM 3136 C C . LYS A 1 411 ? -6.971 0.545 -8.783 1.00 95.31 411 LYS A C 1
ATOM 3138 O O . LYS A 1 411 ? -8.063 0.989 -8.423 1.00 95.31 411 LYS A O 1
ATOM 3143 N N . ALA A 1 412 ? -6.075 0.022 -7.949 1.00 95.12 412 ALA A N 1
ATOM 3144 C CA . ALA A 1 412 ? -6.285 -0.146 -6.514 1.00 95.12 412 ALA A CA 1
ATOM 3145 C C . ALA A 1 412 ? -6.609 1.190 -5.830 1.00 95.12 412 ALA A C 1
ATOM 3147 O O . ALA A 1 412 ? -7.584 1.292 -5.080 1.00 95.12 412 ALA A O 1
ATOM 3148 N N . ALA A 1 413 ? -5.873 2.253 -6.174 1.00 94.19 413 ALA A N 1
ATOM 3149 C CA . ALA A 1 413 ? -6.134 3.585 -5.648 1.00 94.19 413 ALA A CA 1
ATOM 3150 C C . ALA A 1 413 ? -7.518 4.119 -6.020 1.00 94.19 413 ALA A C 1
ATOM 3152 O O . ALA A 1 413 ? -8.171 4.751 -5.194 1.00 94.19 413 ALA A O 1
ATOM 3153 N N . ARG A 1 414 ? -7.992 3.869 -7.246 1.00 93.56 414 ARG A N 1
ATOM 3154 C CA . ARG A 1 414 ? -9.348 4.265 -7.656 1.00 93.56 414 ARG A CA 1
ATOM 3155 C C . ARG A 1 414 ? -10.420 3.454 -6.934 1.00 93.56 414 ARG A C 1
ATOM 3157 O O . ARG A 1 414 ? -11.409 4.040 -6.510 1.00 93.56 414 ARG A O 1
ATOM 3164 N N . HIS A 1 415 ? -10.221 2.144 -6.783 1.00 93.56 415 HIS A N 1
ATOM 3165 C CA . HIS A 1 415 ? -11.183 1.256 -6.129 1.00 93.56 415 HIS A CA 1
ATOM 3166 C C . HIS A 1 415 ? -11.393 1.625 -4.653 1.00 93.56 415 HIS A C 1
ATOM 3168 O O . HIS A 1 415 ? -12.528 1.783 -4.212 1.00 93.56 415 HIS A O 1
ATOM 3174 N N . TYR A 1 416 ? -10.302 1.814 -3.906 1.00 92.12 416 TYR A N 1
ATOM 3175 C CA . TYR A 1 416 ? -10.352 2.114 -2.471 1.00 92.12 416 TYR A CA 1
ATOM 3176 C C . TYR A 1 416 ? -10.354 3.617 -2.141 1.00 92.12 416 TYR A C 1
ATOM 3178 O O . TYR A 1 416 ? -10.420 3.988 -0.973 1.00 92.12 416 TYR A O 1
ATOM 3186 N N . GLY A 1 417 ? -10.284 4.501 -3.142 1.00 92.69 417 GLY A N 1
ATOM 3187 C CA . GLY A 1 417 ? -10.213 5.949 -2.922 1.00 92.69 417 GLY A CA 1
ATOM 3188 C C . GLY A 1 417 ? -8.930 6.393 -2.209 1.00 92.69 417 GLY A C 1
ATOM 3189 O O . GLY A 1 417 ? -8.998 7.247 -1.326 1.00 92.69 417 GLY A O 1
ATOM 3190 N N . ILE A 1 418 ? -7.786 5.803 -2.575 1.00 93.12 418 ILE A N 1
ATOM 3191 C CA . ILE A 1 418 ? -6.469 6.091 -1.987 1.00 93.12 418 ILE A CA 1
ATOM 3192 C C . ILE A 1 418 ? -5.841 7.330 -2.651 1.00 93.12 418 ILE A C 1
ATOM 3194 O O . ILE A 1 418 ? -5.762 7.453 -3.883 1.00 93.12 418 ILE A O 1
ATOM 3198 N N . GLU A 1 419 ? -5.384 8.254 -1.821 1.00 91.38 419 GLU A N 1
ATOM 3199 C CA . GLU A 1 419 ? -4.639 9.472 -2.123 1.00 91.38 419 GLU A CA 1
ATOM 3200 C C . GLU A 1 419 ? -3.131 9.259 -1.951 1.00 91.38 419 GLU A C 1
ATOM 3202 O O . GLU A 1 419 ? -2.693 8.203 -1.506 1.00 91.38 419 GLU A O 1
ATOM 3207 N N . GLY A 1 420 ? -2.329 10.245 -2.357 1.00 86.19 420 GLY A N 1
ATOM 3208 C CA . GLY A 1 420 ? -0.885 10.202 -2.130 1.00 86.19 420 GLY A CA 1
ATOM 3209 C C . GLY A 1 420 ? -0.556 10.223 -0.645 1.00 86.19 420 GLY A C 1
ATOM 3210 O O . GLY A 1 420 ? -1.251 10.890 0.122 1.00 86.19 420 GLY A O 1
ATOM 3211 N N . ALA A 1 421 ? 0.496 9.498 -0.260 1.00 79.38 421 ALA A N 1
ATOM 3212 C CA . ALA A 1 421 ? 1.107 9.674 1.049 1.00 79.38 421 ALA A CA 1
ATOM 3213 C C . ALA A 1 421 ? 1.470 11.164 1.239 1.00 79.38 421 ALA A C 1
ATOM 3215 O O . ALA A 1 421 ? 1.884 11.794 0.256 1.00 79.38 421 ALA A O 1
ATOM 3216 N N . PRO A 1 422 ? 1.209 11.724 2.434 1.00 62.19 422 PRO A N 1
ATOM 3217 C CA . PRO A 1 422 ? 1.415 13.142 2.719 1.00 62.19 422 PRO A CA 1
ATOM 3218 C C . PRO A 1 422 ? 2.879 13.581 2.638 1.00 62.19 422 PRO A C 1
ATOM 3220 O O . PRO A 1 422 ? 3.776 12.708 2.692 1.00 62.19 422 PRO A O 1
#

Organism: NCBI:txid2740185